Protein AF-A0A553NKF9-F1 (afdb_monomer_lite)

Foldseek 3Di:
DPDDDPPPWAKEWEAEWDADPNQIDGQLLRLLLQLLCQLLLQASHAYEYEDPDPPSCVSQVQQHFPSYHYYYDYLVRDDPLVNLADDRKIGTPPDSFMFHARLRSSLVSLVSSCVVCVPQVLSVCQCPDVNPVLLDDLVVDVLVVLLRPVLSVLLVVCVSPVQPPVSLCRPSLVVLLVLQADFADDPCQLVLLLVVVVVVVVPDPVVVPDPDCVSLQVVQVLVSPPDNDPDPPDPRDPVSVPDDSVRGDTAGALESNGSYNHSSRSSCQSSVLSSCVSCCVNPVVSVLVRLSVVNNNVSCCVDPSSVSSCSSSNNDGDDDDRDPPDPDDPPPPPPDPPPPPPDDPPDDPDDDFPVVVCVVCVVVVHHDDDDQDPDVVDDDPLVPDPLLLRPPSPPPPPPPPPPSPPRVVVVVVVVVVVVVVVPDDPVVVVVVVVVVVPPSDVVNPRNSD

Secondary structure (DSSP, 8-state):
-PPPPP----EEEEEE-EEETTEEE--HHHHHHHHHHHHHT-TTEEEEEE-SSTTHHHHTGGGS-TTS-EEEE-TTTS-HHHHTSPSSEEE-TTSS-EEESHHHHHHHHHHHHHHH-TT-HHHHHTT-GGG-TT-S-TTT-HHHHIIIIIHHHHHHHHHHSTT-GGGSS-HHHHHHHHHHTSPP--TTHHHHHHHHHHHHTTS-GGGTT---THHHHHHHHHHHSTT----------HHHHTS-GGGSPPPPPSBTTBSS--HHHHHHHHHHHHHHHHHHHH-GGGGGG-HHHHHHHHHHHT-HHHHHHHHHTT---------------------------------------HHHHHHHHHHTT-----PPPSSTT----TTSS-GGG-SS-----S-TTSTTSTHHHHHHHHHHHHHHHTTS-HHHHHHHHHHHHSS-STTSSS---

Radius of gyration: 25.42 Å; chains: 1; bounding box: 68×71×68 Å

Sequence (449 aa):
MKPAEPQANKESLYLEVSSVNGAVSLPLHSSIVLFLLSYTDCSSFQVWLVSDQSGVLACLADLMPVSFSVSEVKTDEMPDLVRQCRLPAALEPDSCFCRAGLAVILRHVIQRACQLMPGHREVASLLGFKNTCLKACAEVSQWTRLCELDIPSAVEKHLQNPHDETLWLPPAILNLEKRLGEPVKVHNDDKIRRQKLQQQKKSDPESQDLVHPEVELSAALERLSAHALPSPSTRESCDIRRVKTTDLPPLEHVFAEGLYFTLTDVVLLPCIHQYLISLQKFAPSTLSHLPLLLRWYQRVQELPTVLRAAKDTGMSFLNICTVEPSTAQPEDQRSRREEHQVPNPKSEPFIGGPRPTLTKLQENSIDAVYSTHPFPSWTIDWENLPAAVNPTEGNLGGLALKCTFHSHRHSSIIISFLLLVSMFSESHLKLFVSLISSSQFFKCCVALQ

InterPro domains:
  IPR010987 Glutathione S-transferase, C-terminal-like [PS50405] (133-329)
  IPR036282 Glutathione S-transferase, C-terminal domain superfamily [SSF47616] (247-310)

pLDDT: mean 71.11, std 25.17, range [24.84, 98.56]

Organism: NCBI:txid2873325

Structure (mmCIF, N/CA/C/O backbone):
data_AF-A0A553NKF9-F1
#
_entry.id   AF-A0A553NKF9-F1
#
loop_
_atom_site.group_PDB
_atom_site.id
_atom_site.type_symbol
_atom_site.label_atom_id
_atom_site.label_alt_id
_atom_site.label_comp_id
_atom_site.label_asym_id
_atom_site.label_entity_id
_atom_site.label_seq_id
_atom_site.pdbx_PDB_ins_code
_atom_site.Cartn_x
_atom_site.Cartn_y
_atom_site.Cartn_z
_atom_site.occupancy
_atom_site.B_iso_or_equiv
_atom_site.auth_seq_id
_atom_site.auth_comp_id
_atom_site.auth_asym_id
_atom_site.auth_atom_id
_atom_site.pdbx_PDB_model_num
ATOM 1 N N . MET A 1 1 ? -32.789 28.723 10.453 1.00 33.44 1 MET A N 1
ATOM 2 C CA . MET A 1 1 ? -32.410 27.300 10.565 1.00 33.44 1 MET A CA 1
ATOM 3 C C . MET A 1 1 ? -32.361 26.737 9.158 1.00 33.44 1 MET A C 1
ATOM 5 O O . MET A 1 1 ? -33.399 26.685 8.514 1.00 33.44 1 MET A O 1
ATOM 9 N N . LYS A 1 2 ? -31.165 26.451 8.630 1.00 26.41 2 LYS A N 1
ATOM 10 C CA . LYS A 1 2 ? -31.044 25.689 7.378 1.00 26.41 2 LYS A CA 1
ATOM 11 C C . LYS A 1 2 ? -31.440 24.235 7.680 1.00 26.41 2 LYS A C 1
ATOM 13 O O . LYS A 1 2 ? -31.079 23.768 8.762 1.00 26.41 2 LYS A O 1
ATOM 18 N N . PRO A 1 3 ? -32.187 23.548 6.803 1.00 32.25 3 PRO A N 1
ATOM 19 C CA . PRO A 1 3 ? -32.497 22.143 7.013 1.00 32.25 3 PRO A CA 1
ATOM 20 C C . PRO A 1 3 ? -31.199 21.337 6.933 1.00 32.25 3 PRO A C 1
ATOM 22 O O . PRO A 1 3 ? -30.370 21.594 6.061 1.00 32.25 3 PRO A O 1
ATOM 25 N N . ALA A 1 4 ? -31.024 20.399 7.863 1.00 35.62 4 ALA A N 1
ATOM 26 C CA . ALA A 1 4 ? -29.980 19.392 7.784 1.00 35.62 4 ALA A CA 1
ATOM 27 C C . ALA A 1 4 ? -30.185 18.577 6.499 1.00 35.62 4 ALA A C 1
ATOM 29 O O . ALA A 1 4 ? -31.277 18.056 6.265 1.00 35.62 4 ALA A O 1
ATOM 30 N N . GLU A 1 5 ? -29.155 18.507 5.659 1.00 32.41 5 GLU A N 1
ATOM 31 C CA . GLU A 1 5 ? -29.120 17.548 4.559 1.00 32.41 5 GLU A CA 1
ATOM 32 C C . GLU A 1 5 ? -29.236 16.131 5.145 1.00 32.41 5 GLU A C 1
ATOM 34 O O . GLU A 1 5 ? -28.615 15.841 6.173 1.00 32.41 5 GLU A O 1
ATOM 39 N N . PRO A 1 6 ? -30.053 15.248 4.549 1.00 37.41 6 PRO A N 1
ATOM 40 C CA . PRO A 1 6 ? -30.211 13.891 5.045 1.00 37.41 6 PRO A CA 1
ATOM 41 C C . PRO A 1 6 ? -28.856 13.176 4.993 1.00 37.41 6 PRO A C 1
ATOM 43 O O . PRO A 1 6 ? -28.204 13.142 3.951 1.00 37.41 6 PRO A O 1
ATOM 46 N N . GLN A 1 7 ? -28.441 12.609 6.127 1.00 45.50 7 GLN A N 1
ATOM 47 C CA . GLN A 1 7 ? -27.257 11.763 6.292 1.00 45.50 7 GLN A CA 1
ATOM 48 C C . GLN A 1 7 ? -27.445 10.479 5.456 1.00 45.50 7 GLN A C 1
ATOM 50 O O . GLN A 1 7 ? -27.860 9.437 5.949 1.00 45.50 7 GLN A O 1
ATOM 55 N N . ALA A 1 8 ? -27.253 10.574 4.143 1.00 49.06 8 ALA A N 1
ATOM 56 C CA . ALA A 1 8 ? -27.507 9.485 3.215 1.00 49.06 8 ALA A CA 1
ATOM 57 C C . ALA A 1 8 ? -26.391 8.425 3.314 1.00 49.06 8 ALA A C 1
ATOM 59 O O . ALA A 1 8 ? -25.255 8.690 2.932 1.00 49.06 8 ALA A O 1
ATOM 60 N N . ASN A 1 9 ? -26.732 7.238 3.829 1.00 68.38 9 ASN A N 1
ATOM 61 C CA . ASN A 1 9 ? -26.066 5.940 3.624 1.00 68.38 9 ASN A CA 1
ATOM 62 C C . ASN A 1 9 ? -24.519 5.936 3.602 1.00 68.38 9 ASN A C 1
ATOM 64 O O . ASN A 1 9 ? -23.901 5.475 2.638 1.00 68.38 9 ASN A O 1
ATOM 68 N N . LYS A 1 10 ? -23.873 6.433 4.666 1.00 86.12 10 LYS A N 1
ATOM 69 C CA . LYS A 1 10 ? -22.426 6.236 4.847 1.00 86.12 10 LYS A CA 1
ATOM 70 C C . LYS A 1 10 ? -22.142 4.842 5.389 1.00 86.12 10 LYS A C 1
ATOM 72 O O . LYS A 1 10 ? -22.723 4.454 6.396 1.00 86.12 10 LYS A O 1
ATOM 77 N N . GLU A 1 11 ? -21.219 4.124 4.761 1.00 91.44 11 GLU A N 1
ATOM 78 C CA . GLU A 1 11 ? -20.738 2.840 5.278 1.00 91.44 11 GLU A CA 1
ATOM 79 C C . GLU A 1 11 ? -19.800 3.056 6.471 1.00 91.44 11 GLU A C 1
ATOM 81 O O . GLU A 1 11 ? -19.008 4.000 6.480 1.00 91.44 11 GLU A O 1
ATOM 86 N N . SER A 1 12 ? -19.866 2.179 7.473 1.00 94.50 12 SER A N 1
ATOM 87 C CA . SER A 1 12 ? -18.994 2.251 8.649 1.00 94.50 12 SER A CA 1
ATOM 88 C C . SER A 1 12 ? -17.702 1.490 8.382 1.00 94.50 12 SER A C 1
ATOM 90 O O . SER A 1 12 ? -17.724 0.273 8.226 1.00 94.50 12 SER A O 1
ATOM 92 N N . LEU A 1 13 ? -16.577 2.197 8.339 1.00 96.38 13 LEU A N 1
ATOM 93 C CA . LEU A 1 13 ? -15.248 1.646 8.101 1.00 96.38 13 LEU A CA 1
ATOM 94 C C . LEU A 1 13 ? -14.450 1.612 9.405 1.00 96.38 13 LEU A C 1
ATOM 96 O O . LEU A 1 13 ? -14.146 2.653 9.975 1.00 96.38 13 LEU A O 1
ATOM 100 N N . TYR A 1 14 ? -14.087 0.418 9.847 1.00 96.50 14 TYR A N 1
ATOM 101 C CA . TYR A 1 14 ? -13.388 0.156 11.097 1.00 96.50 14 TYR A CA 1
ATOM 102 C C . TYR A 1 14 ? -11.903 -0.070 10.830 1.00 96.50 14 TYR A C 1
ATOM 104 O O . TYR A 1 14 ? -11.530 -0.928 10.021 1.00 96.50 14 TYR A O 1
ATOM 112 N N . LEU A 1 15 ? -11.065 0.698 11.520 1.00 96.56 15 LEU A N 1
ATOM 113 C CA . LEU A 1 15 ? -9.611 0.665 11.424 1.00 96.56 15 LEU A CA 1
ATOM 114 C C . LEU A 1 15 ? -9.013 0.373 12.797 1.00 96.56 15 LEU A C 1
ATOM 116 O O . LEU A 1 15 ? -9.473 0.896 13.808 1.00 96.56 15 LEU A O 1
ATOM 120 N N . GLU A 1 16 ? -7.977 -0.456 12.826 1.00 94.94 16 GLU A N 1
ATOM 121 C CA . GLU A 1 16 ? -7.278 -0.797 14.062 1.00 94.94 16 GLU A CA 1
ATOM 122 C C . GLU A 1 16 ? -6.399 0.366 14.527 1.00 94.94 16 GLU A C 1
ATOM 124 O O . GLU A 1 16 ? -5.781 1.054 13.706 1.00 94.94 16 GLU A O 1
ATOM 129 N N . VAL A 1 17 ? -6.301 0.546 15.843 1.00 93.44 17 VAL A N 1
ATOM 130 C CA . VAL A 1 17 ? -5.273 1.367 16.476 1.00 93.44 17 VAL A CA 1
ATOM 131 C C . VAL A 1 17 ? -4.462 0.502 17.429 1.00 93.44 17 VAL A C 1
ATOM 133 O O . VAL A 1 17 ? -4.994 -0.331 18.155 1.00 93.44 17 VAL A O 1
ATOM 136 N N . SER A 1 18 ? -3.152 0.717 17.427 1.00 87.94 18 SER A N 1
ATOM 137 C CA . SER A 1 18 ? -2.207 0.013 18.288 1.00 87.94 18 SER A CA 1
ATOM 138 C C . SER A 1 18 ? -1.666 0.941 19.372 1.00 87.94 18 SER A C 1
ATOM 140 O O . SER A 1 18 ? -1.699 2.164 19.245 1.00 87.94 18 SER A O 1
ATOM 142 N N . SER A 1 19 ? -1.137 0.356 20.442 1.00 82.38 19 SER A N 1
ATOM 143 C CA . SER A 1 19 ? -0.397 1.079 21.473 1.00 82.38 19 SER A CA 1
ATOM 144 C C . SER A 1 19 ? 0.955 0.406 21.658 1.00 82.38 19 SER A C 1
ATOM 146 O O . SER A 1 19 ? 1.032 -0.697 22.201 1.00 82.38 19 SER A O 1
ATOM 148 N N . VAL A 1 20 ? 2.026 1.072 21.233 1.00 72.81 20 VAL A N 1
ATOM 149 C CA . VAL A 1 20 ? 3.402 0.590 21.380 1.00 72.81 20 VAL A CA 1
ATOM 150 C C . VAL A 1 20 ? 4.068 1.380 22.502 1.00 72.81 20 VAL A C 1
ATOM 152 O O . VAL A 1 20 ? 4.176 2.600 22.438 1.00 72.81 20 VAL A O 1
ATOM 155 N N . ASN A 1 21 ? 4.505 0.692 23.562 1.00 71.75 21 ASN A N 1
ATOM 156 C CA . ASN A 1 21 ? 5.137 1.308 24.740 1.00 71.75 21 ASN A CA 1
ATOM 157 C C . ASN A 1 21 ? 4.298 2.425 25.401 1.00 71.75 21 ASN A C 1
ATOM 159 O O . ASN A 1 21 ? 4.845 3.381 25.945 1.00 71.75 21 ASN A O 1
ATOM 163 N N . GLY A 1 22 ? 2.966 2.311 25.345 1.00 73.81 22 GLY A N 1
ATOM 164 C CA . GLY A 1 22 ? 2.030 3.304 25.885 1.00 73.81 22 GLY A CA 1
ATOM 165 C C . GLY A 1 22 ? 1.791 4.520 24.983 1.00 73.81 22 GLY A C 1
ATOM 166 O O . GLY A 1 22 ? 0.973 5.367 25.331 1.00 73.81 22 GLY A O 1
ATOM 167 N N . ALA A 1 23 ? 2.463 4.604 23.831 1.00 81.75 23 ALA A N 1
ATOM 168 C CA . ALA A 1 23 ? 2.168 5.582 22.794 1.00 81.75 23 ALA A CA 1
ATOM 169 C C . ALA A 1 23 ? 1.193 4.987 21.772 1.00 81.75 23 ALA A C 1
ATOM 171 O O . ALA A 1 23 ? 1.395 3.882 21.265 1.00 81.75 23 ALA A O 1
ATOM 172 N N . VAL A 1 24 ? 0.142 5.739 21.465 1.00 87.94 24 VAL A N 1
ATOM 173 C CA . VAL A 1 24 ? -0.852 5.384 20.450 1.00 87.94 24 VAL A CA 1
ATOM 174 C C . VAL A 1 24 ? -0.219 5.487 19.060 1.00 87.94 24 VAL A C 1
ATOM 176 O O . VAL A 1 24 ? 0.388 6.503 18.726 1.00 87.94 24 VAL A O 1
ATOM 179 N N . SER A 1 25 ? -0.375 4.452 18.238 1.00 88.88 25 SER A N 1
ATOM 180 C CA . SER A 1 25 ? 0.141 4.399 16.868 1.00 88.88 25 SER A CA 1
ATOM 181 C C . SER A 1 25 ? -0.850 3.749 15.909 1.00 88.88 25 SER A C 1
ATOM 183 O O . SER A 1 25 ? -1.571 2.814 16.261 1.00 88.88 25 SER A O 1
ATOM 185 N N . LEU A 1 26 ? -0.855 4.206 14.659 1.00 90.50 26 LEU A N 1
ATOM 186 C CA . LEU A 1 26 ? -1.631 3.579 13.591 1.00 90.50 26 LEU A CA 1
ATOM 187 C C . LEU A 1 26 ? -0.834 2.422 12.972 1.00 90.50 26 LEU A C 1
ATOM 189 O O . LEU A 1 26 ? 0.254 2.674 12.448 1.00 90.50 26 LEU A O 1
ATOM 193 N N . PRO A 1 27 ? -1.364 1.184 12.982 1.00 93.94 27 PRO A N 1
ATOM 194 C CA . PRO A 1 27 ? -0.827 0.091 12.178 1.00 93.94 27 PRO A CA 1
ATOM 195 C C . PRO A 1 27 ? -0.765 0.461 10.695 1.00 93.94 27 PRO A C 1
ATOM 197 O O . PRO A 1 27 ? -1.541 1.300 10.212 1.00 93.94 27 PRO A O 1
ATOM 200 N N . LEU A 1 28 ? 0.120 -0.198 9.945 1.00 96.06 28 LEU A N 1
ATOM 201 C CA . LEU A 1 28 ? 0.343 0.148 8.541 1.00 96.06 28 LEU A CA 1
ATOM 202 C C . LEU A 1 28 ? -0.928 -0.030 7.710 1.00 96.06 28 LEU A C 1
ATOM 204 O O . LEU A 1 28 ? -1.265 0.866 6.937 1.00 96.06 28 LEU A O 1
ATOM 208 N N . HIS A 1 29 ? -1.692 -1.105 7.923 1.00 96.88 29 HIS A N 1
ATOM 209 C CA . HIS A 1 29 ? -2.968 -1.329 7.233 1.00 96.88 29 HIS A CA 1
ATOM 210 C C . HIS A 1 29 ? -3.955 -0.170 7.426 1.00 96.88 29 HIS A C 1
ATOM 212 O O . HIS A 1 29 ? -4.546 0.286 6.447 1.00 96.88 29 HIS A O 1
ATOM 218 N N . SER A 1 30 ? -4.088 0.361 8.645 1.00 95.94 30 SER A N 1
ATOM 219 C CA . SER A 1 30 ? -4.944 1.523 8.932 1.00 95.94 30 SER A CA 1
ATOM 220 C C . SER A 1 30 ? -4.423 2.792 8.254 1.00 95.94 30 SER A C 1
ATOM 222 O O . SER A 1 30 ? -5.198 3.530 7.645 1.00 95.94 30 SER A O 1
ATOM 224 N N . SER A 1 31 ? -3.105 3.023 8.294 1.00 95.62 31 SER A N 1
ATOM 225 C CA . SER A 1 31 ? -2.482 4.190 7.651 1.00 95.62 31 SER A CA 1
ATOM 226 C C . SER A 1 31 ? -2.669 4.196 6.128 1.00 95.62 31 SER A C 1
ATOM 228 O O . SER A 1 31 ? -2.951 5.242 5.549 1.00 95.62 31 SER A O 1
ATOM 230 N N . ILE A 1 32 ? -2.604 3.026 5.480 1.00 97.69 32 ILE A N 1
ATOM 231 C CA . ILE A 1 32 ? -2.820 2.873 4.035 1.00 97.69 32 ILE A CA 1
ATOM 232 C C . ILE A 1 32 ? -4.256 3.234 3.659 1.00 97.69 32 ILE A C 1
ATOM 234 O O . ILE A 1 32 ? -4.482 3.928 2.667 1.00 97.69 32 ILE A O 1
ATOM 238 N N . VAL A 1 33 ? -5.234 2.785 4.449 1.00 97.38 33 VAL A N 1
ATOM 239 C CA . VAL A 1 33 ? -6.644 3.091 4.188 1.00 97.38 33 VAL A CA 1
ATOM 240 C C . VAL A 1 33 ? -6.919 4.584 4.347 1.00 97.38 33 VAL A C 1
ATOM 242 O O . VAL A 1 33 ? -7.542 5.174 3.465 1.00 97.38 33 VAL A O 1
ATOM 245 N N . LEU A 1 34 ? -6.411 5.215 5.410 1.00 95.44 34 LEU A N 1
ATOM 246 C CA . LEU A 1 34 ? -6.533 6.665 5.612 1.00 95.44 34 LEU A CA 1
ATOM 247 C C . LEU A 1 34 ? -5.867 7.456 4.484 1.00 95.44 34 LEU A C 1
ATOM 249 O O . LEU A 1 34 ? -6.448 8.413 3.970 1.00 95.44 34 LEU A O 1
ATOM 253 N N . PHE A 1 35 ? -4.684 7.019 4.051 1.00 96.06 35 PHE A N 1
ATOM 254 C CA . PHE A 1 35 ? -3.981 7.629 2.933 1.00 96.06 35 PHE A CA 1
ATOM 255 C C . PHE A 1 35 ? -4.793 7.538 1.633 1.00 96.06 35 PHE A C 1
ATOM 257 O O . PHE A 1 35 ? -4.934 8.538 0.933 1.00 96.06 35 PHE A O 1
ATOM 264 N N . LEU A 1 36 ? -5.392 6.382 1.316 1.00 96.44 36 LEU A N 1
ATOM 265 C CA . LEU A 1 36 ? -6.233 6.242 0.122 1.00 96.44 36 LEU A CA 1
ATOM 266 C C . LEU A 1 36 ? -7.533 7.054 0.219 1.00 96.44 36 LEU A C 1
ATOM 268 O O . LEU A 1 36 ? -7.961 7.635 -0.782 1.00 96.44 36 LEU A O 1
ATOM 272 N N . LEU A 1 37 ? -8.174 7.105 1.390 1.00 94.81 37 LEU A N 1
ATOM 273 C CA . LEU A 1 37 ? -9.351 7.954 1.597 1.00 94.81 37 LEU A CA 1
ATOM 274 C C . LEU A 1 37 ? -9.005 9.408 1.276 1.00 94.81 37 LEU A C 1
ATOM 276 O O . LEU A 1 37 ? -9.682 10.020 0.454 1.00 94.81 37 LEU A O 1
ATOM 280 N N . SER A 1 38 ? -7.892 9.906 1.818 1.00 93.44 38 SER A N 1
ATOM 281 C CA . SER A 1 38 ? -7.367 11.242 1.528 1.00 93.44 38 SER A CA 1
ATOM 282 C C . SER A 1 38 ? -7.031 11.439 0.041 1.00 93.44 38 SER A C 1
ATOM 284 O O . SER A 1 38 ? -7.480 12.395 -0.596 1.00 93.44 38 SER A O 1
ATOM 286 N N . TYR A 1 39 ? -6.338 10.473 -0.570 1.00 93.62 39 TYR A N 1
ATOM 287 C CA . TYR A 1 39 ? -6.007 10.486 -1.997 1.00 93.62 39 TYR A CA 1
ATOM 288 C C . TYR A 1 39 ? -7.252 10.620 -2.881 1.00 93.62 39 TYR A C 1
ATOM 290 O O . TYR A 1 39 ? -7.267 11.404 -3.833 1.00 93.62 39 TYR A O 1
ATOM 298 N N . THR A 1 40 ? -8.303 9.866 -2.564 1.00 92.38 40 THR A N 1
ATOM 299 C CA . THR A 1 40 ? -9.539 9.808 -3.355 1.00 92.38 40 THR A CA 1
ATOM 300 C C . THR A 1 40 ? -10.562 10.878 -2.994 1.00 92.38 40 THR A C 1
ATOM 302 O O . THR A 1 40 ? -11.507 11.045 -3.757 1.00 92.38 40 THR A O 1
ATOM 305 N N . ASP A 1 41 ? -10.386 11.585 -1.874 1.00 89.06 41 ASP A N 1
ATOM 306 C CA . ASP A 1 41 ? -11.376 12.496 -1.282 1.00 89.06 41 ASP A CA 1
ATOM 307 C C . ASP A 1 41 ? -12.759 11.832 -1.080 1.00 89.06 41 ASP A C 1
ATOM 309 O O . ASP A 1 41 ? -13.824 12.408 -1.311 1.00 89.06 41 ASP A O 1
ATOM 313 N N . CYS A 1 42 ? -12.762 10.544 -0.712 1.00 88.44 42 CYS A N 1
ATOM 314 C CA . CYS A 1 42 ? -13.984 9.741 -0.653 1.00 88.44 42 CYS A CA 1
ATOM 315 C C . CYS A 1 42 ? -14.736 9.909 0.676 1.00 88.44 42 CYS A C 1
ATOM 317 O O . CYS A 1 42 ? -14.444 9.239 1.664 1.00 88.44 42 CYS A O 1
ATOM 319 N N . SER A 1 43 ? -15.780 10.739 0.692 1.00 86.75 43 SER A N 1
ATOM 320 C CA . SER A 1 43 ? -16.598 11.013 1.888 1.00 86.75 43 SER A CA 1
ATOM 321 C C . SER A 1 43 ? -17.728 9.999 2.162 1.00 86.75 43 SER A C 1
ATOM 323 O O . SER A 1 43 ? -18.556 10.220 3.052 1.00 86.75 43 SER A O 1
ATOM 325 N N . SER A 1 44 ? -17.754 8.870 1.432 1.00 89.50 44 SER A N 1
ATOM 326 C CA . SER A 1 44 ? -18.756 7.787 1.564 1.00 89.50 44 SER A CA 1
ATOM 327 C C . SER A 1 44 ? -18.689 7.007 2.876 1.00 89.50 44 SER A C 1
ATOM 329 O O . SER A 1 44 ? -19.608 6.243 3.166 1.00 89.50 44 SER A O 1
ATOM 331 N N . PHE A 1 45 ? -17.604 7.146 3.632 1.00 92.56 45 PHE A N 1
ATOM 332 C CA . PHE A 1 45 ? -17.338 6.318 4.801 1.00 92.56 45 PHE A CA 1
ATOM 333 C C . PHE A 1 45 ? -17.407 7.143 6.086 1.00 92.56 45 PHE A C 1
ATOM 335 O O . PHE A 1 45 ? -16.935 8.280 6.139 1.00 92.56 45 PHE A O 1
ATOM 342 N N . GLN A 1 46 ? -17.995 6.555 7.124 1.00 94.00 46 GLN A N 1
ATOM 343 C CA . GLN A 1 46 ? -17.794 6.955 8.511 1.00 94.00 46 GLN A CA 1
ATOM 344 C C . GLN A 1 46 ? -16.636 6.127 9.064 1.00 94.00 46 GLN A C 1
ATOM 346 O O . GLN A 1 46 ? -16.733 4.901 9.102 1.00 94.00 46 GLN A O 1
ATOM 351 N N . VAL A 1 47 ? -15.548 6.774 9.481 1.00 95.12 47 VAL A N 1
ATOM 352 C CA . VAL A 1 47 ? -14.350 6.065 9.946 1.00 95.12 47 VAL A CA 1
ATOM 353 C C . VAL A 1 47 ? -14.405 5.883 11.460 1.00 95.12 47 VAL A C 1
ATOM 355 O O . VAL A 1 47 ? -14.573 6.848 12.205 1.00 95.12 47 VAL A O 1
ATOM 358 N N . TRP A 1 48 ? -14.228 4.648 11.910 1.00 95.06 48 TRP A N 1
ATOM 359 C CA . TRP A 1 48 ? -14.171 4.259 13.312 1.00 95.06 48 TRP A CA 1
ATOM 360 C C . TRP A 1 48 ? -12.778 3.733 13.649 1.00 95.06 48 TRP A C 1
ATOM 362 O O . TRP A 1 48 ? -12.330 2.736 13.083 1.00 95.06 48 TRP A O 1
ATOM 372 N N . LEU A 1 49 ? -12.097 4.402 14.574 1.00 95.06 49 LEU A N 1
ATOM 373 C CA . LEU A 1 49 ? -10.848 3.937 15.160 1.00 95.06 49 LEU A CA 1
ATOM 374 C C . LEU A 1 49 ? -11.171 3.005 16.323 1.00 95.06 49 LEU A C 1
ATOM 376 O O . LEU A 1 49 ? -11.793 3.419 17.302 1.00 95.06 49 LEU A O 1
ATOM 380 N N . VAL A 1 50 ? -10.757 1.750 16.192 1.00 94.62 50 VAL A N 1
ATOM 381 C CA . VAL A 1 50 ? -11.000 0.704 17.180 1.00 94.62 50 VAL A CA 1
ATOM 382 C C . VAL A 1 50 ? -9.872 0.711 18.202 1.00 94.62 50 VAL A C 1
ATOM 384 O O . VAL A 1 50 ? -8.722 0.434 17.856 1.00 94.62 50 VAL A O 1
ATOM 387 N N . SER A 1 51 ? -10.203 1.030 19.452 1.00 91.00 51 SER A N 1
ATOM 388 C CA . SER A 1 51 ? -9.274 0.970 20.581 1.00 91.00 51 SER A CA 1
ATOM 389 C C . SER A 1 51 ? -10.019 0.858 21.905 1.00 91.00 51 SER A C 1
ATOM 391 O O . SER A 1 51 ? -11.045 1.502 22.109 1.00 91.00 51 SER A O 1
ATOM 393 N N . ASP A 1 52 ? -9.453 0.109 22.847 1.00 86.69 52 ASP A N 1
ATOM 394 C CA . ASP A 1 52 ? -9.949 0.068 24.228 1.00 86.69 52 ASP A CA 1
ATOM 395 C C . ASP A 1 52 ? -9.404 1.234 25.079 1.00 86.69 52 ASP A C 1
ATOM 397 O O . ASP A 1 52 ? -9.825 1.435 26.220 1.00 86.69 52 ASP A O 1
ATOM 401 N N . GLN A 1 53 ? -8.463 2.015 24.535 1.00 83.75 53 GLN A N 1
ATOM 402 C CA . GLN A 1 53 ? -7.928 3.222 25.164 1.00 83.75 53 GLN A CA 1
ATOM 403 C C . GLN A 1 53 ? -8.760 4.447 24.776 1.00 83.75 53 GLN A C 1
ATOM 405 O O . GLN A 1 53 ? -9.050 4.660 23.602 1.00 83.75 53 GLN A O 1
ATOM 410 N N . SER A 1 54 ? -9.084 5.292 25.754 1.00 80.62 54 SER A N 1
ATOM 411 C CA . SER A 1 54 ? -9.793 6.554 25.516 1.00 80.62 54 SER A CA 1
ATOM 412 C C . SER A 1 54 ? -8.850 7.663 25.041 1.00 80.62 54 SER A C 1
ATOM 414 O O . SER A 1 54 ? -7.745 7.796 25.568 1.00 80.62 54 SER A O 1
ATOM 416 N N . GLY A 1 55 ? -9.314 8.527 24.132 1.00 81.19 55 GLY A N 1
ATOM 417 C CA . GLY A 1 55 ? -8.582 9.738 23.725 1.00 81.19 55 GLY A CA 1
ATOM 418 C C . GLY A 1 55 ? -7.526 9.501 22.643 1.00 81.19 55 GLY A C 1
ATOM 419 O O . GLY A 1 55 ? -6.661 10.345 22.412 1.00 81.19 55 GLY A O 1
ATOM 420 N N . VAL A 1 56 ? -7.614 8.361 21.963 1.00 84.31 56 VAL A N 1
ATOM 421 C CA . VAL A 1 56 ? -6.762 7.959 20.839 1.00 84.31 56 VAL A CA 1
ATOM 422 C C . VAL A 1 56 ? -6.795 8.971 19.693 1.00 84.31 56 VAL A C 1
ATOM 424 O O . VAL A 1 56 ? -5.758 9.297 19.118 1.00 84.31 56 VAL A O 1
ATOM 427 N N . LEU A 1 57 ? -7.971 9.507 19.382 1.00 84.50 57 LEU A N 1
ATOM 428 C CA . LEU A 1 57 ? -8.189 10.483 18.323 1.00 84.50 57 LEU A CA 1
ATOM 429 C C . LEU A 1 57 ? -7.459 11.793 18.615 1.00 84.50 57 LEU A C 1
ATOM 431 O O . LEU A 1 57 ? -6.918 12.403 17.699 1.00 84.50 57 LEU A O 1
ATOM 435 N N . ALA A 1 58 ? -7.392 12.203 19.886 1.00 85.50 58 ALA A N 1
ATOM 436 C CA . ALA A 1 58 ? -6.625 13.380 20.283 1.00 85.50 58 ALA A CA 1
ATOM 437 C C . ALA A 1 58 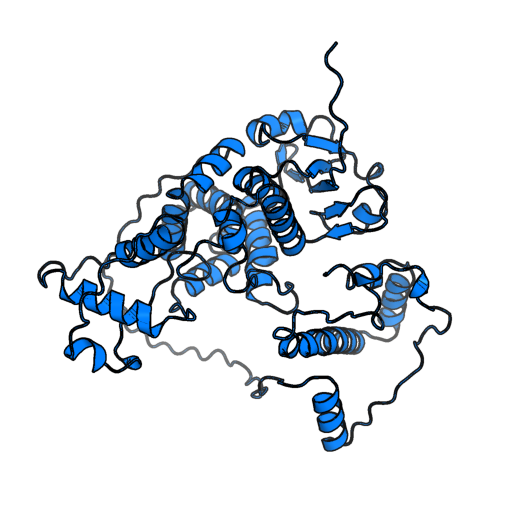? -5.116 13.160 20.081 1.00 85.50 58 ALA A C 1
ATOM 439 O O . ALA A 1 58 ? -4.426 14.068 19.625 1.00 85.50 58 ALA A O 1
ATOM 440 N N . CYS A 1 59 ? -4.608 11.955 20.362 1.00 85.25 59 CYS A N 1
ATOM 441 C CA . CYS A 1 59 ? -3.205 11.602 20.123 1.00 85.25 59 CYS A CA 1
ATOM 442 C C . CYS A 1 59 ? -2.846 11.521 18.632 1.00 85.25 59 CYS A C 1
ATOM 444 O O . CYS A 1 59 ? -1.698 11.763 18.271 1.00 85.25 59 CYS A O 1
ATOM 446 N N . LEU A 1 60 ? -3.808 11.169 17.777 1.00 85.50 60 LEU A N 1
ATOM 447 C CA . LEU A 1 60 ? -3.604 10.977 16.339 1.00 85.50 60 LEU A CA 1
ATOM 448 C C . LEU A 1 60 ? -4.113 12.150 15.490 1.00 85.50 60 LEU A C 1
ATOM 450 O O . LEU A 1 60 ? -4.180 12.016 14.270 1.00 85.50 60 LEU A O 1
ATOM 454 N N . ALA A 1 61 ? -4.472 13.284 16.102 1.00 84.12 61 ALA A N 1
ATOM 455 C CA . ALA A 1 61 ? -5.136 14.399 15.424 1.00 84.12 61 ALA A CA 1
ATOM 456 C C . ALA A 1 61 ? -4.372 14.894 14.181 1.00 84.12 61 ALA A C 1
ATOM 458 O O . ALA A 1 61 ? -4.989 15.143 13.149 1.00 84.12 61 ALA A O 1
ATOM 459 N N . ASP A 1 62 ? -3.039 14.942 14.249 1.00 81.38 62 ASP A N 1
ATOM 460 C CA . ASP A 1 62 ? -2.174 15.385 13.144 1.00 81.38 62 ASP A CA 1
ATOM 461 C C . ASP A 1 62 ? -2.110 14.393 11.966 1.00 81.38 62 ASP A C 1
ATOM 463 O O . ASP A 1 62 ? -1.654 14.743 10.879 1.00 81.38 62 ASP A O 1
ATOM 467 N N . LEU A 1 63 ? -2.553 13.149 12.170 1.00 81.06 63 LEU A N 1
ATOM 468 C CA . LEU A 1 63 ? -2.582 12.092 11.153 1.00 81.06 63 LEU A CA 1
ATOM 469 C C . LEU A 1 63 ? -3.974 11.918 10.530 1.00 81.06 63 LEU A C 1
ATOM 471 O O . LEU A 1 63 ? -4.131 11.134 9.590 1.00 81.06 63 LEU A O 1
ATOM 475 N N . MET A 1 64 ? -4.993 12.595 11.069 1.00 84.50 64 MET A N 1
ATOM 476 C CA . MET A 1 64 ? -6.374 12.465 10.615 1.00 84.50 64 MET A CA 1
ATOM 477 C C . MET A 1 64 ? -6.680 13.473 9.505 1.00 84.50 64 MET A C 1
ATOM 479 O O . MET A 1 64 ? -6.576 14.681 9.733 1.00 84.50 64 MET A O 1
ATOM 483 N N . PRO A 1 65 ? -7.144 13.019 8.327 1.00 77.38 65 PRO A N 1
ATOM 484 C CA . PRO A 1 65 ? -7.575 13.939 7.290 1.00 77.38 65 PRO A CA 1
ATOM 485 C C . PRO A 1 65 ? -8.792 14.739 7.760 1.00 77.38 65 PRO A C 1
ATOM 487 O O . PRO A 1 65 ? -9.789 14.177 8.214 1.00 77.38 65 PRO A O 1
ATOM 490 N N . VAL A 1 66 ? -8.742 16.059 7.579 1.00 71.06 66 VAL A N 1
ATOM 491 C CA . VAL A 1 66 ? -9.820 16.988 7.972 1.00 71.06 66 VAL A CA 1
ATOM 492 C C . VAL A 1 66 ? -11.126 16.721 7.203 1.00 71.06 66 VAL A C 1
ATOM 494 O O . VAL A 1 66 ? -12.208 17.103 7.645 1.00 71.06 66 VAL A O 1
ATOM 497 N N . SER A 1 67 ? -11.040 16.059 6.048 1.00 71.94 67 SER A N 1
ATOM 498 C CA . SER A 1 67 ? -12.159 15.794 5.141 1.00 71.94 67 SER A CA 1
ATOM 499 C C . SER A 1 67 ? -13.098 14.665 5.586 1.00 71.94 67 SER A C 1
ATOM 501 O O . SER A 1 67 ? -14.197 14.555 5.033 1.00 71.94 67 SER A O 1
ATOM 503 N N . PHE A 1 68 ? -12.733 13.849 6.585 1.00 75.12 68 PHE A N 1
ATOM 504 C CA . PHE A 1 68 ? -13.549 12.705 7.014 1.00 75.12 68 PHE A CA 1
ATOM 505 C C . PHE A 1 68 ? -14.001 12.804 8.468 1.00 75.12 68 PHE A C 1
ATOM 507 O O . PHE A 1 68 ? -13.285 13.269 9.351 1.00 75.12 68 PHE A O 1
ATOM 514 N N . SER A 1 69 ? -15.212 12.311 8.724 1.00 80.75 69 SER A N 1
ATOM 515 C CA . SER A 1 69 ? -15.726 12.136 10.076 1.00 80.75 69 SER A CA 1
ATOM 516 C C . SER A 1 69 ? -15.113 10.877 10.687 1.00 80.75 69 SER A C 1
ATOM 518 O O . SER A 1 69 ? -15.472 9.755 10.322 1.00 80.75 69 SER A O 1
ATOM 520 N N . VAL A 1 70 ? -14.167 11.086 11.603 1.00 90.00 70 VAL A N 1
ATOM 521 C CA . VAL A 1 70 ? -13.495 10.032 12.368 1.00 90.00 70 VAL A CA 1
ATOM 522 C C . VAL A 1 70 ? -14.065 9.994 13.785 1.00 90.00 70 VAL A C 1
ATOM 524 O O . VAL A 1 70 ? -14.344 11.031 14.388 1.00 90.00 70 VAL A O 1
ATOM 527 N N . SER A 1 71 ? -14.287 8.801 14.321 1.00 91.88 71 SER A N 1
ATOM 528 C CA . SER A 1 71 ? -14.791 8.592 15.680 1.00 91.88 71 SER A CA 1
ATOM 529 C C . SER A 1 71 ? -14.095 7.404 16.337 1.00 91.88 71 SER A C 1
ATOM 531 O O . SER A 1 71 ? -13.551 6.547 15.648 1.00 91.88 71 SER A O 1
ATOM 533 N N . GLU A 1 72 ? -14.091 7.359 17.665 1.00 92.50 72 GLU A N 1
ATOM 534 C CA . GLU A 1 72 ? -13.554 6.232 18.435 1.00 92.50 72 GLU A CA 1
ATOM 535 C C . GLU A 1 72 ? -14.664 5.219 18.724 1.00 92.50 72 GLU A C 1
ATOM 537 O O . GLU A 1 72 ? -15.813 5.600 18.954 1.00 92.50 72 GLU A O 1
ATOM 542 N N . VAL A 1 73 ? -14.319 3.934 18.724 1.00 94.19 73 VAL A N 1
ATOM 543 C CA . VAL A 1 73 ? -15.191 2.855 19.196 1.00 94.19 73 VAL A CA 1
ATOM 544 C C . VAL A 1 73 ? -14.357 1.830 19.951 1.00 94.19 73 VAL A C 1
ATOM 546 O O . VAL A 1 73 ? -13.234 1.516 19.551 1.00 94.19 73 VAL A O 1
ATOM 549 N N . LYS A 1 74 ? -14.904 1.295 21.041 1.00 92.75 74 LYS A N 1
ATOM 550 C CA . LYS A 1 74 ? -14.250 0.206 21.767 1.00 92.75 74 LYS A CA 1
ATOM 551 C C . LYS A 1 74 ? -14.473 -1.132 21.085 1.00 92.75 74 LYS A C 1
ATOM 553 O O . LYS A 1 74 ? -15.454 -1.325 20.365 1.00 92.75 74 LYS A O 1
ATOM 558 N N . THR A 1 75 ? -13.592 -2.087 21.356 1.00 90.88 75 THR A N 1
ATOM 559 C CA . THR A 1 75 ? -13.662 -3.417 20.741 1.00 90.88 75 THR A CA 1
ATOM 560 C C . THR A 1 75 ? -14.954 -4.159 21.101 1.00 90.88 75 THR A C 1
ATOM 562 O O . THR A 1 75 ? -15.488 -4.914 20.290 1.00 90.88 75 THR A O 1
ATOM 565 N N . ASP A 1 76 ? -15.493 -3.954 22.304 1.00 91.25 76 ASP A N 1
ATOM 566 C CA . ASP A 1 76 ? -16.738 -4.568 22.778 1.00 91.25 76 ASP A CA 1
ATOM 567 C C . ASP A 1 76 ? -18.006 -3.919 22.202 1.00 91.25 76 ASP A C 1
ATOM 569 O O . ASP A 1 76 ? -19.029 -4.594 22.083 1.00 91.25 76 ASP A O 1
ATOM 573 N N . GLU A 1 77 ? -17.913 -2.656 21.790 1.00 92.50 77 GLU A N 1
ATOM 574 C CA . GLU A 1 77 ? -18.995 -1.868 21.186 1.00 92.50 77 GLU A CA 1
ATOM 575 C C . GLU A 1 77 ? -19.093 -2.053 19.658 1.00 92.50 77 GLU A C 1
ATOM 577 O O . GLU A 1 77 ? -20.061 -1.620 19.028 1.00 92.50 77 GLU A O 1
ATOM 582 N N . MET A 1 78 ? -18.111 -2.715 19.040 1.00 92.00 78 MET A N 1
ATOM 583 C CA . MET A 1 78 ? -18.138 -3.019 17.611 1.00 92.00 78 MET A CA 1
ATOM 584 C C . MET A 1 78 ? -19.245 -4.022 17.246 1.00 92.00 78 MET A C 1
ATOM 586 O O . MET A 1 78 ? -19.459 -5.002 17.966 1.00 92.00 78 MET A O 1
ATOM 590 N N . PRO A 1 79 ? -19.870 -3.883 16.059 1.00 91.44 79 PRO A N 1
ATOM 591 C CA . PRO A 1 79 ? -20.819 -4.872 15.563 1.00 91.44 79 PRO A CA 1
ATOM 592 C C . PRO A 1 79 ? -20.205 -6.275 15.471 1.00 91.44 79 PRO A C 1
ATOM 594 O O . PRO A 1 79 ? -19.092 -6.443 14.969 1.00 91.44 79 PRO A O 1
ATOM 597 N N . ASP A 1 80 ? -20.965 -7.296 15.879 1.00 88.56 80 ASP A N 1
ATOM 598 C CA . ASP A 1 80 ? -20.526 -8.701 15.927 1.00 88.56 80 ASP A CA 1
ATOM 599 C C . ASP A 1 80 ? -19.877 -9.188 14.639 1.00 88.56 80 ASP A C 1
ATOM 601 O O . ASP A 1 80 ? -18.887 -9.912 14.683 1.00 88.56 80 ASP A O 1
ATOM 605 N N . LEU A 1 81 ? -20.432 -8.796 13.493 1.00 88.94 81 LEU A N 1
ATOM 606 C CA . LEU A 1 81 ? -19.920 -9.204 12.192 1.00 88.94 81 LEU A CA 1
ATOM 607 C C . LEU A 1 81 ? -18.512 -8.652 11.932 1.00 88.94 81 LEU A C 1
ATOM 609 O O . LEU A 1 81 ? -17.681 -9.350 11.365 1.00 88.94 81 LEU A O 1
ATOM 613 N N . VAL A 1 82 ? -18.232 -7.428 12.381 1.00 91.44 82 VAL A N 1
ATOM 614 C CA . VAL A 1 82 ? -16.924 -6.781 12.219 1.00 91.44 82 VAL A CA 1
ATOM 615 C C . VAL A 1 82 ? -15.909 -7.373 13.197 1.00 91.44 82 VAL A C 1
ATOM 617 O O . VAL A 1 82 ? -14.770 -7.609 12.809 1.00 91.44 82 VAL A O 1
ATOM 620 N N . ARG A 1 83 ? -16.323 -7.705 14.431 1.00 90.50 83 ARG A N 1
ATOM 621 C CA . ARG A 1 83 ? -15.460 -8.356 15.443 1.00 90.50 83 ARG A CA 1
ATOM 622 C C . ARG A 1 83 ? -14.927 -9.726 15.010 1.00 90.50 83 ARG A C 1
ATOM 624 O O . ARG A 1 83 ? -13.935 -10.201 15.550 1.00 90.50 83 ARG A O 1
ATOM 631 N N . GLN A 1 84 ? -15.588 -10.365 14.048 1.00 88.38 84 GLN A N 1
ATOM 632 C CA . GLN A 1 84 ? -15.186 -11.656 13.475 1.00 88.38 84 GLN A CA 1
ATOM 633 C C . GLN A 1 84 ? -14.195 -11.509 12.315 1.00 88.38 84 GLN A C 1
ATOM 635 O O . GLN A 1 84 ? -13.645 -12.500 11.833 1.00 88.38 84 GLN A O 1
ATOM 640 N N . CYS A 1 85 ? -13.975 -10.283 11.848 1.00 89.31 85 CYS A N 1
ATOM 641 C CA . CYS A 1 85 ? -13.065 -9.970 10.764 1.00 89.31 85 CYS A CA 1
ATOM 642 C C . CYS A 1 85 ? -11.735 -9.445 11.307 1.00 89.31 85 CYS A C 1
ATOM 644 O O . CYS A 1 85 ? -11.661 -8.847 12.378 1.00 89.31 85 CYS A O 1
ATOM 646 N N . ARG A 1 86 ? -10.672 -9.607 10.515 1.00 90.69 86 ARG A N 1
ATOM 647 C CA . ARG A 1 86 ? -9.469 -8.788 10.693 1.00 90.69 86 ARG A CA 1
ATOM 648 C C . ARG A 1 86 ? -9.723 -7.409 10.098 1.00 90.69 86 ARG A C 1
ATOM 650 O O . ARG A 1 86 ? -10.288 -7.315 9.007 1.00 90.69 86 ARG A O 1
ATOM 657 N N . LEU A 1 87 ? -9.297 -6.367 10.804 1.00 94.44 87 LEU A N 1
ATOM 658 C CA . LEU A 1 87 ? -9.359 -4.998 10.305 1.00 94.44 87 LEU A CA 1
ATOM 659 C C . LEU A 1 87 ? -8.277 -4.782 9.224 1.00 94.44 87 LEU A C 1
ATOM 661 O O . LEU A 1 87 ? -7.238 -5.445 9.265 1.00 94.44 87 LEU A O 1
ATOM 665 N N . PRO A 1 88 ? -8.506 -3.905 8.229 1.00 97.06 88 PRO A N 1
ATOM 666 C CA . PRO A 1 88 ? -9.663 -3.025 8.069 1.00 97.06 88 PRO A CA 1
ATOM 667 C C . PRO A 1 88 ? -10.922 -3.767 7.601 1.00 97.06 88 PRO A C 1
ATOM 669 O O . PRO A 1 88 ? -10.846 -4.741 6.845 1.00 97.06 88 PRO A O 1
ATOM 672 N N . ALA A 1 89 ? -12.084 -3.270 8.024 1.00 95.94 89 ALA A N 1
ATOM 673 C CA . ALA A 1 89 ? -13.377 -3.833 7.650 1.00 95.94 89 ALA A CA 1
ATOM 674 C C . ALA A 1 89 ?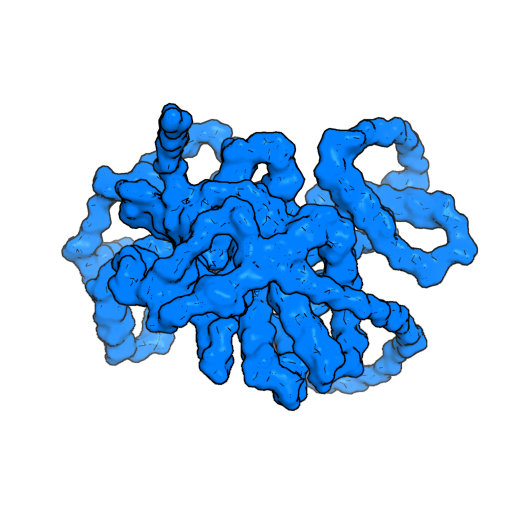 -14.448 -2.747 7.480 1.00 95.94 89 ALA A C 1
ATOM 676 O O . ALA A 1 89 ? -14.495 -1.801 8.258 1.00 95.94 89 ALA A O 1
ATOM 677 N N . ALA A 1 90 ? -15.313 -2.880 6.477 1.00 94.62 90 ALA A N 1
ATOM 678 C CA . ALA A 1 90 ? -16.411 -1.964 6.190 1.00 94.62 90 ALA A CA 1
ATOM 679 C C . ALA A 1 90 ? -17.751 -2.691 6.304 1.00 94.62 90 ALA A C 1
ATOM 681 O O . ALA A 1 90 ? -17.959 -3.723 5.664 1.00 94.62 90 ALA A O 1
ATOM 682 N N . LEU A 1 91 ? -18.652 -2.129 7.103 1.00 92.56 91 LEU A N 1
ATOM 683 C CA . LEU A 1 91 ? -20.014 -2.600 7.299 1.00 92.56 91 LEU A CA 1
ATOM 684 C C . LEU A 1 91 ? -20.982 -1.686 6.549 1.00 92.56 91 LEU A C 1
ATOM 686 O O . LEU A 1 91 ? -21.003 -0.469 6.759 1.00 92.56 91 LEU A O 1
ATOM 690 N N . GLU A 1 92 ? -21.795 -2.286 5.689 1.00 88.06 92 GLU A N 1
ATOM 691 C CA . GLU A 1 92 ? -22.798 -1.567 4.914 1.00 88.06 92 GLU A CA 1
ATOM 692 C C . GLU A 1 92 ? -24.071 -1.331 5.758 1.00 88.06 92 GLU A C 1
ATOM 694 O O . GLU A 1 92 ? -24.505 -2.259 6.453 1.00 88.06 92 GLU A O 1
ATOM 699 N N . PRO A 1 93 ? -24.667 -0.117 5.742 1.00 84.50 93 PRO A N 1
ATOM 700 C CA . PRO A 1 93 ? -25.807 0.228 6.592 1.00 84.50 93 PRO A CA 1
ATOM 701 C C . PRO A 1 93 ? -26.987 -0.717 6.394 1.00 84.50 93 PRO A C 1
ATOM 703 O O . PRO A 1 93 ? -27.272 -1.126 5.270 1.00 84.50 93 PRO A O 1
ATOM 706 N N . ASP A 1 94 ? -27.667 -1.051 7.492 1.00 77.44 94 ASP A N 1
ATOM 707 C CA . ASP A 1 94 ? -28.884 -1.875 7.507 1.00 77.44 94 ASP A CA 1
ATOM 708 C C . ASP A 1 94 ? -28.750 -3.238 6.797 1.00 77.44 94 ASP A C 1
ATOM 710 O O . ASP A 1 94 ? -29.740 -3.883 6.449 1.00 77.44 94 ASP A O 1
ATOM 714 N N . SER A 1 95 ? -27.515 -3.709 6.611 1.00 71.81 95 SER A N 1
ATOM 715 C CA . SER A 1 95 ? -27.193 -4.975 5.967 1.00 71.81 95 SER A CA 1
ATOM 716 C C . SER A 1 95 ? -26.375 -5.864 6.905 1.00 71.81 95 SER A C 1
ATOM 718 O O . SER A 1 95 ? -25.600 -5.395 7.738 1.00 71.81 95 SER A O 1
ATOM 720 N N . CYS A 1 96 ? -26.483 -7.183 6.743 1.00 78.81 96 CYS A N 1
ATOM 721 C CA . CYS A 1 96 ? -25.550 -8.130 7.360 1.00 78.81 96 CYS A CA 1
ATOM 722 C C . CYS A 1 96 ? -24.312 -8.360 6.475 1.00 78.81 96 CYS A C 1
ATOM 724 O O . CYS A 1 96 ? -23.787 -9.474 6.432 1.00 78.81 96 CYS A O 1
ATOM 726 N N . PHE A 1 97 ? -23.877 -7.339 5.730 1.00 85.12 97 PHE A N 1
ATOM 727 C CA . PHE A 1 97 ? -22.795 -7.449 4.763 1.00 85.12 97 PHE A CA 1
ATOM 728 C C . PHE A 1 97 ? -21.558 -6.670 5.222 1.00 85.12 97 PHE A C 1
ATOM 730 O O . PHE A 1 97 ? -21.588 -5.452 5.394 1.00 85.12 97 PHE A O 1
ATOM 737 N N . CYS A 1 98 ? -20.452 -7.392 5.403 1.00 90.31 98 CYS A N 1
ATOM 738 C CA . CYS A 1 98 ? -19.167 -6.844 5.819 1.00 90.31 98 CYS A CA 1
ATOM 739 C C . CYS A 1 98 ? -18.101 -7.187 4.779 1.00 90.31 98 CYS A C 1
ATOM 741 O O . CYS A 1 98 ? -17.953 -8.344 4.377 1.00 90.31 98 CYS A O 1
ATOM 743 N N . ARG A 1 99 ? -17.348 -6.173 4.358 1.00 92.25 99 ARG A N 1
ATOM 744 C CA . ARG A 1 99 ? -16.136 -6.310 3.544 1.00 92.25 99 ARG A CA 1
ATOM 745 C C . ARG A 1 99 ? -14.949 -6.266 4.492 1.00 92.25 99 ARG A C 1
ATOM 747 O O . ARG A 1 99 ? -14.916 -5.405 5.360 1.00 92.25 99 ARG A O 1
ATOM 754 N N . ALA A 1 100 ? -13.973 -7.149 4.330 1.00 92.31 100 ALA A N 1
ATOM 755 C CA . ALA A 1 100 ? -12.784 -7.168 5.178 1.00 92.31 100 ALA A CA 1
ATOM 756 C C . ALA A 1 100 ? -11.535 -7.543 4.382 1.00 92.31 100 ALA A C 1
ATOM 758 O O . ALA A 1 100 ? -11.619 -8.219 3.354 1.00 92.31 100 ALA A O 1
ATOM 759 N N . GLY A 1 101 ? -10.381 -7.106 4.883 1.00 90.56 101 GLY A N 1
ATOM 760 C CA . GLY A 1 101 ? -9.091 -7.255 4.214 1.00 90.56 101 GLY A CA 1
ATOM 761 C C . GLY A 1 101 ? -8.706 -5.998 3.441 1.00 90.56 101 GLY A C 1
ATOM 762 O O . GLY A 1 101 ? -9.540 -5.329 2.830 1.00 90.56 101 GLY A O 1
ATOM 763 N N . LEU A 1 102 ? -7.421 -5.664 3.464 1.00 95.38 102 LEU A N 1
ATOM 764 C CA . LEU A 1 102 ? -6.915 -4.394 2.960 1.00 95.38 102 LEU A CA 1
ATOM 765 C C . LEU A 1 102 ? -7.170 -4.248 1.462 1.00 95.38 102 LEU A C 1
ATOM 767 O O . LEU A 1 102 ? -7.787 -3.271 1.049 1.00 95.38 102 LEU A O 1
ATOM 771 N N . ALA A 1 103 ? -6.779 -5.223 0.638 1.00 94.25 103 ALA A N 1
ATOM 772 C CA . ALA A 1 103 ? -6.967 -5.117 -0.811 1.00 94.25 103 ALA A CA 1
ATOM 773 C C . ALA A 1 103 ? -8.454 -4.990 -1.198 1.00 94.25 103 ALA A C 1
ATOM 775 O O . ALA A 1 103 ? -8.800 -4.254 -2.125 1.00 94.25 103 ALA A O 1
ATOM 776 N N . VAL A 1 104 ? -9.341 -5.671 -0.466 1.00 94.19 104 VAL A N 1
ATOM 777 C CA . VAL A 1 104 ? -10.796 -5.599 -0.665 1.00 94.19 104 VAL A CA 1
ATOM 778 C C . VAL A 1 104 ? -11.314 -4.204 -0.322 1.00 94.19 104 VAL A C 1
ATOM 780 O O . VAL A 1 104 ? -11.978 -3.582 -1.153 1.00 94.19 104 VAL A O 1
ATOM 783 N N . ILE A 1 105 ? -10.966 -3.689 0.859 1.00 96.75 105 ILE A N 1
ATOM 784 C CA . ILE A 1 105 ? -11.387 -2.367 1.331 1.00 96.75 105 ILE A CA 1
ATOM 785 C C . ILE A 1 105 ? -10.879 -1.257 0.417 1.00 96.75 105 ILE A C 1
ATOM 787 O O . ILE A 1 105 ? -11.659 -0.408 -0.003 1.00 96.75 105 ILE A O 1
ATOM 791 N N . LEU A 1 106 ? -9.602 -1.275 0.041 1.00 97.75 106 LEU A N 1
ATOM 792 C CA . LEU A 1 106 ? -9.025 -0.233 -0.806 1.00 97.75 106 LEU A CA 1
ATOM 793 C C . LEU A 1 106 ? -9.684 -0.190 -2.191 1.00 97.75 106 LEU A C 1
ATOM 795 O O . LEU A 1 106 ? -10.004 0.879 -2.714 1.00 97.75 106 LEU A O 1
ATOM 799 N N . ARG A 1 107 ? -9.948 -1.358 -2.785 1.00 96.62 107 ARG A N 1
ATOM 800 C CA . ARG A 1 107 ? -10.673 -1.439 -4.060 1.00 96.62 107 ARG A CA 1
ATOM 801 C C . ARG A 1 107 ? -12.111 -0.944 -3.924 1.00 96.62 107 ARG A C 1
ATOM 803 O O . ARG A 1 107 ? -12.585 -0.269 -4.837 1.00 96.62 107 ARG A O 1
ATOM 810 N N . HIS A 1 108 ? -12.778 -1.245 -2.810 1.00 95.25 108 HIS A N 1
ATOM 811 C CA . HIS A 1 108 ? -14.124 -0.750 -2.516 1.00 95.25 108 HIS A CA 1
ATOM 812 C C . HIS A 1 108 ? -14.151 0.776 -2.378 1.00 95.25 108 HIS A C 1
ATOM 814 O O . HIS A 1 108 ? -14.969 1.431 -3.020 1.00 95.25 108 HIS A O 1
ATOM 820 N N . VAL A 1 109 ? -13.192 1.366 -1.655 1.00 95.56 109 VAL A N 1
ATOM 821 C CA . VAL A 1 109 ? -13.027 2.828 -1.552 1.00 95.56 109 VAL A CA 1
ATOM 822 C C . VAL A 1 109 ? -12.886 3.464 -2.937 1.00 95.56 109 VAL A C 1
ATOM 824 O O . VAL A 1 109 ? -13.609 4.407 -3.253 1.00 95.56 109 VAL A O 1
ATOM 827 N N . ILE A 1 110 ? -12.030 2.911 -3.805 1.00 95.31 110 ILE A N 1
ATOM 828 C CA . ILE A 1 110 ? -11.869 3.397 -5.186 1.00 95.31 110 ILE A CA 1
ATOM 829 C C . ILE A 1 110 ? -13.184 3.303 -5.967 1.00 95.31 110 ILE A C 1
ATOM 831 O O . ILE A 1 110 ? -13.573 4.250 -6.648 1.00 95.31 110 ILE A O 1
ATOM 835 N N . GLN A 1 111 ? -13.894 2.177 -5.872 1.00 93.19 111 GLN A N 1
ATOM 836 C CA . GLN A 1 111 ? -15.166 1.982 -6.569 1.00 93.19 111 GLN A CA 1
ATOM 837 C C . GLN A 1 111 ? -16.230 2.982 -6.106 1.00 93.19 111 GLN A C 1
ATOM 839 O O . GLN A 1 111 ? -16.902 3.578 -6.950 1.00 93.19 111 GLN A O 1
ATOM 844 N N . ARG A 1 112 ? -16.351 3.212 -4.794 1.00 92.31 112 ARG A N 1
ATOM 845 C CA . ARG A 1 112 ? -17.263 4.209 -4.217 1.00 92.31 112 ARG A CA 1
ATOM 846 C C . ARG A 1 112 ? -16.890 5.626 -4.640 1.00 92.31 112 ARG A C 1
ATOM 848 O O . ARG A 1 112 ? -17.761 6.374 -5.079 1.00 92.31 112 ARG A O 1
ATOM 855 N N . ALA A 1 113 ? -15.604 5.972 -4.610 1.00 92.12 113 ALA A N 1
ATOM 856 C CA . ALA A 1 113 ? -15.118 7.260 -5.094 1.00 92.12 113 ALA A CA 1
ATOM 857 C C . ALA A 1 113 ? -15.475 7.486 -6.574 1.00 92.12 113 ALA A C 1
ATOM 859 O O . ALA A 1 113 ? -16.011 8.534 -6.922 1.00 92.12 113 ALA A O 1
ATOM 860 N N . CYS A 1 114 ? -15.273 6.489 -7.442 1.00 90.69 114 CYS A N 1
ATOM 861 C CA . CYS A 1 114 ? -15.642 6.584 -8.857 1.00 90.69 114 CYS A CA 1
ATOM 862 C C . CYS A 1 114 ? -17.156 6.708 -9.090 1.00 90.69 114 CYS A C 1
ATOM 864 O O . CYS A 1 114 ? -17.568 7.364 -10.046 1.00 90.69 114 CYS A O 1
ATOM 866 N N . GLN A 1 115 ? -17.985 6.076 -8.252 1.00 89.81 115 GLN A N 1
ATOM 867 C CA . GLN A 1 115 ? -19.446 6.195 -8.330 1.00 89.81 115 GLN A CA 1
ATOM 868 C C . GLN A 1 115 ? -19.919 7.604 -7.957 1.00 89.81 115 GLN A C 1
ATOM 870 O O . GLN A 1 115 ? -20.781 8.155 -8.638 1.00 89.81 115 GLN A O 1
ATOM 875 N N . LEU A 1 116 ? -19.347 8.189 -6.901 1.00 87.31 116 LEU A N 1
ATOM 876 C CA . LEU A 1 116 ? -19.697 9.536 -6.448 1.00 87.31 116 LEU A CA 1
ATOM 877 C C . LEU A 1 116 ? -19.104 10.641 -7.324 1.00 87.31 116 LEU A C 1
ATOM 879 O O . LEU A 1 116 ? -19.706 11.703 -7.463 1.00 87.31 116 LEU A O 1
ATOM 883 N N . MET A 1 117 ? -17.935 10.400 -7.918 1.00 82.94 117 MET A N 1
ATOM 884 C CA . MET A 1 117 ? -17.195 11.384 -8.704 1.00 82.94 117 MET A CA 1
ATOM 885 C C . MET A 1 117 ? -16.811 10.824 -10.085 1.00 82.94 117 MET A C 1
ATOM 887 O O . MET A 1 117 ? -15.637 10.540 -10.341 1.00 82.94 117 MET A O 1
ATOM 891 N N . PRO A 1 118 ? -17.767 10.712 -11.032 1.00 73.94 118 PRO A N 1
ATOM 892 C CA . PRO A 1 118 ? -17.531 10.102 -12.348 1.00 73.94 118 PRO A CA 1
ATOM 893 C C . PRO A 1 118 ? -16.468 10.810 -13.208 1.00 73.94 118 PRO A C 1
ATOM 895 O O . PRO A 1 118 ? -15.964 10.237 -14.175 1.00 73.94 118 PRO A O 1
ATOM 898 N N . GLY A 1 119 ? -16.122 12.060 -12.876 1.00 70.94 119 GLY A N 1
ATOM 899 C CA . GLY A 1 119 ? -15.073 12.838 -13.543 1.00 70.94 119 GLY A CA 1
ATOM 900 C C . GLY A 1 119 ? -13.639 12.456 -13.148 1.00 70.94 119 GLY A C 1
ATOM 901 O O . GLY A 1 119 ? -12.711 12.763 -13.893 1.00 70.94 119 GLY A O 1
ATOM 902 N N . HIS A 1 120 ? -13.437 11.747 -12.030 1.00 74.12 120 HIS A N 1
ATOM 903 C CA . HIS A 1 120 ? -12.112 11.428 -11.483 1.00 74.12 120 HIS A CA 1
ATOM 904 C C . HIS A 1 120 ? -11.519 10.158 -12.113 1.00 74.12 120 HIS A C 1
ATOM 906 O O . HIS A 1 120 ? -11.380 9.111 -11.478 1.00 74.12 120 HIS A O 1
ATOM 912 N N . ARG A 1 121 ? -11.150 10.244 -13.398 1.00 75.25 121 ARG A N 1
ATOM 913 C CA . ARG A 1 121 ? -10.568 9.114 -14.153 1.00 75.25 121 ARG A CA 1
ATOM 914 C C . ARG A 1 121 ? -9.247 8.600 -13.568 1.00 75.25 121 ARG A C 1
ATOM 916 O O . ARG A 1 121 ? -8.959 7.414 -13.701 1.00 75.25 121 ARG A O 1
ATOM 923 N N . GLU A 1 122 ? -8.491 9.466 -12.899 1.00 81.62 122 GLU A N 1
ATOM 924 C CA . GLU A 1 122 ? -7.241 9.126 -12.205 1.00 81.62 122 GLU A CA 1
ATOM 925 C C . GLU A 1 122 ? -7.462 8.162 -11.028 1.00 81.62 122 GLU A C 1
ATOM 927 O O . GLU A 1 122 ? -6.627 7.312 -10.749 1.00 81.62 122 GLU A O 1
ATOM 932 N N . VAL A 1 123 ? -8.617 8.223 -10.360 1.00 89.44 123 VAL A N 1
ATOM 933 C CA . VAL A 1 123 ? -8.936 7.289 -9.268 1.00 89.44 123 VAL A CA 1
ATOM 934 C C . VAL A 1 123 ? -9.255 5.902 -9.829 1.00 89.44 123 VAL A C 1
ATOM 936 O O . VAL A 1 123 ? -8.816 4.887 -9.290 1.00 89.44 123 VAL A O 1
ATOM 939 N N . ALA A 1 124 ? -9.951 5.838 -10.968 1.00 88.88 124 ALA A N 1
ATOM 940 C CA . ALA A 1 124 ? -10.250 4.573 -11.636 1.00 88.88 124 ALA A CA 1
ATOM 941 C C . ALA A 1 124 ? -8.986 3.873 -12.170 1.00 88.88 124 ALA A C 1
ATOM 943 O O . ALA A 1 124 ? -8.934 2.639 -12.185 1.00 88.88 124 ALA A O 1
ATOM 944 N N . SER A 1 125 ? -7.966 4.632 -12.596 1.00 89.62 125 SER A N 1
ATOM 945 C CA . SER A 1 125 ? -6.715 4.061 -13.113 1.00 89.62 125 SER A CA 1
ATOM 946 C C . SER A 1 125 ? -5.900 3.333 -12.041 1.00 89.62 125 SER A C 1
ATOM 948 O O . SER A 1 125 ? -5.156 2.416 -12.394 1.00 89.62 125 SER A O 1
ATOM 950 N N . LEU A 1 126 ? -6.116 3.626 -10.749 1.00 94.44 126 LEU A N 1
ATOM 951 C CA . LEU A 1 126 ? -5.497 2.893 -9.638 1.00 94.44 126 LEU A CA 1
ATOM 952 C C . LEU A 1 126 ? -5.804 1.392 -9.675 1.00 94.44 126 LEU A C 1
ATOM 954 O O . LEU A 1 126 ? -4.973 0.577 -9.286 1.00 94.44 126 LEU A O 1
ATOM 958 N N . LEU A 1 127 ? -6.968 0.986 -10.193 1.00 93.19 127 LEU A N 1
ATOM 959 C CA . LEU A 1 127 ? -7.305 -0.436 -10.322 1.00 93.19 127 LEU A CA 1
ATOM 960 C C . LEU A 1 127 ? -6.469 -1.151 -11.399 1.00 93.19 127 LEU A C 1
ATOM 962 O O . LEU A 1 127 ? -6.591 -2.371 -11.560 1.00 93.19 127 LEU A O 1
ATOM 966 N N . GLY A 1 128 ? -5.621 -0.423 -12.124 1.00 89.19 128 GLY A N 1
ATOM 967 C CA . GLY A 1 128 ? -4.729 -0.943 -13.144 1.00 89.19 128 GLY A CA 1
ATOM 968 C C . GLY A 1 128 ? -5.467 -1.440 -14.386 1.00 89.19 128 GLY A C 1
ATOM 969 O O . GLY A 1 128 ? -6.680 -1.285 -14.563 1.00 89.19 128 GLY A O 1
ATOM 970 N N . PHE A 1 129 ? -4.720 -2.078 -15.286 1.00 83.44 129 PHE A N 1
ATOM 971 C CA . PHE A 1 129 ? -5.272 -2.594 -16.536 1.00 83.44 129 PHE A CA 1
ATOM 972 C C . PHE A 1 129 ? -6.437 -3.563 -16.277 1.00 83.44 129 PHE A C 1
ATOM 974 O O . PHE A 1 129 ? -6.317 -4.508 -15.504 1.00 83.44 129 PHE A O 1
ATOM 981 N N . LYS A 1 130 ? -7.588 -3.340 -16.927 1.00 85.50 130 LYS A N 1
ATOM 982 C CA . LYS A 1 130 ? -8.816 -4.149 -16.751 1.00 85.50 130 LYS A CA 1
ATOM 983 C C . LYS A 1 130 ? -9.302 -4.270 -15.291 1.00 85.50 130 LYS A C 1
ATOM 985 O O . LYS A 1 130 ? -10.087 -5.179 -14.991 1.00 85.50 130 LYS A O 1
ATOM 990 N N . ASN A 1 131 ? -8.900 -3.352 -14.414 1.00 89.38 131 ASN A N 1
ATOM 991 C CA . ASN A 1 131 ? -9.229 -3.315 -12.990 1.00 89.38 131 ASN A CA 1
ATOM 992 C C . ASN A 1 131 ? -8.700 -4.527 -12.190 1.00 89.38 131 ASN A C 1
ATOM 994 O O . ASN A 1 131 ? -9.383 -5.006 -11.273 1.00 89.38 131 ASN A O 1
ATOM 998 N N . THR A 1 132 ? -7.533 -5.073 -12.561 1.00 89.50 132 THR A N 1
ATOM 999 C CA . THR A 1 132 ? -6.962 -6.296 -11.963 1.00 89.50 132 THR A CA 1
ATOM 1000 C C . THR A 1 132 ? -5.938 -6.078 -10.849 1.00 89.50 132 THR A C 1
ATOM 1002 O O . THR A 1 132 ? -5.623 -7.054 -10.170 1.00 89.50 132 THR A O 1
ATOM 1005 N N . CYS A 1 133 ? -5.446 -4.855 -10.632 1.00 93.81 133 CYS A N 1
ATOM 1006 C CA . CYS A 1 133 ? -4.472 -4.545 -9.578 1.00 93.81 133 CYS A CA 1
ATOM 1007 C C . CYS A 1 133 ? -5.010 -4.979 -8.204 1.00 93.81 133 CYS A C 1
ATOM 1009 O O . CYS A 1 133 ? -6.129 -4.614 -7.834 1.00 93.81 133 CYS A O 1
ATOM 1011 N N . LEU A 1 134 ? -4.265 -5.837 -7.498 1.00 93.31 134 LEU A N 1
ATOM 1012 C CA . LEU A 1 134 ? -4.645 -6.434 -6.206 1.00 93.31 134 LEU A CA 1
ATOM 1013 C C . LEU A 1 134 ? -6.053 -7.072 -6.169 1.00 93.31 134 LEU A C 1
ATOM 1015 O O . LEU A 1 134 ? -6.711 -7.123 -5.136 1.00 93.31 134 LEU A O 1
ATOM 1019 N N . LYS A 1 135 ? -6.563 -7.567 -7.308 1.00 91.62 135 LYS A N 1
ATOM 1020 C CA . LYS A 1 135 ? -7.878 -8.239 -7.374 1.00 91.62 135 LYS A CA 1
ATOM 1021 C C . LYS A 1 135 ? -7.842 -9.674 -6.831 1.00 91.62 135 LYS A C 1
ATOM 1023 O O . LYS A 1 135 ? -8.856 -10.204 -6.371 1.00 91.62 135 LYS A O 1
ATOM 1028 N N . ALA A 1 136 ? -6.710 -10.347 -7.001 1.00 87.06 136 ALA A N 1
ATOM 1029 C CA . ALA A 1 136 ? -6.491 -11.695 -6.496 1.00 87.06 136 ALA A CA 1
ATOM 1030 C C . ALA A 1 136 ? -6.145 -11.627 -5.006 1.00 87.06 136 ALA A C 1
ATOM 1032 O O . ALA A 1 136 ? -5.426 -10.717 -4.613 1.00 87.06 136 ALA A O 1
ATOM 1033 N N . CYS A 1 137 ? -6.640 -12.569 -4.203 1.00 84.69 137 CYS A N 1
ATOM 1034 C CA . CYS A 1 137 ? -6.354 -12.615 -2.770 1.00 84.69 137 CYS A CA 1
ATOM 1035 C C . CYS A 1 137 ? -4.918 -13.096 -2.497 1.00 84.69 137 CYS A C 1
ATOM 1037 O O . CYS A 1 137 ? -4.273 -13.696 -3.367 1.00 84.69 137 CYS A O 1
ATOM 1039 N N . ALA A 1 138 ? -4.415 -12.822 -1.295 1.00 87.31 138 ALA A N 1
ATOM 1040 C CA . ALA A 1 138 ? -3.046 -13.130 -0.884 1.00 87.31 138 ALA A CA 1
ATOM 1041 C C . ALA A 1 138 ? -2.713 -14.637 -0.893 1.00 87.31 138 ALA A C 1
ATOM 1043 O O . ALA A 1 138 ? -1.551 -15.022 -0.998 1.00 87.31 138 ALA A O 1
ATOM 1044 N N . GLU A 1 139 ? -3.711 -15.516 -0.824 1.00 86.50 139 GLU A N 1
ATOM 1045 C CA . GLU A 1 139 ? -3.530 -16.971 -0.864 1.00 86.50 139 GLU A CA 1
ATOM 1046 C C . GLU A 1 139 ? -3.192 -17.486 -2.268 1.00 86.50 139 GLU A C 1
ATOM 1048 O O . GLU A 1 139 ? -2.584 -18.545 -2.405 1.00 86.50 139 GLU A O 1
ATOM 1053 N N . VAL A 1 140 ? -3.589 -16.754 -3.316 1.00 87.75 140 VAL A N 1
ATOM 1054 C CA . VAL A 1 140 ? -3.432 -17.185 -4.720 1.00 87.75 140 VAL A CA 1
ATOM 1055 C C . VAL A 1 140 ? -2.497 -16.286 -5.527 1.00 87.75 140 VAL A C 1
ATOM 1057 O O . VAL A 1 140 ? -2.099 -16.643 -6.634 1.00 87.75 140 VAL A O 1
ATOM 1060 N N . SER A 1 141 ? -2.148 -15.114 -4.998 1.00 90.94 141 SER A N 1
ATOM 1061 C CA . SER A 1 141 ? -1.283 -14.135 -5.648 1.00 90.94 141 SER A CA 1
ATOM 1062 C C . SER A 1 141 ? -0.114 -13.800 -4.738 1.00 90.94 141 SER A C 1
ATOM 1064 O O . SER A 1 141 ? -0.282 -13.125 -3.725 1.00 90.94 141 SER A O 1
ATOM 1066 N N . GLN A 1 142 ? 1.087 -14.224 -5.140 1.00 94.44 142 GLN A N 1
ATOM 1067 C CA . GLN A 1 142 ? 2.327 -13.863 -4.445 1.00 94.44 142 GLN A CA 1
ATOM 1068 C C . GLN A 1 142 ? 2.533 -12.346 -4.403 1.00 94.44 142 GLN A C 1
ATOM 1070 O O . GLN A 1 142 ? 3.033 -11.828 -3.414 1.00 94.44 142 GLN A O 1
ATOM 1075 N N . TRP A 1 143 ? 2.109 -11.629 -5.449 1.00 94.81 143 TRP A N 1
ATOM 1076 C CA . TRP A 1 143 ? 2.196 -10.171 -5.484 1.00 94.81 143 TRP A CA 1
ATOM 1077 C C . TRP A 1 143 ? 1.257 -9.521 -4.470 1.00 94.81 143 TRP A C 1
ATOM 1079 O O . TRP A 1 143 ? 1.684 -8.670 -3.699 1.00 94.81 143 TRP A O 1
ATOM 1089 N N . THR A 1 144 ? 0.001 -9.978 -4.404 1.00 94.56 144 THR A N 1
ATOM 1090 C CA . THR A 1 144 ? -0.946 -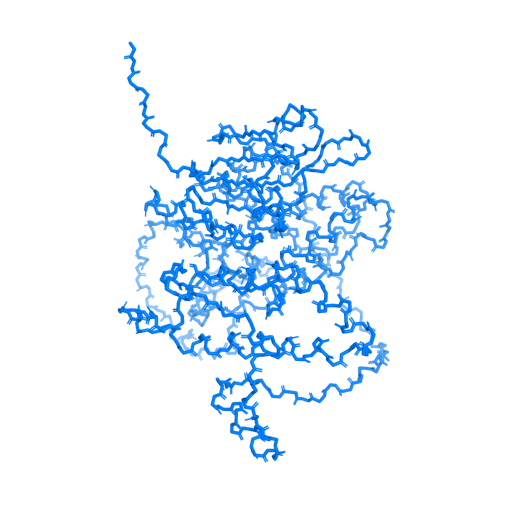9.462 -3.407 1.00 94.56 144 THR A CA 1
ATOM 1091 C C . THR A 1 144 ? -0.446 -9.773 -2.004 1.00 94.56 144 THR A C 1
ATOM 1093 O O . THR A 1 144 ? -0.448 -8.892 -1.157 1.00 94.56 144 THR A O 1
ATOM 1096 N N . ARG A 1 145 ? 0.047 -10.996 -1.766 1.00 96.31 145 ARG A N 1
ATOM 1097 C CA . ARG A 1 145 ? 0.620 -11.392 -0.476 1.00 96.31 145 ARG A CA 1
ATOM 1098 C C . ARG A 1 145 ? 1.782 -10.495 -0.056 1.00 96.31 145 ARG A C 1
ATOM 1100 O O . ARG A 1 145 ? 1.815 -10.050 1.087 1.00 96.31 145 ARG A O 1
ATOM 1107 N N . LEU A 1 146 ? 2.689 -10.210 -0.989 1.00 98.00 146 LEU A N 1
ATOM 1108 C CA . LEU A 1 146 ? 3.839 -9.353 -0.743 1.00 98.00 146 LEU A CA 1
ATOM 1109 C C . LEU A 1 146 ? 3.398 -7.948 -0.308 1.00 98.00 146 LEU A C 1
ATOM 1111 O O . LEU A 1 146 ? 3.880 -7.447 0.704 1.00 98.00 146 LEU A O 1
ATOM 1115 N N . CYS A 1 147 ? 2.467 -7.335 -1.044 1.00 97.62 147 CYS A N 1
ATOM 1116 C CA . CYS A 1 147 ? 2.004 -5.970 -0.787 1.00 97.62 147 CYS A CA 1
ATOM 1117 C C . CYS A 1 147 ? 1.103 -5.854 0.451 1.00 97.62 147 CYS A C 1
ATOM 1119 O O . CYS A 1 147 ? 1.232 -4.904 1.213 1.00 97.62 147 CYS A O 1
ATOM 1121 N N . GLU A 1 148 ? 0.174 -6.792 0.641 1.00 94.62 148 GLU A N 1
ATOM 1122 C CA . GLU A 1 148 ? -0.861 -6.720 1.678 1.00 94.62 148 GLU A CA 1
ATOM 1123 C C . GLU A 1 148 ? -0.412 -7.298 3.024 1.00 94.62 148 GLU A C 1
ATOM 1125 O O . GLU A 1 148 ? -0.931 -6.884 4.057 1.00 94.62 148 GLU A O 1
ATOM 1130 N N . LEU A 1 149 ? 0.522 -8.254 3.038 1.00 95.50 149 LEU A N 1
ATOM 1131 C CA . LEU A 1 149 ? 0.913 -8.969 4.255 1.00 95.50 149 LEU A CA 1
ATOM 1132 C C . LEU A 1 149 ? 2.414 -8.863 4.524 1.00 95.50 149 LEU A C 1
ATOM 1134 O O . LEU A 1 149 ? 2.813 -8.318 5.551 1.00 95.50 149 LEU A O 1
ATOM 1138 N N . ASP A 1 150 ? 3.251 -9.365 3.613 1.00 98.19 150 ASP A N 1
ATOM 1139 C CA . ASP A 1 150 ? 4.659 -9.615 3.935 1.00 98.19 150 ASP A CA 1
ATOM 1140 C C . ASP A 1 150 ? 5.449 -8.309 4.151 1.00 98.19 150 ASP A C 1
ATOM 1142 O O . ASP A 1 150 ? 6.233 -8.224 5.096 1.00 98.19 150 ASP A O 1
ATOM 1146 N N . ILE A 1 151 ? 5.237 -7.281 3.317 1.00 98.56 151 ILE A N 1
ATOM 1147 C CA . ILE A 1 151 ? 5.892 -5.972 3.476 1.00 98.56 151 ILE A CA 1
ATOM 1148 C C . ILE A 1 151 ? 5.404 -5.249 4.738 1.00 98.56 151 ILE A C 1
ATOM 1150 O O . ILE A 1 151 ? 6.263 -4.919 5.558 1.00 98.56 151 ILE A O 1
ATOM 1154 N N . PRO A 1 152 ? 4.089 -5.028 4.960 1.00 97.50 152 PRO A N 1
ATOM 1155 C CA . PRO A 1 152 ? 3.615 -4.389 6.185 1.00 97.50 152 PRO A CA 1
ATOM 1156 C C . PRO A 1 152 ? 4.143 -5.069 7.454 1.00 97.50 152 PRO A C 1
ATOM 1158 O O . PRO A 1 152 ? 4.741 -4.410 8.302 1.00 97.50 152 PRO A O 1
ATOM 1161 N N . SER A 1 153 ? 4.037 -6.399 7.550 1.00 96.94 153 SER A N 1
ATOM 1162 C CA . SER A 1 153 ? 4.518 -7.137 8.723 1.00 96.94 153 SER A CA 1
ATOM 1163 C C . SER A 1 153 ? 6.036 -7.050 8.905 1.00 96.94 153 SER A C 1
ATOM 1165 O O . SER A 1 153 ? 6.517 -6.928 10.032 1.00 96.94 153 SER A O 1
ATOM 1167 N N . ALA A 1 154 ? 6.813 -7.103 7.819 1.00 98.00 154 ALA A N 1
ATOM 1168 C CA . ALA A 1 154 ? 8.264 -6.952 7.890 1.00 98.00 154 ALA A CA 1
ATOM 1169 C C . ALA A 1 154 ? 8.677 -5.552 8.369 1.00 98.00 154 ALA A C 1
ATOM 1171 O O . ALA A 1 154 ? 9.591 -5.428 9.186 1.00 98.00 154 ALA A O 1
ATOM 1172 N N . VAL A 1 155 ? 7.989 -4.514 7.887 1.00 97.81 155 VAL A N 1
ATOM 1173 C CA . VAL A 1 155 ? 8.241 -3.129 8.293 1.00 97.81 155 VAL A CA 1
ATOM 1174 C C . VAL A 1 155 ? 7.849 -2.917 9.751 1.00 97.81 155 VAL A C 1
ATOM 1176 O O . VAL A 1 155 ? 8.660 -2.398 10.507 1.00 97.81 155 VAL A O 1
ATOM 1179 N N . GLU A 1 156 ? 6.674 -3.363 10.194 1.00 95.69 156 GLU A N 1
ATOM 1180 C CA . GLU A 1 156 ? 6.263 -3.238 11.601 1.00 95.69 156 GLU A CA 1
ATOM 1181 C C . GLU A 1 156 ? 7.241 -3.940 12.547 1.00 95.69 156 GLU A C 1
ATOM 1183 O O . GLU A 1 156 ? 7.628 -3.375 13.571 1.00 95.69 156 GLU A O 1
ATOM 1188 N N . LYS A 1 157 ? 7.728 -5.130 12.171 1.00 95.69 157 LYS A N 1
ATOM 1189 C CA . LYS A 1 157 ? 8.752 -5.842 12.943 1.00 95.69 157 LYS A CA 1
ATOM 1190 C C . LYS A 1 157 ? 10.053 -5.037 13.052 1.00 95.69 157 LYS A C 1
ATOM 1192 O O . LYS A 1 157 ? 10.636 -4.978 14.135 1.00 95.69 157 LYS A O 1
ATOM 1197 N N . HIS A 1 158 ? 10.491 -4.415 11.953 1.00 95.62 158 HIS A N 1
ATOM 1198 C CA . HIS A 1 158 ? 11.648 -3.517 11.943 1.00 95.62 158 HIS A CA 1
ATOM 1199 C C . HIS A 1 158 ? 11.413 -2.282 12.826 1.00 95.62 158 HIS A C 1
ATOM 1201 O O . HIS A 1 158 ? 12.264 -1.952 13.643 1.00 95.62 158 HIS A O 1
ATOM 1207 N N . LEU A 1 159 ? 10.251 -1.630 12.723 1.00 93.56 159 LEU A N 1
ATOM 1208 C CA . LEU A 1 159 ? 9.918 -0.434 13.507 1.00 93.56 159 LEU A CA 1
ATOM 1209 C C . LEU A 1 159 ? 9.867 -0.711 15.015 1.00 93.56 159 LEU A C 1
ATOM 1211 O O . LEU A 1 159 ? 10.223 0.156 15.809 1.00 93.56 159 LEU A O 1
ATOM 1215 N N . GLN A 1 160 ? 9.461 -1.917 15.417 1.00 92.69 160 GLN A N 1
ATOM 1216 C CA . GLN A 1 160 ? 9.491 -2.343 16.818 1.00 92.69 160 GLN A CA 1
ATOM 1217 C C . GLN A 1 160 ? 10.917 -2.586 17.336 1.00 92.69 160 GLN A C 1
ATOM 1219 O O . GLN A 1 160 ? 11.168 -2.404 18.524 1.00 92.69 160 GLN A O 1
ATOM 1224 N N . ASN A 1 161 ? 11.849 -2.988 16.465 1.00 93.12 161 ASN A N 1
ATOM 1225 C CA . ASN A 1 161 ? 13.224 -3.345 16.829 1.00 93.12 161 ASN A CA 1
ATOM 1226 C C . ASN A 1 161 ? 14.237 -2.714 15.851 1.00 93.12 161 ASN A C 1
ATOM 1228 O O . ASN A 1 161 ? 14.958 -3.430 15.156 1.00 93.12 161 ASN A O 1
ATOM 1232 N N . PRO A 1 162 ? 14.330 -1.374 15.783 1.00 92.94 162 PRO A N 1
ATOM 1233 C CA . PRO A 1 162 ? 15.076 -0.698 14.719 1.00 92.94 162 PRO A CA 1
ATOM 1234 C C . PRO A 1 162 ? 16.600 -0.877 14.818 1.00 92.94 162 PRO A C 1
ATOM 1236 O O . PRO A 1 162 ? 17.322 -0.692 13.839 1.00 92.94 162 PRO A O 1
ATOM 1239 N N . HIS A 1 163 ? 17.097 -1.252 15.999 1.00 93.38 163 HIS A N 1
ATOM 1240 C CA . HIS A 1 163 ? 18.511 -1.538 16.250 1.00 93.38 163 HIS A CA 1
ATOM 1241 C C . HIS A 1 163 ? 18.931 -2.961 15.853 1.00 93.38 163 HIS A C 1
ATOM 1243 O O . HIS A 1 163 ? 20.121 -3.258 15.872 1.00 93.38 163 HIS A O 1
ATOM 1249 N N . ASP A 1 164 ? 17.983 -3.844 15.526 1.00 94.31 164 ASP A N 1
ATOM 1250 C CA . ASP A 1 164 ? 18.286 -5.215 15.120 1.00 94.31 164 ASP A CA 1
ATOM 1251 C C . ASP A 1 164 ? 18.757 -5.243 13.660 1.00 94.31 164 ASP A C 1
ATOM 1253 O O . ASP A 1 164 ? 17.967 -5.079 12.725 1.00 94.31 164 ASP A O 1
ATOM 1257 N N . GLU A 1 165 ? 20.056 -5.483 13.469 1.00 92.38 165 GLU A N 1
ATOM 1258 C CA . GLU A 1 165 ? 20.697 -5.515 12.151 1.00 92.38 165 GLU A CA 1
ATOM 1259 C C . GLU A 1 165 ? 20.080 -6.564 11.216 1.00 92.38 165 GLU A C 1
ATOM 1261 O O . GLU A 1 165 ? 20.035 -6.373 9.999 1.00 92.38 165 GLU A O 1
ATOM 1266 N N . THR A 1 166 ? 19.526 -7.652 11.768 1.00 92.44 166 THR A N 1
ATOM 1267 C CA . THR A 1 166 ? 18.877 -8.708 10.975 1.00 92.44 166 THR A CA 1
ATOM 1268 C C . THR A 1 166 ? 17.572 -8.241 10.327 1.00 92.44 166 THR A C 1
ATOM 1270 O O . THR A 1 166 ? 17.093 -8.852 9.369 1.00 92.44 166 THR A O 1
ATOM 1273 N N . LEU A 1 167 ? 17.004 -7.137 10.821 1.00 93.19 167 LEU A N 1
ATOM 1274 C CA . LEU A 1 167 ? 15.768 -6.534 10.336 1.00 93.19 167 LEU A CA 1
ATOM 1275 C C . LEU A 1 167 ? 16.011 -5.300 9.465 1.00 93.19 167 LEU A C 1
ATOM 1277 O O . LEU A 1 167 ? 15.045 -4.687 9.016 1.00 93.19 167 LEU A O 1
ATOM 1281 N N . TRP A 1 168 ? 17.262 -4.904 9.212 1.00 94.69 168 TRP A N 1
ATOM 1282 C CA . TRP A 1 168 ? 17.558 -3.744 8.366 1.00 94.69 168 TRP A CA 1
ATOM 1283 C C . TRP A 1 168 ? 17.261 -3.991 6.892 1.00 94.69 168 TRP A C 1
ATOM 1285 O O . TRP A 1 168 ? 16.828 -3.063 6.222 1.00 94.69 168 TRP A O 1
ATOM 1295 N N . LEU A 1 169 ? 17.421 -5.221 6.392 1.00 96.25 169 LEU A N 1
ATOM 1296 C CA . LEU A 1 169 ? 17.064 -5.617 5.021 1.00 96.25 169 LEU A CA 1
ATOM 1297 C C . LEU A 1 169 ? 16.108 -6.817 5.028 1.00 96.25 169 LEU A C 1
ATOM 1299 O O . LEU A 1 169 ? 16.514 -7.940 4.713 1.00 96.25 169 LEU A O 1
ATOM 1303 N N . PRO A 1 170 ? 14.827 -6.621 5.389 1.00 97.06 170 PRO A N 1
ATOM 1304 C CA . PRO A 1 170 ? 13.880 -7.722 5.419 1.00 97.06 170 PRO A CA 1
ATOM 1305 C C . PRO A 1 170 ? 13.718 -8.361 4.029 1.00 97.06 170 PRO A C 1
ATOM 1307 O O . PRO A 1 170 ? 13.646 -7.636 3.030 1.00 97.06 170 PRO A O 1
ATOM 1310 N N . PRO A 1 171 ? 13.553 -9.695 3.932 1.00 97.62 171 PRO A N 1
ATOM 1311 C CA . PRO A 1 171 ? 13.391 -10.378 2.647 1.00 97.62 171 PRO A CA 1
ATOM 1312 C C . PRO A 1 171 ? 12.249 -9.829 1.783 1.00 97.62 171 PRO A C 1
ATOM 1314 O O . PRO A 1 171 ? 12.357 -9.815 0.561 1.00 97.62 171 PRO A O 1
ATOM 1317 N N . ALA A 1 172 ? 11.167 -9.344 2.400 1.00 98.06 172 ALA A N 1
ATOM 1318 C CA . ALA A 1 172 ? 10.044 -8.735 1.689 1.00 98.06 172 ALA A CA 1
ATOM 1319 C C . ALA A 1 172 ? 10.440 -7.432 0.965 1.00 98.06 172 ALA A C 1
ATOM 1321 O O . ALA A 1 172 ? 10.039 -7.218 -0.178 1.00 98.06 172 ALA A O 1
ATOM 1322 N N . ILE A 1 173 ? 11.281 -6.600 1.590 1.00 98.44 173 ILE A N 1
ATOM 1323 C CA . ILE A 1 173 ? 11.803 -5.363 0.991 1.00 98.44 173 ILE A CA 1
ATOM 1324 C C . ILE A 1 173 ? 12.797 -5.685 -0.127 1.00 98.44 173 ILE A C 1
ATOM 1326 O O . ILE A 1 173 ? 12.709 -5.113 -1.209 1.00 98.44 173 ILE A O 1
ATOM 1330 N N . LEU A 1 174 ? 13.688 -6.657 0.092 1.00 98.06 174 LEU A N 1
ATOM 1331 C CA . LEU A 1 174 ? 14.617 -7.119 -0.945 1.00 98.06 174 LEU A CA 1
ATOM 1332 C C . LEU A 1 174 ? 13.885 -7.734 -2.146 1.00 98.06 174 LEU A C 1
ATOM 1334 O O . LEU A 1 174 ? 14.317 -7.579 -3.287 1.00 98.06 174 LEU A O 1
ATOM 1338 N N . ASN A 1 175 ? 12.762 -8.416 -1.910 1.00 98.06 175 ASN A N 1
ATOM 1339 C CA . ASN A 1 175 ? 11.912 -8.912 -2.985 1.00 98.06 175 ASN A CA 1
ATOM 1340 C C . ASN A 1 175 ? 11.311 -7.745 -3.782 1.00 98.06 175 ASN A C 1
ATOM 1342 O O . ASN A 1 175 ? 11.371 -7.766 -5.006 1.00 98.06 175 ASN A O 1
ATOM 1346 N N . LEU A 1 176 ? 10.811 -6.697 -3.119 1.00 98.12 176 LEU A N 1
ATOM 1347 C CA . LEU A 1 176 ? 10.331 -5.498 -3.811 1.00 98.12 176 LEU A CA 1
ATOM 1348 C C . LEU A 1 176 ? 11.437 -4.828 -4.645 1.00 98.12 176 LEU A C 1
ATOM 1350 O O . LEU A 1 176 ? 11.212 -4.562 -5.822 1.00 98.12 176 LEU A O 1
ATOM 1354 N N . GLU A 1 177 ? 12.630 -4.628 -4.078 1.00 97.94 177 GLU A N 1
ATOM 1355 C CA . GLU A 1 177 ? 13.800 -4.084 -4.792 1.00 97.94 177 GLU A CA 1
ATOM 1356 C C . GLU A 1 177 ? 14.113 -4.905 -6.051 1.00 97.94 177 GLU A C 1
ATOM 1358 O O . GLU A 1 177 ? 14.210 -4.370 -7.154 1.00 97.94 177 GLU A O 1
ATOM 1363 N N . LYS A 1 178 ? 14.182 -6.235 -5.911 1.00 96.81 178 LYS A N 1
ATOM 1364 C CA . LYS A 1 178 ? 14.403 -7.147 -7.036 1.00 96.81 178 LYS A CA 1
ATOM 1365 C C . LYS A 1 178 ? 13.321 -7.005 -8.108 1.00 96.81 178 LYS A C 1
ATOM 1367 O O . LYS A 1 178 ? 13.645 -6.997 -9.292 1.00 96.81 178 LYS A O 1
ATOM 1372 N N . ARG A 1 179 ? 12.050 -6.902 -7.708 1.00 94.88 179 ARG A N 1
ATOM 1373 C CA . ARG A 1 179 ? 10.903 -6.775 -8.623 1.00 94.88 179 ARG A CA 1
ATOM 1374 C C . ARG A 1 179 ? 10.940 -5.463 -9.401 1.00 94.88 179 ARG A C 1
ATOM 1376 O O . ARG A 1 179 ? 10.651 -5.485 -10.590 1.00 94.88 179 ARG A O 1
ATOM 1383 N N . LEU A 1 180 ? 11.358 -4.361 -8.777 1.00 95.44 180 LEU A N 1
ATOM 1384 C CA . LEU A 1 180 ? 11.556 -3.075 -9.459 1.00 95.44 180 LEU A CA 1
ATOM 1385 C C . LEU A 1 180 ? 12.654 -3.138 -10.538 1.00 95.44 180 LEU A C 1
ATOM 1387 O O . LEU A 1 180 ? 12.638 -2.337 -11.470 1.00 95.44 180 LEU A O 1
ATOM 1391 N N . GLY A 1 181 ? 13.588 -4.089 -10.436 1.00 92.44 181 GLY A N 1
ATOM 1392 C CA . GLY A 1 181 ? 14.637 -4.329 -11.433 1.00 92.44 181 GLY A CA 1
ATOM 1393 C C . GLY A 1 181 ? 14.240 -5.273 -12.571 1.00 92.44 181 GLY A C 1
ATOM 1394 O O . GLY A 1 181 ? 15.014 -5.460 -13.510 1.00 92.44 181 GLY A O 1
ATOM 1395 N N . GLU A 1 182 ? 13.062 -5.899 -12.511 1.00 90.56 182 GLU A N 1
ATOM 1396 C CA . GLU A 1 182 ? 12.589 -6.788 -13.573 1.00 90.56 182 GLU A CA 1
ATOM 1397 C C . GLU A 1 182 ? 12.061 -5.989 -14.781 1.00 90.56 182 GLU A C 1
ATOM 1399 O O . GLU A 1 182 ? 11.524 -4.895 -14.631 1.00 90.56 182 GLU A O 1
ATOM 1404 N N . PRO A 1 183 ? 12.171 -6.510 -16.016 1.00 86.25 183 PRO A N 1
ATOM 1405 C CA . PRO A 1 183 ? 11.655 -5.811 -17.187 1.00 86.25 183 PRO A CA 1
ATOM 1406 C C . PRO A 1 183 ? 10.123 -5.759 -17.185 1.00 86.25 183 PRO A C 1
ATOM 1408 O O . PRO A 1 183 ? 9.443 -6.783 -17.043 1.00 86.25 183 PRO A O 1
ATOM 1411 N N . VAL A 1 184 ? 9.574 -4.576 -17.461 1.00 86.56 184 VAL A N 1
ATOM 1412 C CA . VAL A 1 184 ? 8.128 -4.351 -17.496 1.00 86.56 184 VAL A CA 1
ATOM 1413 C C . VAL A 1 184 ? 7.499 -4.991 -18.733 1.00 86.56 184 VAL A C 1
ATOM 1415 O O . VAL A 1 184 ? 8.030 -4.935 -19.846 1.00 86.56 184 VAL A O 1
ATOM 1418 N N . LYS A 1 185 ? 6.311 -5.577 -18.544 1.00 81.62 185 LYS A N 1
ATOM 1419 C CA . LYS A 1 185 ? 5.465 -6.112 -19.618 1.00 81.62 185 LYS A CA 1
ATOM 1420 C C . LYS A 1 185 ? 4.109 -5.422 -19.602 1.00 81.62 185 LYS A C 1
ATOM 1422 O O . LYS A 1 185 ? 3.338 -5.569 -18.659 1.00 81.62 185 LYS A O 1
ATOM 1427 N N . VAL A 1 186 ? 3.786 -4.711 -20.679 1.00 81.56 186 VAL A N 1
ATOM 1428 C CA . VAL A 1 186 ? 2.491 -4.033 -20.859 1.00 81.56 186 VAL A CA 1
ATOM 1429 C C . VAL A 1 186 ? 1.792 -4.501 -22.132 1.00 81.56 186 VAL A C 1
ATOM 1431 O O . VAL A 1 186 ? 2.409 -5.011 -23.058 1.00 81.56 186 VAL A O 1
ATOM 1434 N N . HIS A 1 187 ? 0.474 -4.320 -22.220 1.00 74.81 187 HIS A N 1
ATOM 1435 C CA . HIS A 1 187 ? -0.301 -4.783 -23.382 1.00 74.81 187 HIS A CA 1
ATOM 1436 C C . HIS A 1 187 ? 0.135 -4.158 -24.725 1.00 74.81 187 HIS A C 1
ATOM 1438 O O . HIS A 1 187 ? -0.078 -4.760 -25.770 1.00 74.81 187 HIS A O 1
ATOM 1444 N N . ASN A 1 188 ? 0.762 -2.976 -24.692 1.00 75.88 188 ASN A N 1
ATOM 1445 C CA . ASN A 1 188 ? 1.309 -2.273 -25.858 1.00 75.88 188 ASN A CA 1
ATOM 1446 C C . ASN A 1 188 ? 2.849 -2.229 -25.838 1.00 75.88 188 ASN A C 1
ATOM 1448 O O . ASN A 1 188 ? 3.438 -1.260 -26.312 1.00 75.88 188 ASN A O 1
ATOM 1452 N N . ASP A 1 189 ? 3.489 -3.237 -25.245 1.00 79.19 189 ASP A N 1
ATOM 1453 C CA . ASP A 1 189 ? 4.932 -3.283 -24.978 1.00 79.19 189 ASP A CA 1
ATOM 1454 C C . ASP A 1 189 ? 5.781 -2.962 -26.219 1.00 79.19 189 ASP A C 1
ATOM 1456 O O . ASP A 1 189 ? 6.535 -1.994 -26.202 1.00 79.19 189 ASP A O 1
ATOM 1460 N N . ASP A 1 190 ? 5.564 -3.661 -27.336 1.00 81.12 190 ASP A N 1
ATOM 1461 C CA . ASP A 1 190 ? 6.311 -3.439 -28.585 1.00 81.12 190 ASP A CA 1
ATOM 1462 C C . ASP A 1 190 ? 6.162 -1.994 -29.109 1.00 81.12 190 ASP A C 1
ATOM 1464 O O . ASP A 1 190 ? 7.148 -1.361 -29.489 1.00 81.12 190 ASP A O 1
ATOM 1468 N N . LYS A 1 191 ? 4.954 -1.415 -29.027 1.00 80.62 191 LYS A N 1
ATOM 1469 C CA . LYS A 1 191 ? 4.700 -0.021 -29.429 1.00 80.62 191 LYS A CA 1
ATOM 1470 C C . LYS A 1 191 ? 5.503 0.962 -28.576 1.00 80.62 191 LYS A C 1
ATOM 1472 O O . LYS A 1 191 ? 6.124 1.873 -29.118 1.00 80.62 191 LYS A O 1
ATOM 1477 N N . ILE A 1 192 ? 5.486 0.790 -27.256 1.00 78.12 192 ILE A N 1
ATOM 1478 C CA . ILE A 1 192 ? 6.157 1.706 -26.324 1.00 78.12 192 ILE A CA 1
ATOM 1479 C C . ILE A 1 192 ? 7.677 1.558 -26.444 1.00 78.12 192 ILE A C 1
ATOM 1481 O O . ILE A 1 192 ? 8.386 2.558 -26.509 1.00 78.12 192 ILE A O 1
ATOM 1485 N N . ARG A 1 193 ? 8.191 0.332 -26.592 1.00 82.75 193 ARG A N 1
ATOM 1486 C CA . ARG A 1 193 ? 9.627 0.101 -26.804 1.00 82.75 193 ARG A CA 1
ATOM 1487 C C . ARG A 1 193 ? 10.138 0.698 -28.115 1.00 82.75 193 ARG A C 1
ATOM 1489 O O . ARG A 1 193 ? 11.241 1.238 -28.158 1.00 82.75 193 ARG A O 1
ATOM 1496 N N . ARG A 1 194 ? 9.334 0.671 -29.184 1.00 81.62 194 ARG A N 1
ATOM 1497 C CA . ARG A 1 194 ? 9.672 1.353 -30.447 1.00 81.62 194 ARG A CA 1
ATOM 1498 C C . ARG A 1 194 ? 9.662 2.873 -30.313 1.00 81.62 194 ARG A C 1
ATOM 1500 O O . ARG A 1 194 ? 10.509 3.524 -30.919 1.00 81.62 194 ARG A O 1
ATOM 1507 N N . GLN A 1 195 ? 8.756 3.438 -29.513 1.00 79.62 195 GLN A N 1
ATOM 1508 C CA . GLN A 1 195 ? 8.775 4.867 -29.178 1.00 79.62 195 GLN A CA 1
ATOM 1509 C C . GLN A 1 195 ? 10.025 5.237 -28.365 1.00 79.62 195 GLN A C 1
ATOM 1511 O O . GLN A 1 195 ? 10.695 6.207 -28.712 1.00 79.62 195 GLN A O 1
ATOM 1516 N N . LYS A 1 196 ? 10.405 4.423 -27.369 1.00 81.19 196 LYS A N 1
ATOM 1517 C CA . LYS A 1 196 ? 11.658 4.583 -26.606 1.00 81.19 196 LYS A CA 1
ATOM 1518 C C . LYS A 1 196 ? 12.874 4.589 -27.540 1.00 81.19 196 LYS A C 1
ATOM 1520 O O . LYS A 1 196 ? 13.682 5.511 -27.492 1.00 81.19 196 LYS A O 1
ATOM 1525 N N . LEU A 1 197 ? 12.940 3.644 -28.481 1.00 82.69 197 LEU A N 1
ATOM 1526 C CA . LEU A 1 197 ? 14.011 3.587 -29.482 1.00 82.69 197 LEU A CA 1
ATOM 1527 C C . LEU A 1 197 ? 14.023 4.803 -30.431 1.00 82.69 197 LEU A C 1
ATOM 1529 O O . LEU A 1 197 ? 15.090 5.276 -30.814 1.00 82.69 197 LEU A O 1
ATOM 1533 N N . GLN A 1 198 ? 12.853 5.316 -30.829 1.00 80.81 198 GLN A N 1
ATOM 1534 C CA . GLN A 1 198 ? 12.749 6.538 -31.641 1.00 80.81 198 GLN A CA 1
ATOM 1535 C C . GLN A 1 198 ? 13.331 7.751 -30.928 1.00 80.81 198 GLN A C 1
ATOM 1537 O O . GLN A 1 198 ? 13.982 8.574 -31.566 1.00 80.81 198 GLN A O 1
ATOM 1542 N N . GLN A 1 199 ? 13.075 7.870 -29.629 1.00 75.62 199 GLN A N 1
ATOM 1543 C CA . GLN A 1 199 ? 13.535 8.998 -28.831 1.00 75.62 199 GLN A CA 1
ATOM 1544 C C . GLN A 1 199 ? 15.033 8.897 -28.538 1.00 75.62 199 GLN A C 1
ATOM 1546 O O . GLN A 1 199 ? 15.737 9.874 -28.764 1.00 75.62 199 GLN A O 1
ATOM 1551 N N . GLN A 1 200 ? 15.540 7.702 -28.211 1.00 78.75 200 GLN A N 1
ATOM 1552 C CA . GLN A 1 200 ? 16.980 7.450 -28.044 1.00 78.75 200 GLN A CA 1
ATOM 1553 C C . GLN A 1 200 ? 17.801 7.756 -29.307 1.00 78.75 200 GLN A C 1
ATOM 1555 O O . GLN A 1 200 ? 18.954 8.153 -29.212 1.00 78.75 200 GLN A O 1
ATOM 1560 N N . LYS A 1 201 ? 17.217 7.587 -30.502 1.00 76.12 201 LYS A N 1
ATOM 1561 C CA . LYS A 1 201 ? 17.862 7.949 -31.779 1.00 76.12 201 LYS A CA 1
ATOM 1562 C C . LYS A 1 201 ? 17.762 9.438 -32.133 1.00 76.12 201 LYS A C 1
ATOM 1564 O O . LYS A 1 201 ? 18.424 9.864 -33.073 1.00 76.12 201 LYS A O 1
ATOM 1569 N N . LYS A 1 202 ? 16.887 10.195 -31.463 1.00 70.12 202 LYS A N 1
ATOM 1570 C CA . LYS A 1 202 ? 16.704 11.642 -31.667 1.00 70.12 202 LYS A CA 1
ATOM 1571 C C . LYS A 1 202 ? 17.512 12.483 -30.676 1.00 70.12 202 LYS A C 1
ATOM 1573 O O . LYS A 1 202 ? 17.811 13.624 -31.001 1.00 70.12 202 LYS A O 1
ATOM 1578 N N . SER A 1 203 ? 17.835 11.946 -29.501 1.00 60.00 203 SER A N 1
ATOM 1579 C CA . SER A 1 203 ? 18.841 12.504 -28.591 1.00 60.00 203 SER A CA 1
ATOM 1580 C C . SER A 1 203 ? 20.243 12.247 -29.158 1.00 60.00 203 SER A C 1
ATOM 1582 O O . SER A 1 203 ? 20.553 11.104 -29.493 1.00 60.00 203 SER A O 1
ATOM 1584 N N . ASP A 1 204 ? 21.067 13.288 -29.302 1.00 47.31 204 ASP A N 1
ATOM 1585 C CA . ASP A 1 204 ? 22.417 13.185 -29.875 1.00 47.31 204 ASP A CA 1
ATOM 1586 C C . ASP A 1 204 ? 23.313 12.170 -29.127 1.00 47.31 204 ASP A C 1
ATOM 1588 O O . ASP A 1 204 ? 23.246 12.061 -27.897 1.00 47.31 204 ASP A O 1
ATOM 1592 N N . PRO A 1 205 ? 24.207 11.456 -29.840 1.00 45.69 205 PRO A N 1
ATOM 1593 C CA . PRO A 1 205 ? 25.042 10.390 -29.281 1.00 45.69 205 PRO A CA 1
ATOM 1594 C C . PRO A 1 205 ? 26.125 10.849 -28.284 1.00 45.69 205 PRO A C 1
ATOM 1596 O O . PRO A 1 205 ? 26.812 9.996 -27.735 1.00 45.69 205 PRO A O 1
ATOM 1599 N N . GLU A 1 206 ? 26.276 12.146 -27.999 1.00 41.38 206 GLU A N 1
ATOM 1600 C CA . GLU A 1 206 ? 27.237 12.662 -27.001 1.00 41.38 206 GLU A CA 1
ATOM 1601 C C . GLU A 1 206 ? 26.679 12.734 -25.565 1.00 41.38 206 GLU A C 1
ATOM 1603 O O . GLU A 1 206 ? 27.380 13.144 -24.646 1.00 41.38 206 GLU A O 1
ATOM 1608 N N . SER A 1 207 ? 25.440 12.288 -25.339 1.00 43.12 207 SER A N 1
ATOM 1609 C CA . SER A 1 207 ? 24.799 12.238 -24.009 1.00 43.12 207 SER A CA 1
ATOM 1610 C C . SER A 1 207 ? 24.552 10.801 -23.516 1.00 43.12 207 SER A C 1
ATOM 1612 O O . SER A 1 207 ? 23.577 10.515 -22.826 1.00 43.12 207 SER A O 1
ATOM 1614 N N . GLN A 1 208 ? 25.439 9.872 -23.893 1.00 36.69 208 GLN A N 1
ATOM 1615 C CA . GLN A 1 208 ? 25.263 8.422 -23.718 1.00 36.69 208 GLN A CA 1
ATOM 1616 C C . GLN A 1 208 ? 25.356 7.877 -22.280 1.00 36.69 208 GLN A C 1
ATOM 1618 O O . GLN A 1 208 ? 25.065 6.697 -22.101 1.00 36.69 208 GLN A O 1
ATOM 1623 N N . ASP A 1 209 ? 25.648 8.691 -21.262 1.00 34.88 209 ASP A N 1
ATOM 1624 C CA . ASP A 1 209 ? 25.807 8.199 -19.879 1.00 34.88 209 ASP A CA 1
ATOM 1625 C C . ASP A 1 209 ? 24.653 8.532 -18.918 1.00 34.88 209 ASP A C 1
ATOM 1627 O O . ASP A 1 209 ? 24.688 8.137 -17.756 1.00 34.88 209 ASP A O 1
ATOM 1631 N N . LEU A 1 210 ? 23.578 9.178 -19.380 1.00 38.09 210 LEU A N 1
ATOM 1632 C CA . LEU A 1 210 ? 22.404 9.433 -18.539 1.00 38.09 210 LEU A CA 1
ATOM 1633 C C . LEU A 1 210 ? 21.212 8.612 -19.035 1.00 38.09 210 LEU A C 1
ATOM 1635 O O . LEU A 1 210 ? 20.468 9.006 -19.934 1.00 38.09 210 LEU A O 1
ATOM 1639 N N . VAL A 1 211 ? 21.019 7.435 -18.437 1.00 40.72 211 VAL A N 1
ATOM 1640 C CA . VAL A 1 211 ? 19.809 6.615 -18.593 1.00 40.72 211 VAL A CA 1
ATOM 1641 C C . VAL A 1 211 ? 18.629 7.391 -17.995 1.00 40.72 211 VAL A C 1
ATOM 1643 O O . VAL A 1 211 ? 18.296 7.206 -16.830 1.00 40.72 211 VAL A O 1
ATOM 1646 N N . HIS A 1 212 ? 18.025 8.309 -18.758 1.00 46.78 212 HIS A N 1
ATOM 1647 C CA . HIS A 1 212 ? 16.901 9.130 -18.297 1.00 46.78 212 HIS A CA 1
ATOM 1648 C C . HIS A 1 212 ? 15.592 8.315 -18.289 1.00 46.78 212 HIS A C 1
ATOM 1650 O O . HIS A 1 212 ? 15.061 7.990 -19.356 1.00 46.78 212 HIS A O 1
ATOM 1656 N N . PRO A 1 213 ? 14.982 8.056 -17.113 1.00 50.56 213 PRO A N 1
ATOM 1657 C CA . PRO A 1 213 ? 13.634 7.486 -16.993 1.00 50.56 213 PRO A CA 1
ATOM 1658 C C . PRO A 1 213 ? 12.522 8.496 -17.339 1.00 50.56 213 PRO A C 1
ATOM 1660 O O . PRO A 1 213 ? 11.331 8.198 -17.249 1.00 50.56 213 PRO A O 1
ATOM 1663 N N . GLU A 1 214 ? 12.915 9.707 -17.728 1.00 55.03 214 GLU A N 1
ATOM 1664 C CA . GLU A 1 214 ? 12.076 10.867 -18.027 1.00 55.03 214 GLU A CA 1
ATOM 1665 C C . GLU A 1 214 ? 11.108 10.621 -19.192 1.00 55.03 214 GLU A C 1
ATOM 1667 O O . GLU A 1 214 ? 9.996 11.144 -19.209 1.00 55.03 214 GLU A O 1
ATOM 1672 N N . VAL A 1 215 ? 11.485 9.742 -20.124 1.00 53.41 215 VAL A N 1
ATOM 1673 C CA . VAL A 1 215 ? 10.645 9.301 -21.247 1.00 53.41 215 VAL A CA 1
ATOM 1674 C C . VAL A 1 215 ? 9.455 8.462 -20.779 1.00 53.41 215 VAL A C 1
ATOM 1676 O O . VAL A 1 215 ? 8.327 8.645 -21.239 1.00 53.41 215 VAL A O 1
ATOM 1679 N N . GLU A 1 216 ? 9.703 7.521 -19.871 1.00 59.91 216 GLU A N 1
ATOM 1680 C CA . GLU A 1 216 ? 8.684 6.601 -19.364 1.00 59.91 216 GLU A CA 1
ATOM 1681 C C . GLU A 1 216 ? 7.749 7.324 -18.394 1.00 59.91 216 GLU A C 1
ATOM 1683 O O . GLU A 1 216 ? 6.533 7.135 -18.459 1.00 59.91 216 GLU A O 1
ATOM 1688 N N . LEU A 1 217 ? 8.310 8.216 -17.572 1.00 55.50 217 LEU A N 1
ATOM 1689 C CA . LEU A 1 217 ? 7.570 9.111 -16.691 1.00 55.50 217 LEU A CA 1
ATOM 1690 C C . LEU A 1 217 ? 6.700 10.091 -17.493 1.00 55.50 217 LEU A C 1
ATOM 1692 O O . LEU A 1 217 ? 5.506 10.183 -17.226 1.00 55.50 217 LEU A O 1
ATOM 1696 N N . SER A 1 218 ? 7.231 10.737 -18.537 1.00 55.78 218 SER A N 1
ATOM 1697 C CA . SER A 1 218 ? 6.447 11.632 -19.406 1.00 55.78 218 SER A CA 1
ATOM 1698 C C . SER A 1 218 ? 5.319 10.888 -20.126 1.00 55.78 218 SER A C 1
ATOM 1700 O O . SER A 1 218 ? 4.180 11.344 -20.115 1.00 55.78 218 SER A O 1
ATOM 1702 N N . ALA A 1 219 ? 5.574 9.693 -20.669 1.00 53.97 219 ALA A N 1
ATOM 1703 C CA . ALA A 1 219 ? 4.540 8.879 -21.320 1.00 53.97 219 ALA A CA 1
ATOM 1704 C C . ALA A 1 219 ? 3.479 8.330 -20.341 1.00 53.97 219 ALA A C 1
ATOM 1706 O O . ALA A 1 219 ? 2.329 8.083 -20.730 1.00 53.97 219 ALA A O 1
ATOM 1707 N N . ALA A 1 220 ? 3.851 8.103 -19.077 1.00 55.44 220 ALA A N 1
ATOM 1708 C CA . ALA A 1 220 ? 2.932 7.724 -18.008 1.00 55.44 220 ALA A CA 1
ATOM 1709 C C . ALA A 1 220 ? 2.066 8.914 -17.560 1.00 55.44 220 ALA A C 1
ATOM 1711 O O . ALA A 1 220 ? 0.845 8.773 -17.458 1.00 55.44 220 ALA A O 1
ATOM 1712 N N . LEU A 1 221 ? 2.677 10.087 -17.373 1.00 55.31 221 LEU A N 1
ATOM 1713 C CA . LEU A 1 221 ? 2.015 11.340 -17.000 1.00 55.31 221 LEU A CA 1
ATOM 1714 C C . LEU A 1 221 ? 1.070 11.845 -18.101 1.00 55.31 221 LEU A C 1
ATOM 1716 O O . LEU A 1 221 ? -0.065 12.218 -17.809 1.00 55.31 221 LEU A O 1
ATOM 1720 N N . GLU A 1 222 ? 1.467 11.761 -19.375 1.00 56.16 222 GLU A N 1
ATOM 1721 C CA . GLU A 1 222 ? 0.616 12.108 -20.524 1.00 56.16 222 GLU A CA 1
ATOM 1722 C C . GLU A 1 222 ? -0.678 11.283 -20.561 1.00 56.16 222 GLU A C 1
ATOM 1724 O O . GLU A 1 222 ? -1.731 11.799 -20.933 1.00 56.16 222 GLU A O 1
ATOM 1729 N N . ARG A 1 223 ? -0.635 10.011 -20.139 1.00 55.81 223 ARG A N 1
ATOM 1730 C CA . ARG A 1 223 ? -1.828 9.154 -20.040 1.00 55.81 223 ARG A CA 1
ATOM 1731 C C . ARG A 1 223 ? -2.710 9.449 -18.831 1.00 55.81 223 ARG A C 1
ATOM 1733 O O . ARG A 1 223 ? -3.902 9.150 -18.895 1.00 55.81 223 ARG A O 1
ATOM 1740 N N . LEU A 1 224 ? -2.138 9.973 -17.749 1.00 50.38 224 LEU A N 1
ATOM 1741 C CA . LEU A 1 224 ? -2.891 10.404 -16.570 1.00 50.38 224 LEU A CA 1
ATOM 1742 C C . LEU A 1 224 ? -3.611 11.731 -16.843 1.00 50.38 224 LEU A C 1
ATOM 1744 O O . LEU A 1 224 ? -4.763 11.891 -16.450 1.00 50.38 224 LEU A O 1
ATOM 1748 N N . SER A 1 225 ? -2.996 12.635 -17.612 1.00 44.38 225 SER A N 1
ATOM 1749 C CA . SER A 1 225 ? -3.649 13.865 -18.053 1.00 44.38 225 SER A CA 1
ATOM 1750 C C . SER A 1 225 ? -4.732 13.564 -19.105 1.00 44.38 225 SER A C 1
ATOM 1752 O O . SER A 1 225 ? -4.450 13.131 -20.221 1.00 44.38 225 SER A O 1
ATOM 1754 N N . ALA A 1 226 ? -6.005 13.822 -18.797 1.00 41.31 226 ALA A N 1
ATOM 1755 C CA . ALA A 1 226 ? -7.132 13.619 -19.722 1.00 41.31 226 ALA A CA 1
ATOM 1756 C C . ALA A 1 226 ? -7.122 14.542 -20.973 1.00 41.31 226 ALA A C 1
ATOM 1758 O O . ALA A 1 226 ? -8.096 14.570 -21.726 1.00 41.31 226 ALA A O 1
ATOM 1759 N N . HIS A 1 227 ? -6.032 15.283 -21.208 1.00 37.25 227 HIS A N 1
ATOM 1760 C CA . HIS A 1 227 ? -5.876 16.306 -22.244 1.00 37.25 227 HIS A CA 1
ATOM 1761 C C . HIS A 1 227 ? -4.707 16.062 -23.210 1.00 37.25 227 HIS A C 1
ATOM 1763 O O . HIS A 1 227 ? -4.268 16.996 -23.880 1.00 37.25 227 HIS A O 1
ATOM 1769 N N . ALA A 1 228 ? -4.222 14.826 -23.351 1.00 33.28 228 ALA A N 1
ATOM 1770 C CA . ALA A 1 228 ? -3.275 14.518 -24.418 1.00 33.28 228 ALA A CA 1
ATOM 1771 C C . ALA A 1 228 ? -3.952 14.681 -25.796 1.00 33.28 228 ALA A C 1
ATOM 1773 O O . ALA A 1 228 ? -4.674 13.800 -26.272 1.00 33.28 228 ALA A O 1
ATOM 1774 N N . LEU A 1 229 ? -3.732 15.834 -26.439 1.00 32.09 229 LEU A N 1
ATOM 1775 C CA . LEU A 1 229 ? -3.982 16.013 -27.867 1.00 32.09 229 LEU A CA 1
ATOM 1776 C C . LEU A 1 229 ? -3.223 14.912 -28.622 1.00 32.09 229 LEU A C 1
ATOM 1778 O O . LEU A 1 229 ? -2.068 14.639 -28.284 1.00 32.09 229 LEU A O 1
ATOM 1782 N N . PRO A 1 230 ? -3.826 14.269 -29.637 1.00 31.12 230 PRO A N 1
ATOM 1783 C CA . PRO A 1 230 ? -3.101 13.311 -30.453 1.00 31.12 230 PRO A CA 1
ATOM 1784 C C . PRO A 1 230 ? -1.898 14.026 -31.066 1.00 31.12 230 PRO A C 1
ATOM 1786 O O . PRO A 1 230 ? -2.055 14.965 -31.849 1.00 31.12 230 PRO A O 1
ATOM 1789 N N . SER A 1 231 ? -0.693 13.597 -30.690 1.00 37.62 231 SER A N 1
ATOM 1790 C CA . SER A 1 231 ? 0.512 14.067 -31.355 1.00 37.62 231 SER A CA 1
ATOM 1791 C C . SER A 1 231 ? 0.386 13.753 -32.851 1.00 37.62 231 SER A C 1
ATOM 1793 O O . SER A 1 231 ? -0.114 12.680 -33.219 1.00 37.62 231 SER A O 1
ATOM 1795 N N . PRO A 1 232 ? 0.764 14.690 -33.740 1.00 31.75 232 PRO A N 1
ATOM 1796 C CA . PRO A 1 232 ? 0.675 14.469 -35.173 1.00 31.75 232 PRO A CA 1
ATOM 1797 C C . PRO A 1 232 ? 1.435 13.188 -35.510 1.00 31.75 232 PRO A C 1
ATOM 1799 O O . PRO A 1 232 ? 2.544 12.961 -35.020 1.00 31.75 232 PRO A O 1
ATOM 1802 N N . SER A 1 233 ? 0.817 12.329 -36.322 1.00 33.09 233 SER A N 1
ATOM 1803 C CA . SER A 1 233 ? 1.379 11.047 -36.735 1.00 33.09 233 SER A CA 1
ATOM 1804 C C . SER A 1 233 ? 2.644 11.281 -37.561 1.00 33.09 233 SER A C 1
ATOM 1806 O O . SER A 1 233 ? 2.611 11.317 -38.792 1.00 33.09 233 SER A O 1
ATOM 1808 N N . THR A 1 234 ? 3.772 11.475 -36.886 1.00 43.88 234 THR A N 1
ATOM 1809 C CA . THR A 1 234 ? 5.077 11.494 -37.534 1.00 43.88 234 THR A CA 1
ATOM 1810 C C . THR A 1 234 ? 5.267 10.100 -38.113 1.00 43.88 234 THR A C 1
ATOM 1812 O O . THR A 1 234 ? 5.273 9.121 -37.366 1.00 43.88 234 THR A O 1
ATOM 1815 N N . ARG A 1 235 ? 5.338 9.986 -39.446 1.00 43.62 235 ARG A N 1
ATOM 1816 C CA . ARG A 1 235 ? 5.633 8.719 -40.128 1.00 43.62 235 ARG A CA 1
ATOM 1817 C C . ARG A 1 235 ? 6.858 8.089 -39.464 1.00 43.62 235 ARG A C 1
ATOM 1819 O O . ARG A 1 235 ? 7.952 8.638 -39.550 1.00 43.62 235 ARG A O 1
ATOM 1826 N N . GLU A 1 236 ? 6.656 6.960 -38.792 1.00 52.53 236 GLU A N 1
ATOM 1827 C CA . GLU A 1 236 ? 7.745 6.179 -38.209 1.00 52.53 236 GLU A CA 1
ATOM 1828 C C . GLU A 1 236 ? 8.759 5.838 -39.307 1.00 52.53 236 GLU A C 1
ATOM 1830 O O . GLU A 1 236 ? 8.373 5.399 -40.397 1.00 52.53 236 GLU A O 1
ATOM 1835 N N . SER A 1 237 ? 10.049 6.039 -39.038 1.00 56.97 237 SER A N 1
ATOM 1836 C CA . SER A 1 237 ? 11.097 5.720 -40.006 1.00 56.97 237 SER A CA 1
ATOM 1837 C C . SER A 1 237 ? 11.138 4.211 -40.284 1.00 56.97 237 SER A C 1
ATOM 1839 O O . SER A 1 237 ? 10.952 3.381 -39.386 1.00 56.97 237 SER A O 1
ATOM 1841 N N . CYS A 1 238 ? 11.376 3.835 -41.548 1.00 54.47 238 CYS A N 1
ATOM 1842 C CA . CYS A 1 238 ? 11.394 2.430 -41.983 1.00 54.47 238 CYS A CA 1
ATOM 1843 C C . CYS A 1 238 ? 12.407 1.574 -41.205 1.00 54.47 238 CYS A C 1
ATOM 1845 O O . CYS A 1 238 ? 12.174 0.382 -41.004 1.00 54.47 238 CYS A O 1
ATOM 1847 N N . ASP A 1 239 ? 13.482 2.184 -40.705 1.00 60.97 239 ASP A N 1
ATOM 1848 C CA . ASP A 1 239 ? 14.544 1.495 -39.969 1.00 60.97 239 ASP A CA 1
ATOM 1849 C C . ASP A 1 239 ? 14.094 0.999 -38.593 1.00 60.97 239 ASP A C 1
ATOM 1851 O O . ASP A 1 239 ? 14.613 0.007 -38.097 1.00 60.97 239 ASP A O 1
ATOM 1855 N N . ILE A 1 240 ? 13.092 1.636 -37.982 1.00 65.12 240 ILE A N 1
ATOM 1856 C CA . ILE A 1 240 ? 12.590 1.272 -36.646 1.00 65.12 240 ILE A CA 1
ATOM 1857 C C . ILE A 1 240 ? 11.541 0.161 -36.729 1.00 65.12 240 ILE A C 1
ATOM 1859 O O . ILE A 1 240 ? 11.437 -0.676 -35.831 1.00 65.12 240 ILE A O 1
ATOM 1863 N N . ARG A 1 241 ? 10.809 0.086 -37.845 1.00 65.12 241 ARG A N 1
ATOM 1864 C CA . ARG A 1 241 ? 9.887 -1.023 -38.138 1.00 65.12 241 ARG A CA 1
ATOM 1865 C C . ARG A 1 241 ? 10.614 -2.341 -38.397 1.00 65.12 241 ARG A C 1
ATOM 1867 O O . ARG A 1 241 ? 10.042 -3.400 -38.174 1.00 65.12 241 ARG A O 1
ATOM 1874 N N . ARG A 1 242 ? 11.866 -2.274 -38.862 1.00 71.69 242 ARG A N 1
ATOM 1875 C CA . ARG A 1 242 ? 12.694 -3.444 -39.194 1.00 71.69 242 ARG A CA 1
ATOM 1876 C C . ARG A 1 242 ? 13.431 -4.054 -38.000 1.00 71.69 242 ARG A C 1
ATOM 1878 O O . ARG A 1 242 ? 13.934 -5.166 -38.127 1.00 71.69 242 ARG A O 1
ATOM 1885 N N . VAL A 1 243 ? 13.483 -3.365 -36.856 1.00 77.12 243 VAL A N 1
ATOM 1886 C CA . VAL A 1 243 ? 14.111 -3.889 -35.632 1.00 77.12 243 VAL A CA 1
ATOM 1887 C C . VAL A 1 243 ? 13.269 -5.033 -35.074 1.00 77.12 243 VAL A C 1
ATOM 1889 O O . VAL A 1 243 ? 12.051 -4.886 -34.897 1.00 77.12 243 VAL A O 1
ATOM 1892 N N . LYS A 1 244 ? 13.913 -6.174 -34.804 1.00 79.12 244 LYS A N 1
ATOM 1893 C CA . LYS A 1 244 ? 13.259 -7.325 -34.174 1.00 79.12 244 LYS A CA 1
ATOM 1894 C C . LYS A 1 244 ? 12.835 -6.950 -32.760 1.00 79.12 244 LYS A C 1
ATOM 1896 O O . LYS A 1 244 ? 13.546 -6.237 -32.065 1.00 79.12 244 LYS A O 1
ATOM 1901 N N . THR A 1 245 ? 11.701 -7.473 -32.305 1.00 76.19 245 THR A N 1
ATOM 1902 C CA . THR A 1 245 ? 11.178 -7.196 -30.957 1.00 76.19 245 THR A CA 1
ATOM 1903 C C . THR A 1 245 ? 12.161 -7.581 -29.841 1.00 76.19 245 THR A C 1
ATOM 1905 O O . THR A 1 245 ? 12.179 -6.930 -28.803 1.00 76.19 245 THR A O 1
ATOM 1908 N N . THR A 1 246 ? 13.014 -8.589 -30.062 1.00 76.62 246 THR A N 1
ATOM 1909 C CA . THR A 1 246 ? 14.090 -8.995 -29.134 1.00 76.62 246 THR A CA 1
ATOM 1910 C C . THR A 1 246 ? 15.183 -7.948 -28.962 1.00 76.62 246 THR A C 1
ATOM 1912 O O . THR A 1 246 ? 15.843 -7.936 -27.931 1.00 76.62 246 THR A O 1
ATOM 1915 N N . ASP A 1 247 ? 15.352 -7.080 -29.958 1.00 80.50 247 ASP A N 1
ATOM 1916 C CA . ASP A 1 247 ? 16.436 -6.100 -30.032 1.00 80.50 247 ASP A CA 1
ATOM 1917 C C . ASP A 1 247 ? 15.939 -4.703 -29.609 1.00 80.50 247 ASP A C 1
ATOM 1919 O O . ASP A 1 247 ? 16.673 -3.717 -29.681 1.00 80.50 247 ASP A O 1
ATOM 1923 N N . LEU A 1 248 ? 14.668 -4.598 -29.201 1.00 81.12 248 LEU A N 1
ATOM 1924 C CA . LEU A 1 248 ? 14.097 -3.370 -28.667 1.00 81.12 248 LEU A CA 1
ATOM 1925 C C . LEU A 1 248 ? 14.527 -3.166 -27.205 1.00 81.12 248 LEU A C 1
ATOM 1927 O O . LEU A 1 248 ? 14.548 -4.136 -26.442 1.00 81.12 248 LEU A O 1
ATOM 1931 N N . PRO A 1 249 ? 14.797 -1.916 -26.782 1.00 81.69 249 PRO A N 1
ATOM 1932 C CA . PRO A 1 249 ? 15.193 -1.632 -25.407 1.00 81.69 249 PRO A CA 1
ATOM 1933 C C . PRO A 1 249 ? 14.101 -2.088 -24.424 1.00 81.69 249 PRO A C 1
ATOM 1935 O O . PRO A 1 249 ? 12.913 -1.877 -24.704 1.00 81.69 249 PRO A O 1
ATOM 1938 N N . PRO A 1 250 ? 14.460 -2.707 -23.282 1.00 82.62 250 PRO A N 1
ATOM 1939 C CA . PRO A 1 250 ? 13.483 -3.098 -22.276 1.00 82.62 250 PRO A CA 1
ATOM 1940 C C . PRO A 1 250 ? 12.821 -1.863 -21.652 1.00 82.62 250 PRO A C 1
ATOM 1942 O O . PRO A 1 250 ? 13.389 -0.767 -21.626 1.00 82.62 250 PRO A O 1
ATOM 1945 N N . LEU A 1 251 ? 11.598 -2.053 -21.162 1.00 82.81 251 LEU A N 1
ATOM 1946 C CA . LEU A 1 251 ? 10.889 -1.058 -20.360 1.00 82.81 251 LEU A CA 1
ATOM 1947 C C . LEU A 1 251 ? 11.258 -1.255 -18.893 1.00 82.81 251 LEU A C 1
ATOM 1949 O O . LEU A 1 251 ? 11.275 -2.393 -18.417 1.00 82.81 251 LEU A O 1
ATOM 1953 N N . GLU A 1 252 ? 11.533 -0.157 -18.201 1.00 84.69 252 GLU A N 1
ATOM 1954 C CA . GLU A 1 252 ? 11.862 -0.165 -16.779 1.00 84.69 252 GLU A CA 1
ATOM 1955 C C . GLU A 1 252 ? 10.633 0.181 -15.937 1.00 84.69 252 GLU A C 1
ATOM 1957 O O . GLU A 1 252 ? 9.638 0.728 -16.422 1.00 84.69 252 GLU A O 1
ATOM 1962 N N . HIS A 1 253 ? 10.674 -0.185 -14.657 1.00 87.56 253 HIS A N 1
ATOM 1963 C CA . HIS A 1 253 ? 9.646 0.236 -13.719 1.00 87.56 253 HIS A CA 1
ATOM 1964 C C . HIS A 1 253 ? 9.758 1.742 -13.472 1.00 87.56 253 HIS A C 1
ATOM 1966 O O . HIS A 1 253 ? 10.787 2.246 -13.010 1.00 87.56 253 HIS A O 1
ATOM 1972 N N . VAL A 1 254 ? 8.658 2.452 -13.720 1.00 88.31 254 VAL A N 1
ATOM 1973 C CA . VAL A 1 254 ? 8.441 3.808 -13.197 1.00 88.31 254 VAL A CA 1
ATOM 1974 C C . VAL A 1 254 ? 7.833 3.707 -11.796 1.00 88.31 254 VAL A C 1
ATOM 1976 O O . VAL A 1 254 ? 8.300 4.368 -10.871 1.00 88.31 254 VAL A O 1
ATOM 1979 N N . PHE A 1 255 ? 6.861 2.803 -11.659 1.00 94.12 255 PHE A N 1
ATOM 1980 C CA . PHE A 1 255 ? 6.036 2.500 -10.493 1.00 94.12 255 PHE A CA 1
ATOM 1981 C C . PHE A 1 255 ? 6.059 0.991 -10.187 1.00 94.12 255 PHE A C 1
ATOM 1983 O O . PHE A 1 255 ? 6.595 0.197 -10.961 1.00 94.12 255 PHE A O 1
ATOM 1990 N N . ALA A 1 256 ? 5.467 0.560 -9.076 1.00 94.25 256 ALA A N 1
ATOM 1991 C CA . ALA A 1 256 ? 5.638 -0.784 -8.525 1.00 94.25 256 ALA A CA 1
ATOM 1992 C C . ALA A 1 256 ? 5.191 -1.918 -9.468 1.00 94.25 256 ALA A C 1
ATOM 1994 O O . ALA A 1 256 ? 5.864 -2.940 -9.561 1.00 94.25 256 ALA A O 1
ATOM 1995 N N . GLU A 1 257 ? 4.091 -1.744 -10.211 1.00 89.69 257 GLU A N 1
ATOM 1996 C CA . GLU A 1 257 ? 3.615 -2.742 -11.190 1.00 89.69 257 GLU A CA 1
ATOM 1997 C C . GLU A 1 257 ? 4.136 -2.521 -12.618 1.00 89.69 257 GLU A C 1
ATOM 1999 O O . GLU A 1 257 ? 3.976 -3.392 -13.475 1.00 89.69 257 GLU A O 1
ATOM 2004 N N . GLY A 1 258 ? 4.755 -1.372 -12.901 1.00 88.94 258 GLY A N 1
ATOM 2005 C CA . GLY A 1 258 ? 5.341 -1.088 -14.206 1.00 88.94 258 GLY A CA 1
ATOM 2006 C C . GLY A 1 258 ? 5.384 0.398 -14.527 1.00 88.94 258 GLY A C 1
ATOM 2007 O O . GLY A 1 258 ? 5.953 1.191 -13.789 1.00 88.94 258 GLY A O 1
ATOM 2008 N N . LEU A 1 259 ? 4.795 0.791 -15.656 1.00 85.69 259 LEU A N 1
ATOM 2009 C CA . LEU A 1 259 ? 4.832 2.183 -16.122 1.00 85.69 259 LEU A CA 1
ATOM 2010 C C . LEU A 1 259 ? 3.782 3.089 -15.474 1.00 85.69 259 LEU A C 1
ATOM 2012 O O . LEU A 1 259 ? 3.893 4.304 -15.566 1.00 85.69 259 LEU A O 1
ATOM 2016 N N . TYR A 1 260 ? 2.731 2.521 -14.886 1.00 87.38 260 TYR A N 1
ATOM 2017 C CA . TYR A 1 260 ? 1.570 3.280 -14.424 1.00 87.38 260 TYR A CA 1
ATOM 2018 C C . TYR A 1 260 ? 1.470 3.246 -12.908 1.00 87.38 260 TYR A C 1
ATOM 2020 O O . TYR A 1 260 ? 1.697 2.197 -12.310 1.00 87.38 260 TYR A O 1
ATOM 2028 N N . PHE A 1 261 ? 1.082 4.377 -12.323 1.00 92.06 261 PHE A N 1
ATOM 2029 C CA . PHE A 1 261 ? 0.747 4.463 -10.909 1.00 92.06 261 PHE A CA 1
ATOM 2030 C C . PHE A 1 261 ? -0.546 3.686 -10.648 1.00 92.06 261 PHE A C 1
ATOM 2032 O O . PHE A 1 261 ? -1.550 3.878 -11.342 1.00 92.06 261 PHE A O 1
ATOM 2039 N N . THR A 1 262 ? -0.512 2.782 -9.676 1.00 95.31 262 THR A N 1
ATOM 2040 C CA . THR A 1 262 ? -1.608 1.860 -9.361 1.00 95.31 262 THR A CA 1
ATOM 2041 C C . THR A 1 262 ? -1.891 1.819 -7.864 1.00 95.31 262 THR A C 1
ATOM 2043 O O . THR A 1 262 ? -1.179 2.406 -7.053 1.00 95.31 262 THR A O 1
ATOM 2046 N N . LEU A 1 263 ? -2.930 1.081 -7.473 1.00 97.31 263 LEU A N 1
ATOM 2047 C CA . LEU A 1 263 ? -3.260 0.837 -6.074 1.00 97.31 263 LEU A CA 1
ATOM 2048 C C . LEU A 1 263 ? -2.096 0.191 -5.311 1.00 97.31 263 LEU A C 1
ATOM 2050 O O . LEU A 1 263 ? -1.945 0.447 -4.121 1.00 97.31 263 LEU A O 1
ATOM 2054 N N . THR A 1 264 ? -1.246 -0.589 -5.979 1.00 97.81 264 THR A N 1
ATOM 2055 C CA . THR A 1 264 ? -0.049 -1.150 -5.348 1.00 97.81 264 THR A CA 1
ATOM 2056 C C . THR A 1 264 ? 0.902 -0.063 -4.854 1.00 97.81 264 THR A C 1
ATOM 2058 O O . THR A 1 264 ? 1.417 -0.170 -3.746 1.00 97.81 264 THR A O 1
ATOM 2061 N N . ASP A 1 265 ? 1.085 1.021 -5.606 1.00 98.12 265 ASP A N 1
ATOM 2062 C CA . ASP A 1 265 ? 1.927 2.136 -5.169 1.00 98.12 265 ASP A CA 1
ATOM 2063 C C . ASP A 1 265 ? 1.343 2.834 -3.933 1.00 98.12 265 ASP A C 1
ATOM 2065 O O . ASP A 1 265 ? 2.072 3.159 -2.998 1.00 98.12 265 ASP A O 1
ATOM 2069 N N . VAL A 1 266 ? 0.015 2.984 -3.894 1.00 97.56 266 VAL A N 1
ATOM 2070 C CA . VAL A 1 266 ? -0.717 3.532 -2.740 1.00 97.56 266 VAL A CA 1
ATOM 2071 C C . VAL A 1 266 ? -0.560 2.646 -1.500 1.00 97.56 266 VAL A C 1
ATOM 2073 O O . VAL A 1 266 ? -0.389 3.163 -0.400 1.00 97.56 266 VAL A O 1
ATOM 2076 N N . VAL A 1 267 ? -0.592 1.321 -1.670 1.00 98.06 267 VAL A N 1
ATOM 2077 C CA . VAL A 1 267 ? -0.379 0.350 -0.582 1.00 98.06 267 VAL A CA 1
ATOM 2078 C C . VAL A 1 267 ? 1.047 0.411 -0.049 1.00 98.06 267 VAL A C 1
ATOM 2080 O O . VAL A 1 267 ? 1.255 0.418 1.160 1.00 98.06 267 VAL A O 1
ATOM 2083 N N . LEU A 1 268 ? 2.036 0.451 -0.941 1.00 98.50 268 LEU A N 1
ATOM 2084 C CA . LEU A 1 268 ? 3.440 0.383 -0.551 1.00 98.50 268 LEU A CA 1
ATOM 2085 C C . LEU A 1 268 ? 3.938 1.686 0.080 1.00 98.50 268 LEU A C 1
ATOM 2087 O O . LEU A 1 268 ? 4.783 1.634 0.971 1.00 98.50 268 LEU A O 1
ATOM 2091 N N . LEU A 1 269 ? 3.439 2.847 -0.355 1.00 98.06 269 LEU A N 1
ATOM 2092 C CA . LEU A 1 269 ? 4.000 4.143 0.029 1.00 98.06 269 LEU A CA 1
ATOM 2093 C C . LEU A 1 269 ? 4.068 4.366 1.551 1.00 98.06 269 LEU A C 1
ATOM 2095 O O . LEU A 1 269 ? 5.168 4.656 2.022 1.00 98.06 269 LEU A O 1
ATOM 2099 N N . PRO A 1 270 ? 2.994 4.192 2.350 1.00 97.00 270 PRO A N 1
ATOM 2100 C CA . PRO A 1 270 ? 3.079 4.373 3.801 1.00 97.00 270 PRO A CA 1
ATOM 2101 C C . PRO A 1 270 ? 4.059 3.405 4.472 1.00 97.00 270 PRO A C 1
ATOM 2103 O O . PRO A 1 270 ? 4.812 3.811 5.358 1.00 97.00 270 PRO A O 1
ATOM 2106 N N . CYS A 1 271 ? 4.108 2.146 4.019 1.00 98.12 271 CYS A N 1
ATOM 2107 C CA . CYS A 1 271 ? 5.039 1.146 4.544 1.00 98.12 271 CYS A CA 1
ATOM 2108 C C . CYS A 1 271 ? 6.491 1.539 4.273 1.00 98.12 271 CYS A C 1
ATOM 2110 O O . CYS A 1 271 ? 7.312 1.587 5.189 1.00 98.12 271 CYS A O 1
ATOM 2112 N N . ILE A 1 272 ? 6.809 1.837 3.012 1.00 98.06 272 ILE A N 1
ATOM 2113 C CA . ILE A 1 272 ? 8.171 2.176 2.604 1.00 98.06 272 ILE A CA 1
ATOM 2114 C C . ILE A 1 272 ? 8.597 3.510 3.212 1.00 98.06 272 ILE A C 1
ATOM 2116 O O . ILE A 1 272 ? 9.734 3.635 3.648 1.00 98.06 272 ILE A O 1
ATOM 2120 N N . HIS A 1 273 ? 7.690 4.479 3.328 1.00 97.19 273 HIS A N 1
ATOM 2121 C CA . HIS A 1 273 ? 7.964 5.750 3.987 1.00 97.19 273 HIS A CA 1
ATOM 2122 C C . HIS A 1 273 ? 8.462 5.563 5.429 1.00 97.19 273 HIS A C 1
ATOM 2124 O O . HIS A 1 273 ? 9.547 6.035 5.772 1.00 97.19 273 HIS A O 1
ATOM 2130 N N . GLN A 1 274 ? 7.707 4.831 6.256 1.00 95.38 274 GLN A N 1
ATOM 2131 C CA . GLN A 1 274 ? 8.082 4.574 7.652 1.00 95.38 274 GLN A CA 1
ATOM 2132 C C . GLN A 1 274 ? 9.378 3.764 7.755 1.00 95.38 274 GLN A C 1
ATOM 2134 O O . GLN A 1 274 ? 10.256 4.073 8.564 1.00 95.38 274 GLN A O 1
ATOM 2139 N N . TYR A 1 275 ? 9.529 2.759 6.892 1.00 97.44 275 TYR A N 1
ATOM 2140 C CA . TYR A 1 275 ? 10.746 1.963 6.810 1.00 97.44 275 TYR A CA 1
ATOM 2141 C C . TYR A 1 275 ? 11.975 2.817 6.477 1.00 97.44 275 TYR A C 1
ATOM 2143 O O . TYR A 1 275 ? 12.981 2.718 7.173 1.00 97.44 275 TYR A O 1
ATOM 2151 N N . LEU A 1 276 ? 11.895 3.698 5.475 1.00 96.81 276 LEU A N 1
ATOM 2152 C CA . LEU A 1 276 ? 13.006 4.565 5.081 1.00 96.81 276 LEU A CA 1
ATOM 2153 C C . LEU A 1 276 ? 13.350 5.597 6.162 1.00 96.81 276 LEU A C 1
ATOM 2155 O O . LEU A 1 276 ? 14.534 5.849 6.370 1.00 96.81 276 LEU A O 1
ATOM 2159 N N . ILE A 1 277 ? 12.363 6.150 6.884 1.00 94.81 277 ILE A N 1
ATOM 2160 C CA . ILE A 1 277 ? 12.620 7.049 8.030 1.00 94.81 277 ILE A CA 1
ATOM 2161 C C . ILE A 1 277 ? 13.452 6.325 9.084 1.00 94.81 277 ILE A C 1
ATOM 2163 O O . ILE A 1 277 ? 14.476 6.838 9.543 1.00 94.81 277 ILE A O 1
ATOM 2167 N N . SER A 1 278 ? 13.014 5.125 9.464 1.00 95.25 278 SER A N 1
ATOM 2168 C CA . SER A 1 278 ? 13.715 4.318 10.456 1.00 95.25 278 SER A CA 1
ATOM 2169 C C . SER A 1 278 ? 15.111 3.938 9.960 1.00 95.25 278 SER A C 1
ATOM 2171 O O . SER A 1 278 ? 16.109 4.197 10.632 1.00 95.25 278 SER A O 1
ATOM 2173 N N . LEU A 1 279 ? 15.215 3.419 8.738 1.00 95.00 279 LEU A N 1
ATOM 2174 C CA . LEU A 1 279 ? 16.481 2.967 8.176 1.00 95.00 279 LEU A CA 1
ATOM 2175 C C . LEU A 1 279 ? 17.487 4.115 8.023 1.00 95.00 279 LEU A C 1
ATOM 2177 O O . LEU A 1 279 ? 18.650 3.949 8.376 1.00 95.00 279 LEU A O 1
ATOM 2181 N N . GLN A 1 280 ? 17.056 5.303 7.591 1.00 94.12 280 GLN A N 1
ATOM 2182 C CA . GLN A 1 280 ? 17.922 6.482 7.514 1.00 94.12 280 GLN A CA 1
ATOM 2183 C C . GLN A 1 280 ? 18.462 6.893 8.891 1.00 94.12 280 GLN A C 1
ATOM 2185 O O . GLN A 1 280 ? 19.605 7.336 8.998 1.00 94.12 280 GLN A O 1
ATOM 2190 N N . LYS A 1 281 ? 17.655 6.739 9.946 1.00 94.25 281 LYS A N 1
ATOM 2191 C CA . LYS A 1 281 ? 18.040 7.084 11.317 1.00 94.25 281 LYS A CA 1
ATOM 2192 C C . LYS A 1 281 ? 19.010 6.074 11.933 1.00 94.25 281 LYS A C 1
ATOM 2194 O O . LYS A 1 281 ? 19.918 6.486 12.651 1.00 94.25 281 LYS A O 1
ATOM 2199 N N . PHE A 1 282 ? 18.806 4.779 11.695 1.00 93.94 282 PHE A N 1
ATOM 2200 C CA . PHE A 1 282 ? 19.516 3.717 12.419 1.00 93.94 282 PHE A CA 1
ATOM 2201 C C . PHE A 1 282 ? 20.589 2.995 11.593 1.00 93.94 282 PHE A C 1
ATOM 2203 O O . PHE A 1 282 ? 21.570 2.535 12.169 1.00 93.94 282 PHE A O 1
ATOM 2210 N N . ALA A 1 283 ? 20.448 2.929 10.267 1.00 93.06 283 ALA A N 1
ATOM 2211 C CA . ALA A 1 283 ? 21.387 2.256 9.366 1.00 93.06 283 ALA A CA 1
ATOM 2212 C C . ALA A 1 283 ? 21.459 2.939 7.980 1.00 93.06 283 ALA A C 1
ATOM 2214 O O . ALA A 1 283 ? 21.118 2.336 6.959 1.00 93.06 283 ALA A O 1
ATOM 2215 N N . PRO A 1 284 ? 21.919 4.203 7.901 1.00 91.94 284 PRO A N 1
ATOM 2216 C CA . PRO A 1 284 ? 21.911 4.973 6.655 1.00 91.94 284 PRO A CA 1
ATOM 2217 C C . PRO A 1 284 ? 22.768 4.353 5.543 1.00 91.94 284 PRO A C 1
ATOM 2219 O O . PRO A 1 284 ? 22.436 4.493 4.369 1.00 91.94 284 PRO A O 1
ATOM 2222 N N . SER A 1 285 ? 23.845 3.633 5.880 1.00 91.69 285 SER A N 1
ATOM 2223 C CA . SER A 1 285 ? 24.682 2.925 4.899 1.00 91.69 285 SER A CA 1
ATOM 2224 C C . SER A 1 285 ? 23.911 1.838 4.146 1.00 91.69 285 SER A C 1
ATOM 2226 O O . SER A 1 285 ? 24.189 1.585 2.972 1.00 91.69 285 SER A O 1
ATOM 2228 N N . THR A 1 286 ? 22.901 1.237 4.778 1.00 93.38 286 THR A N 1
ATOM 2229 C CA . THR A 1 286 ? 22.078 0.177 4.192 1.00 93.38 286 THR A CA 1
ATOM 2230 C C . THR A 1 286 ? 21.227 0.676 3.023 1.00 93.38 286 THR A C 1
ATOM 2232 O O . THR A 1 286 ? 20.959 -0.100 2.109 1.00 93.38 286 THR A O 1
ATOM 2235 N N . LEU A 1 287 ? 20.895 1.972 2.967 1.00 93.31 287 LEU A N 1
ATOM 2236 C CA . LEU A 1 287 ? 20.136 2.580 1.863 1.00 93.31 287 LEU A CA 1
ATOM 2237 C C . LEU A 1 287 ? 20.796 2.370 0.489 1.00 93.31 287 LEU A C 1
ATOM 2239 O O . LEU A 1 287 ? 20.095 2.264 -0.513 1.00 93.31 287 LEU A O 1
ATOM 2243 N N . SER A 1 288 ? 22.127 2.239 0.442 1.00 93.31 288 SER A N 1
ATOM 2244 C CA . SER A 1 288 ? 22.870 1.945 -0.795 1.00 93.31 288 SER A CA 1
ATOM 2245 C C . SER A 1 288 ? 22.494 0.606 -1.452 1.00 93.31 288 SER A C 1
ATOM 2247 O O . SER A 1 288 ? 22.729 0.430 -2.644 1.00 93.31 288 SER A O 1
ATOM 2249 N N . HIS A 1 289 ? 21.866 -0.312 -0.710 1.00 95.38 289 HIS A N 1
ATOM 2250 C CA . HIS A 1 289 ? 21.401 -1.610 -1.211 1.00 95.38 289 HIS A CA 1
ATOM 2251 C C . HIS A 1 289 ? 19.995 -1.559 -1.825 1.00 95.38 289 HIS A C 1
ATOM 2253 O O . HIS A 1 289 ? 19.526 -2.574 -2.334 1.00 95.38 289 HIS A O 1
ATOM 2259 N N . LEU A 1 290 ? 19.314 -0.409 -1.755 1.00 96.69 290 LEU A N 1
ATOM 2260 C CA . LEU A 1 290 ? 17.929 -0.229 -2.203 1.00 96.69 290 LEU A CA 1
ATOM 2261 C C . LEU A 1 290 ? 17.780 0.886 -3.265 1.00 96.69 290 LEU A C 1
ATOM 2263 O O . LEU A 1 290 ? 16.886 1.730 -3.146 1.00 96.69 290 LEU A O 1
ATOM 2267 N N . PRO A 1 291 ? 18.660 0.971 -4.283 1.00 95.75 291 PRO A N 1
ATOM 2268 C CA . PRO A 1 291 ? 18.663 2.092 -5.222 1.00 95.75 291 PRO A CA 1
ATOM 2269 C C . PRO A 1 291 ? 17.362 2.219 -6.028 1.00 95.75 291 PRO A C 1
ATOM 2271 O O . PRO A 1 291 ? 16.929 3.339 -6.312 1.00 95.75 291 PRO A O 1
ATOM 2274 N N . LEU A 1 292 ? 16.718 1.107 -6.398 1.00 96.12 292 LEU A N 1
ATOM 2275 C CA . LEU A 1 292 ? 15.490 1.133 -7.192 1.00 96.12 292 LEU A CA 1
ATOM 2276 C C . LEU A 1 292 ? 14.286 1.528 -6.341 1.00 96.12 292 LEU A C 1
ATOM 2278 O O . LEU A 1 292 ? 13.453 2.309 -6.798 1.00 96.12 292 LEU A O 1
ATOM 2282 N N . LEU A 1 293 ? 14.217 1.054 -5.098 1.00 97.06 293 LEU A N 1
ATOM 2283 C CA . LEU A 1 293 ? 13.199 1.450 -4.132 1.00 97.06 293 LEU A CA 1
ATOM 2284 C C . LEU A 1 293 ? 13.290 2.941 -3.805 1.00 97.06 293 LEU A C 1
ATOM 2286 O O . LEU A 1 293 ? 12.264 3.617 -3.765 1.00 97.06 293 LEU A O 1
ATOM 2290 N N . LEU A 1 294 ? 14.503 3.471 -3.617 1.00 95.88 294 LEU A N 1
ATOM 2291 C CA . LEU A 1 294 ? 14.718 4.904 -3.400 1.00 95.88 294 LEU A CA 1
ATOM 2292 C C . LEU A 1 294 ? 14.249 5.730 -4.598 1.00 95.88 294 LEU A C 1
ATOM 2294 O O . LEU A 1 294 ? 13.537 6.718 -4.423 1.00 95.88 294 LEU A O 1
ATOM 2298 N N . ARG A 1 295 ? 14.583 5.291 -5.816 1.00 94.25 295 ARG A N 1
ATOM 2299 C CA . ARG A 1 295 ? 14.135 5.941 -7.053 1.00 94.25 295 ARG A CA 1
ATOM 2300 C C . ARG A 1 295 ? 12.614 5.881 -7.217 1.00 94.25 295 ARG A C 1
ATOM 2302 O O . ARG A 1 295 ? 11.999 6.865 -7.616 1.00 94.25 295 ARG A O 1
ATOM 2309 N N . TRP A 1 296 ? 11.998 4.739 -6.914 1.00 95.81 296 TRP A N 1
ATOM 2310 C CA . TRP A 1 296 ? 10.542 4.592 -6.905 1.00 95.81 296 TRP A CA 1
ATOM 2311 C C . TRP A 1 296 ? 9.901 5.565 -5.910 1.00 95.81 296 TRP A C 1
ATOM 2313 O O . TRP A 1 296 ? 8.980 6.295 -6.270 1.00 95.81 296 TRP A O 1
ATOM 2323 N N . TYR A 1 297 ? 10.433 5.630 -4.691 1.00 96.31 297 TYR A N 1
ATOM 2324 C CA . TYR A 1 297 ? 9.920 6.492 -3.635 1.00 96.31 297 TYR A CA 1
ATOM 2325 C C . TYR A 1 297 ? 10.004 7.978 -4.017 1.00 96.31 297 TYR A C 1
ATOM 2327 O O . TYR A 1 297 ? 9.008 8.681 -3.883 1.00 96.31 297 TYR A O 1
ATOM 2335 N N . GLN A 1 298 ? 11.124 8.430 -4.596 1.00 92.19 298 GLN A N 1
ATOM 2336 C CA . GLN A 1 298 ? 11.271 9.793 -5.135 1.00 92.19 298 GLN A CA 1
ATOM 2337 C C . GLN A 1 298 ? 10.204 10.116 -6.193 1.00 92.19 298 GLN A C 1
ATOM 2339 O O . GLN A 1 298 ? 9.516 11.125 -6.091 1.00 92.19 298 GLN A O 1
ATOM 2344 N N . ARG A 1 299 ? 9.993 9.234 -7.178 1.00 91.38 299 ARG A N 1
ATOM 2345 C CA . ARG A 1 299 ? 8.991 9.459 -8.237 1.00 91.38 299 ARG A CA 1
ATOM 2346 C C . ARG A 1 299 ? 7.567 9.523 -7.699 1.00 91.38 299 ARG A C 1
ATOM 2348 O O . ARG A 1 299 ? 6.762 10.324 -8.163 1.00 91.38 299 ARG A O 1
ATOM 2355 N N . VAL A 1 300 ? 7.230 8.672 -6.731 1.00 93.00 300 VAL A N 1
ATOM 2356 C CA . VAL A 1 300 ? 5.896 8.679 -6.117 1.00 93.00 300 VAL A CA 1
ATOM 2357 C C . VAL A 1 300 ? 5.629 10.012 -5.408 1.00 93.00 300 VAL A C 1
ATOM 2359 O O . VAL A 1 300 ? 4.506 10.512 -5.471 1.00 93.00 300 VAL A O 1
ATOM 2362 N N . GLN A 1 301 ? 6.653 10.630 -4.813 1.00 90.81 301 GLN A N 1
ATOM 2363 C CA . GLN A 1 301 ? 6.553 11.948 -4.174 1.00 90.81 301 GLN A CA 1
ATOM 2364 C C . GLN A 1 301 ? 6.313 13.098 -5.161 1.00 90.81 301 GLN A C 1
ATOM 2366 O O . GLN A 1 301 ? 5.837 14.148 -4.746 1.00 90.81 301 GLN A O 1
ATOM 2371 N N . GLU A 1 302 ? 6.610 12.940 -6.451 1.00 87.25 302 GLU A N 1
ATOM 2372 C CA . GLU A 1 302 ? 6.398 13.995 -7.455 1.00 87.25 302 GLU A CA 1
ATOM 2373 C C . GLU A 1 302 ? 4.923 14.132 -7.866 1.00 87.25 302 GLU A C 1
ATOM 2375 O O . GLU A 1 302 ? 4.525 15.134 -8.464 1.00 87.25 302 GLU A O 1
ATOM 2380 N N . LEU A 1 303 ? 4.085 13.141 -7.544 1.00 88.69 303 LEU A N 1
ATOM 2381 C CA . LEU A 1 303 ? 2.682 13.135 -7.943 1.00 88.69 303 LEU A CA 1
ATOM 2382 C C . LEU A 1 303 ? 1.864 14.137 -7.100 1.00 88.69 303 LEU A C 1
ATOM 2384 O O . LEU A 1 303 ? 1.768 13.978 -5.879 1.00 88.69 303 LEU A O 1
ATOM 2388 N N . PRO A 1 304 ? 1.177 15.125 -7.716 1.00 88.81 304 PRO A N 1
ATOM 2389 C CA . PRO A 1 304 ? 0.445 16.159 -6.974 1.00 88.81 304 PRO A CA 1
ATOM 2390 C C . PRO A 1 304 ? -0.632 15.606 -6.034 1.00 88.81 304 PRO A C 1
ATOM 2392 O O . PRO A 1 304 ? -0.831 16.108 -4.926 1.00 88.81 304 PRO A O 1
ATOM 2395 N N . THR A 1 305 ? -1.328 14.549 -6.459 1.00 89.69 305 THR A N 1
ATOM 2396 C CA . THR A 1 305 ? -2.357 13.883 -5.653 1.00 89.69 305 THR A CA 1
ATOM 2397 C C . THR A 1 305 ? -1.769 13.143 -4.456 1.00 89.69 305 THR A C 1
ATOM 2399 O O . THR A 1 305 ? -2.386 13.161 -3.393 1.00 89.69 305 THR A O 1
ATOM 2402 N N . VAL A 1 306 ? -0.572 12.565 -4.598 1.00 93.69 306 VAL A N 1
ATOM 2403 C CA . VAL A 1 306 ? 0.176 11.932 -3.501 1.00 93.69 306 VAL A CA 1
ATOM 2404 C C . VAL A 1 306 ? 0.648 12.979 -2.498 1.00 93.69 306 VAL A C 1
ATOM 2406 O O . VAL A 1 306 ? 0.442 12.793 -1.305 1.00 93.69 306 VAL A O 1
ATOM 2409 N N . LEU A 1 307 ? 1.215 14.097 -2.962 1.00 92.38 307 LEU A N 1
ATOM 2410 C CA . LEU A 1 307 ? 1.666 15.194 -2.098 1.00 92.38 307 LEU A CA 1
ATOM 2411 C C . LEU A 1 307 ? 0.536 15.768 -1.245 1.00 92.38 307 LEU A C 1
ATOM 2413 O O . LEU A 1 307 ? 0.705 15.969 -0.043 1.00 92.38 307 LEU A O 1
ATOM 2417 N N . ARG A 1 308 ? -0.625 16.009 -1.864 1.00 92.00 308 ARG A N 1
ATOM 2418 C CA . ARG A 1 308 ? -1.831 16.442 -1.152 1.00 92.00 308 ARG A CA 1
ATOM 2419 C C . ARG A 1 308 ? -2.230 15.418 -0.090 1.00 92.00 308 ARG A C 1
ATOM 2421 O O . ARG A 1 308 ? -2.334 15.778 1.076 1.00 92.00 308 ARG A O 1
ATOM 2428 N N . ALA A 1 309 ? -2.382 14.152 -0.483 1.00 93.31 309 ALA A N 1
ATOM 2429 C CA . ALA A 1 309 ? -2.820 13.101 0.431 1.00 93.31 309 ALA A CA 1
ATOM 2430 C C . ALA A 1 309 ? -1.862 12.921 1.616 1.00 93.31 309 ALA A C 1
ATOM 2432 O O . ALA A 1 309 ? -2.307 12.809 2.753 1.00 93.31 309 ALA A O 1
ATOM 2433 N N . ALA A 1 310 ? -0.554 12.955 1.346 1.00 93.50 310 ALA A N 1
ATOM 2434 C CA . ALA A 1 310 ? 0.497 12.853 2.348 1.00 93.50 310 ALA A CA 1
ATOM 2435 C C . ALA A 1 310 ? 0.419 13.988 3.370 1.00 93.50 310 ALA A C 1
ATOM 2437 O O . ALA A 1 310 ? 0.459 13.734 4.572 1.00 93.50 310 ALA A O 1
ATOM 2438 N N . LYS A 1 311 ? 0.245 15.230 2.906 1.00 91.62 311 LYS A N 1
ATOM 2439 C CA . LYS A 1 311 ? 0.071 16.388 3.788 1.00 91.62 311 LYS A CA 1
ATOM 2440 C C . LYS A 1 311 ? -1.156 16.228 4.687 1.00 91.62 311 LYS A C 1
ATOM 2442 O O . LYS A 1 311 ? -1.066 16.489 5.883 1.00 91.62 311 LYS A O 1
ATOM 2447 N N . ASP A 1 312 ? -2.268 15.779 4.117 1.00 90.25 312 ASP A N 1
ATOM 2448 C CA . ASP A 1 312 ? -3.533 15.597 4.833 1.00 90.25 312 ASP A CA 1
ATOM 2449 C C . ASP A 1 312 ? -3.474 14.447 5.855 1.00 90.25 312 ASP A C 1
ATOM 2451 O O . ASP A 1 312 ? -4.268 14.421 6.789 1.00 90.25 312 ASP A O 1
ATOM 2455 N N . THR A 1 313 ? -2.534 13.507 5.706 1.00 90.25 313 THR A N 1
ATOM 2456 C CA . THR A 1 313 ? -2.312 12.393 6.645 1.00 90.25 313 THR A CA 1
ATOM 2457 C C . THR A 1 313 ? -1.060 12.578 7.514 1.00 90.25 313 THR A C 1
ATOM 2459 O O . THR A 1 313 ? -0.540 11.599 8.048 1.00 90.25 313 THR A O 1
ATOM 2462 N N . GLY A 1 314 ? -0.503 13.792 7.594 1.00 89.25 314 GLY A N 1
ATOM 2463 C CA . GLY A 1 314 ? 0.685 14.099 8.405 1.00 89.25 314 GLY A CA 1
ATOM 2464 C C . GLY A 1 314 ? 1.993 13.430 7.945 1.00 89.25 314 GLY A C 1
ATOM 2465 O O . GLY A 1 314 ? 2.971 13.379 8.690 1.00 89.25 314 GLY A O 1
ATOM 2466 N N . MET A 1 315 ? 2.045 12.913 6.716 1.00 91.69 315 MET A N 1
ATOM 2467 C CA . MET A 1 315 ? 3.214 12.244 6.146 1.00 91.69 315 MET A CA 1
ATOM 2468 C C . MET A 1 315 ? 4.217 13.273 5.605 1.00 91.69 315 MET A C 1
ATOM 2470 O O . MET A 1 315 ? 3.976 13.936 4.596 1.00 91.69 315 MET A O 1
ATOM 2474 N N . SER A 1 316 ? 5.371 13.388 6.268 1.00 91.25 316 SER A N 1
ATOM 2475 C CA . SER A 1 316 ? 6.445 14.316 5.888 1.00 91.25 316 SER A CA 1
ATOM 2476 C C . SER A 1 316 ? 7.533 13.605 5.098 1.00 91.25 316 SER A C 1
ATOM 2478 O O . SER A 1 316 ? 8.375 12.913 5.663 1.00 91.25 316 SER A O 1
ATOM 2480 N N . PHE A 1 317 ? 7.522 13.779 3.780 1.00 91.69 317 PHE A N 1
ATOM 2481 C CA . PHE A 1 317 ? 8.437 13.095 2.876 1.00 91.69 317 PHE A CA 1
ATOM 2482 C C . PHE A 1 317 ? 9.921 13.381 3.141 1.00 91.69 317 PHE A C 1
ATOM 2484 O O . PHE A 1 317 ? 10.340 14.512 3.382 1.00 91.69 317 PHE A O 1
ATOM 2491 N N . LEU A 1 318 ? 10.722 12.318 3.048 1.00 87.06 318 LEU A N 1
ATOM 2492 C CA . LEU A 1 318 ? 12.178 12.387 3.130 1.00 87.06 318 LEU A CA 1
ATOM 2493 C C . LEU A 1 318 ? 12.762 12.919 1.825 1.00 87.06 318 LEU A C 1
ATOM 2495 O O . LEU A 1 318 ? 12.405 12.430 0.754 1.00 87.06 318 LEU A O 1
ATOM 2499 N N . ASN A 1 319 ? 13.723 13.833 1.941 1.00 81.12 319 ASN A N 1
ATOM 2500 C CA . ASN A 1 319 ? 14.601 14.208 0.842 1.00 81.12 319 ASN A CA 1
ATOM 2501 C C . ASN A 1 319 ? 15.861 13.333 0.899 1.00 81.12 319 ASN A C 1
ATOM 2503 O O . ASN A 1 319 ? 16.762 13.573 1.705 1.00 81.12 319 ASN A O 1
ATOM 2507 N N . ILE A 1 320 ? 15.879 12.269 0.098 1.00 70.62 320 ILE A N 1
ATOM 2508 C CA . ILE A 1 320 ? 17.006 11.339 0.017 1.00 70.62 320 ILE A CA 1
ATOM 2509 C C . ILE A 1 320 ? 17.750 11.637 -1.284 1.00 70.62 320 ILE A C 1
ATOM 2511 O O . ILE A 1 320 ? 17.220 11.378 -2.364 1.00 70.62 320 ILE A O 1
ATOM 2515 N N . CYS A 1 321 ? 18.976 12.157 -1.194 1.00 57.69 321 CYS A N 1
ATOM 2516 C CA . CYS A 1 321 ? 19.864 12.248 -2.351 1.00 57.69 321 CYS A CA 1
ATOM 2517 C C . CYS A 1 321 ? 20.312 10.836 -2.741 1.00 57.69 321 CYS A C 1
ATOM 2519 O O . CYS A 1 321 ? 21.062 10.190 -2.009 1.00 57.69 321 CYS A O 1
ATOM 2521 N N . THR A 1 322 ? 19.860 10.352 -3.892 1.00 53.34 322 THR A N 1
ATOM 2522 C CA . THR A 1 322 ? 20.391 9.134 -4.509 1.00 53.34 322 THR A CA 1
ATOM 2523 C C . THR A 1 322 ? 21.844 9.377 -4.895 1.00 53.34 322 THR A C 1
ATOM 2525 O O . THR A 1 322 ? 22.126 10.192 -5.770 1.00 53.34 322 THR A O 1
ATOM 2528 N N . VAL A 1 323 ? 22.771 8.688 -4.229 1.00 43.72 323 VAL A N 1
ATOM 2529 C CA . VAL A 1 323 ? 24.152 8.583 -4.708 1.00 43.72 323 VAL A CA 1
ATOM 2530 C C . VAL A 1 323 ? 24.100 7.713 -5.958 1.00 43.72 323 VAL A C 1
ATOM 2532 O O . VAL A 1 323 ? 23.554 6.608 -5.913 1.00 43.72 323 VAL A O 1
ATOM 2535 N N . GLU A 1 324 ? 24.592 8.229 -7.083 1.00 37.78 324 GLU A N 1
ATOM 2536 C CA . GLU A 1 324 ? 24.680 7.439 -8.307 1.00 37.78 324 GLU A CA 1
ATOM 2537 C C . GLU A 1 324 ? 25.497 6.168 -8.055 1.00 37.78 324 GLU A C 1
ATOM 2539 O O . GLU A 1 324 ? 26.456 6.199 -7.276 1.00 37.78 324 GLU A O 1
ATOM 2544 N N . PRO A 1 325 ? 25.130 5.034 -8.673 1.00 39.66 325 PRO A N 1
ATOM 2545 C CA . PRO A 1 325 ? 25.907 3.820 -8.534 1.00 39.66 325 PRO A CA 1
ATOM 2546 C C . PRO A 1 325 ? 27.304 4.072 -9.102 1.00 39.66 325 PRO A C 1
ATOM 2548 O O . PRO A 1 325 ? 27.497 4.125 -10.314 1.00 39.66 325 PRO A O 1
ATOM 2551 N N . SER A 1 326 ? 28.290 4.214 -8.215 1.00 29.33 326 SER A N 1
ATOM 2552 C CA . SER A 1 326 ? 29.697 4.105 -8.573 1.00 29.33 326 SER A CA 1
ATOM 2553 C C . SER A 1 326 ? 29.861 2.820 -9.375 1.00 29.33 326 SER A C 1
ATOM 2555 O O . SER A 1 326 ? 29.488 1.746 -8.899 1.00 29.33 326 SER A O 1
ATOM 2557 N N . THR A 1 327 ? 30.397 2.923 -10.589 1.00 30.83 327 THR A N 1
ATOM 2558 C CA . THR A 1 327 ? 30.787 1.797 -11.440 1.00 30.83 327 THR A CA 1
ATOM 2559 C C . THR A 1 327 ? 31.856 0.955 -10.743 1.00 30.83 327 THR A C 1
ATOM 2561 O O . THR A 1 327 ? 33.042 1.043 -11.048 1.00 30.83 327 THR A O 1
ATOM 2564 N N . ALA A 1 328 ? 31.448 0.135 -9.781 1.00 31.25 328 ALA A N 1
ATOM 2565 C CA . ALA A 1 328 ? 32.212 -1.008 -9.336 1.00 31.25 328 ALA A CA 1
ATOM 2566 C C . ALA A 1 328 ? 31.898 -2.131 -10.325 1.00 31.25 328 ALA A C 1
ATOM 2568 O O . ALA A 1 328 ? 30.769 -2.617 -10.413 1.00 31.25 328 ALA A O 1
ATOM 2569 N N . GLN A 1 329 ? 32.897 -2.479 -11.133 1.00 29.00 329 GLN A N 1
ATOM 2570 C CA . GLN A 1 329 ? 32.871 -3.672 -11.970 1.00 29.00 329 GLN A CA 1
ATOM 2571 C C . GLN A 1 329 ? 32.443 -4.876 -11.112 1.00 29.00 329 GLN A C 1
ATOM 2573 O O . GLN A 1 329 ? 32.887 -4.977 -9.965 1.00 29.00 329 GLN A O 1
ATOM 2578 N N . PRO A 1 330 ? 31.623 -5.804 -11.631 1.00 35.09 330 PRO A N 1
ATOM 2579 C CA . PRO A 1 330 ? 31.386 -7.051 -10.932 1.00 35.09 330 PRO A CA 1
ATOM 2580 C C . PRO A 1 330 ? 32.712 -7.810 -10.904 1.00 35.09 330 PRO A C 1
ATOM 2582 O O . PRO A 1 330 ? 33.173 -8.296 -11.938 1.00 35.09 330 PRO A O 1
ATOM 2585 N N . GLU A 1 331 ? 33.344 -7.896 -9.734 1.00 28.52 331 GLU A N 1
ATOM 2586 C CA . GLU A 1 331 ? 34.375 -8.899 -9.526 1.00 28.52 331 GLU A CA 1
ATOM 2587 C C . GLU A 1 331 ? 33.718 -10.271 -9.673 1.00 28.52 331 GLU A C 1
ATOM 2589 O O . GLU A 1 331 ? 32.813 -10.657 -8.930 1.00 28.52 331 GLU A O 1
ATOM 2594 N N . ASP A 1 332 ? 34.168 -10.978 -10.702 1.00 35.81 332 ASP A N 1
ATOM 2595 C CA . ASP A 1 332 ? 33.781 -12.325 -11.079 1.00 35.81 332 ASP A CA 1
ATOM 2596 C C . ASP A 1 332 ? 34.223 -13.316 -9.988 1.00 35.81 332 ASP A C 1
ATOM 2598 O O . ASP A 1 332 ? 35.226 -14.015 -10.108 1.00 35.81 332 ASP A O 1
ATOM 2602 N N . GLN A 1 333 ? 33.488 -13.377 -8.876 1.00 30.83 333 GLN A N 1
ATOM 2603 C CA . GLN A 1 333 ? 33.615 -14.454 -7.898 1.00 30.83 333 GLN A CA 1
ATOM 2604 C C . GLN A 1 333 ? 32.582 -15.537 -8.193 1.00 30.83 333 GLN A C 1
ATOM 2606 O O . GLN A 1 333 ? 31.590 -15.732 -7.490 1.00 30.83 333 GLN A O 1
ATOM 2611 N N . ARG A 1 334 ? 32.886 -16.323 -9.231 1.00 33.03 334 ARG A N 1
ATOM 2612 C CA . ARG A 1 334 ? 32.465 -17.725 -9.328 1.00 33.03 334 ARG A CA 1
ATOM 2613 C C . ARG A 1 334 ? 32.932 -18.481 -8.079 1.00 33.03 334 ARG A C 1
ATOM 2615 O O . ARG A 1 334 ? 33.967 -19.137 -8.081 1.00 33.03 334 ARG A O 1
ATOM 2622 N N . SER A 1 335 ? 32.126 -18.462 -7.027 1.00 26.52 335 SER A N 1
ATOM 2623 C CA . SER A 1 335 ? 32.131 -19.505 -6.005 1.00 26.52 335 SER A CA 1
ATOM 2624 C C . SER A 1 335 ? 30.728 -20.100 -5.929 1.00 26.52 335 SER A C 1
ATOM 2626 O O . SER A 1 335 ? 29.848 -19.700 -5.177 1.00 26.52 335 SER A O 1
ATOM 2628 N N . ARG A 1 336 ? 30.521 -21.073 -6.817 1.00 35.16 336 ARG A N 1
ATOM 2629 C CA . ARG A 1 336 ? 29.376 -21.978 -6.862 1.00 35.16 336 ARG A CA 1
ATOM 2630 C C . ARG A 1 336 ? 29.292 -22.726 -5.524 1.00 35.16 336 ARG A C 1
ATOM 2632 O O . ARG A 1 336 ? 29.915 -23.771 -5.367 1.00 35.16 336 ARG A O 1
ATOM 2639 N N . ARG A 1 337 ? 28.528 -22.208 -4.559 1.00 28.83 337 ARG A N 1
ATOM 2640 C CA . ARG A 1 337 ? 27.896 -23.049 -3.537 1.00 28.83 337 ARG A CA 1
ATOM 2641 C C . ARG A 1 337 ? 26.557 -23.492 -4.096 1.00 28.83 337 ARG A C 1
ATOM 2643 O O . ARG A 1 337 ? 25.601 -22.729 -4.149 1.00 28.83 337 ARG A O 1
ATOM 2650 N N . GLU A 1 338 ? 26.538 -24.728 -4.575 1.00 27.95 338 GLU A N 1
ATOM 2651 C CA . GLU A 1 338 ? 25.310 -25.438 -4.898 1.00 27.95 338 GLU A CA 1
ATOM 2652 C C . GLU A 1 338 ? 24.549 -25.690 -3.597 1.00 27.95 338 GLU A C 1
ATOM 2654 O O . GLU A 1 338 ? 24.736 -26.708 -2.927 1.00 27.95 338 GLU A O 1
ATOM 2659 N N . GLU A 1 339 ? 23.684 -24.752 -3.219 1.00 29.28 339 GLU A N 1
ATOM 2660 C CA . GLU A 1 339 ? 22.540 -25.118 -2.402 1.00 29.28 339 GLU A CA 1
ATOM 2661 C C . GLU A 1 339 ? 21.705 -26.084 -3.235 1.00 29.28 339 GLU A C 1
ATOM 2663 O O . GLU A 1 339 ? 21.139 -25.727 -4.271 1.00 29.28 339 GLU A O 1
ATOM 2668 N N . HIS A 1 340 ? 21.715 -27.344 -2.807 1.00 27.25 340 HIS A N 1
ATOM 2669 C CA . HIS A 1 340 ? 20.888 -28.402 -3.351 1.00 27.25 340 HIS A CA 1
ATOM 2670 C C . HIS A 1 340 ? 19.420 -28.014 -3.154 1.00 27.25 340 HIS A C 1
ATOM 2672 O O . HIS A 1 340 ? 18.786 -28.371 -2.163 1.00 27.25 340 HIS A O 1
ATOM 2678 N N . GLN A 1 341 ? 18.869 -27.273 -4.114 1.00 30.88 341 GLN A N 1
ATOM 2679 C CA . GLN A 1 341 ? 17.436 -27.236 -4.332 1.00 30.88 341 GLN A CA 1
ATOM 2680 C C . GLN A 1 341 ? 17.034 -28.653 -4.728 1.00 30.88 341 GLN A C 1
ATOM 2682 O O . GLN A 1 341 ? 17.401 -29.145 -5.796 1.00 30.88 341 GLN A O 1
ATOM 2687 N N . VAL A 1 342 ? 16.307 -29.325 -3.837 1.00 29.73 342 VAL A N 1
ATOM 2688 C CA . VAL A 1 342 ? 15.577 -30.543 -4.182 1.00 29.73 342 VAL A CA 1
ATOM 2689 C C . VAL A 1 342 ? 14.765 -30.224 -5.445 1.00 29.73 342 VAL A C 1
ATOM 2691 O O . VAL A 1 342 ? 14.024 -29.235 -5.433 1.00 29.73 342 VAL A O 1
ATOM 2694 N N . PRO A 1 343 ? 14.914 -30.982 -6.549 1.00 27.56 343 PRO A N 1
ATOM 2695 C CA . PRO A 1 343 ? 14.210 -30.683 -7.782 1.00 27.56 343 PRO A CA 1
ATOM 2696 C C . PRO A 1 343 ? 12.715 -30.831 -7.522 1.00 27.56 343 PRO A C 1
ATOM 2698 O O . PRO A 1 343 ? 12.205 -31.938 -7.362 1.00 27.56 343 PRO A O 1
ATOM 2701 N N . ASN A 1 344 ? 12.013 -29.704 -7.465 1.00 30.08 344 ASN A N 1
ATOM 2702 C CA . ASN A 1 344 ? 10.564 -29.707 -7.495 1.00 30.08 344 ASN A CA 1
ATOM 2703 C C . ASN A 1 344 ? 10.174 -30.252 -8.883 1.00 30.08 344 ASN A C 1
ATOM 2705 O O . ASN A 1 344 ? 10.630 -29.688 -9.888 1.00 30.08 344 ASN A O 1
ATOM 2709 N N . PRO A 1 345 ? 9.432 -31.370 -8.993 1.00 29.31 345 PRO A N 1
ATOM 2710 C CA . PRO A 1 345 ? 9.027 -31.879 -10.293 1.00 29.31 345 PRO A CA 1
ATOM 2711 C C . PRO A 1 345 ? 8.272 -30.771 -11.023 1.00 29.31 345 PRO A C 1
ATOM 2713 O O . PRO A 1 345 ? 7.448 -30.083 -10.423 1.00 29.31 345 PRO A O 1
ATOM 2716 N N . LYS A 1 346 ? 8.605 -30.570 -12.305 1.00 29.89 346 LYS A N 1
ATOM 2717 C CA . LYS A 1 346 ? 7.973 -29.589 -13.193 1.00 29.89 346 LYS A CA 1
ATOM 2718 C C . LYS A 1 346 ? 6.456 -29.777 -13.134 1.00 29.89 346 LYS A C 1
ATOM 2720 O O . LYS A 1 346 ? 5.917 -30.629 -13.835 1.00 29.89 346 LYS A O 1
ATOM 2725 N N . SER A 1 347 ? 5.773 -29.009 -12.295 1.00 35.59 347 SER A N 1
ATOM 2726 C CA . SER A 1 347 ? 4.326 -28.930 -12.331 1.00 35.59 347 SER A CA 1
ATOM 2727 C C . SER A 1 347 ? 3.985 -28.073 -13.537 1.00 35.59 347 SER A C 1
ATOM 2729 O O . SER A 1 347 ? 4.241 -26.868 -13.577 1.00 35.59 347 SER A O 1
ATOM 2731 N N . GLU A 1 348 ? 3.481 -28.722 -14.584 1.00 35.44 348 GLU A N 1
ATOM 2732 C CA . GLU A 1 348 ? 2.848 -28.003 -15.679 1.00 35.44 348 GLU A CA 1
ATOM 2733 C C . GLU A 1 348 ? 1.793 -27.053 -15.094 1.00 35.44 348 GLU A C 1
ATOM 2735 O O . GLU A 1 348 ? 1.063 -27.441 -14.173 1.00 35.44 348 GLU A O 1
ATOM 2740 N N . PRO A 1 349 ? 1.696 -25.810 -15.593 1.00 34.72 349 PRO A N 1
ATOM 2741 C CA . PRO A 1 349 ? 0.681 -24.883 -15.131 1.00 34.72 349 PRO A CA 1
ATOM 2742 C C . PRO A 1 349 ? -0.695 -25.531 -15.300 1.00 34.72 349 PRO A C 1
ATOM 2744 O O . PRO A 1 349 ? -1.100 -25.918 -16.397 1.00 34.72 349 PRO A O 1
ATOM 2747 N N . PHE A 1 350 ? -1.410 -25.674 -14.188 1.00 38.62 350 PHE A N 1
ATOM 2748 C CA . PHE A 1 350 ? -2.760 -26.208 -14.183 1.00 38.62 350 PHE A CA 1
ATOM 2749 C C . PHE A 1 350 ? -3.688 -25.223 -14.902 1.00 38.62 350 PHE A C 1
ATOM 2751 O O . PHE A 1 350 ? -4.066 -24.188 -14.357 1.00 38.62 350 PHE A O 1
ATOM 2758 N N . ILE A 1 351 ? -4.043 -25.554 -16.142 1.00 43.56 351 ILE A N 1
ATOM 2759 C CA . ILE A 1 351 ? -5.054 -24.867 -16.945 1.00 43.56 351 ILE A CA 1
ATOM 2760 C C . ILE A 1 351 ? -6.233 -25.833 -17.051 1.00 43.56 351 ILE A C 1
ATOM 2762 O O . ILE A 1 351 ? -6.139 -26.873 -17.701 1.00 43.56 351 ILE A O 1
ATOM 2766 N N . GLY A 1 352 ? -7.332 -25.541 -16.361 1.00 34.78 352 GLY A N 1
ATOM 2767 C CA . GLY A 1 352 ? -8.468 -26.450 -16.310 1.00 34.78 352 GLY A CA 1
ATOM 2768 C C . GLY A 1 352 ? -9.525 -26.061 -15.286 1.00 34.78 352 GLY A C 1
ATOM 2769 O O . GLY A 1 352 ? -9.255 -25.991 -14.092 1.00 34.78 352 GLY A O 1
ATOM 2770 N N . GLY A 1 353 ? -10.751 -25.840 -15.761 1.00 42.41 353 GLY A N 1
ATOM 2771 C CA . GLY A 1 353 ? -11.939 -25.820 -14.909 1.00 42.41 353 GLY A CA 1
ATOM 2772 C C . GLY A 1 353 ? -12.276 -27.203 -14.330 1.00 42.41 353 GLY A C 1
ATOM 2773 O O . GLY A 1 353 ? -11.566 -28.171 -14.612 1.00 42.41 353 GLY A O 1
ATOM 2774 N N . PRO A 1 354 ? -13.386 -27.342 -13.581 1.00 52.41 354 PRO A N 1
ATOM 2775 C CA . PRO A 1 354 ? -13.735 -28.588 -12.894 1.00 52.41 354 PRO A CA 1
ATOM 2776 C C . PRO A 1 354 ? -13.858 -29.786 -13.845 1.00 52.41 354 PRO A C 1
ATOM 2778 O O . PRO A 1 354 ? -13.491 -30.893 -13.479 1.00 52.41 354 PRO A O 1
ATOM 2781 N N . ARG A 1 355 ? -14.283 -29.576 -15.099 1.00 53.16 355 ARG A N 1
ATOM 2782 C CA . ARG A 1 355 ? -14.369 -30.644 -16.113 1.00 53.16 355 ARG A CA 1
ATOM 2783 C C . ARG A 1 355 ? -12.990 -31.207 -16.504 1.00 53.16 355 ARG A C 1
ATOM 2785 O O . ARG A 1 355 ? -12.797 -32.399 -16.313 1.00 53.16 355 ARG A O 1
ATOM 2792 N N . PRO A 1 356 ? -12.009 -30.394 -16.946 1.00 57.16 356 PRO A N 1
ATOM 2793 C CA . PRO A 1 356 ? -10.631 -30.855 -17.145 1.00 57.16 356 PRO A CA 1
ATOM 2794 C C . PRO A 1 356 ? -9.994 -31.522 -15.919 1.00 57.16 356 PRO A C 1
ATOM 2796 O O . PRO A 1 356 ? -9.186 -32.432 -16.072 1.00 57.16 356 PRO A O 1
ATOM 2799 N N . THR A 1 357 ? -10.340 -31.079 -14.704 1.00 56.25 357 THR A N 1
ATOM 2800 C CA . THR A 1 357 ? -9.857 -31.706 -13.461 1.00 56.25 357 THR A CA 1
ATOM 2801 C C . THR A 1 357 ? -10.454 -33.093 -13.264 1.00 56.25 357 THR A C 1
ATOM 2803 O O . THR A 1 357 ? -9.714 -34.033 -13.005 1.00 56.25 357 THR A O 1
ATOM 2806 N N . LEU A 1 358 ? -11.771 -33.233 -13.433 1.00 61.28 358 LEU A N 1
ATOM 2807 C CA . LEU A 1 358 ? -12.470 -34.514 -13.332 1.00 61.28 358 LEU A CA 1
ATOM 2808 C C . LEU A 1 358 ? -11.975 -35.507 -14.391 1.00 61.28 358 LEU A C 1
ATOM 2810 O O . LEU A 1 358 ? -11.743 -36.665 -14.066 1.00 61.28 358 LEU A O 1
ATOM 2814 N N . THR A 1 359 ? -11.725 -35.046 -15.620 1.00 66.69 359 THR A N 1
ATOM 2815 C CA . THR A 1 359 ? -11.150 -35.879 -16.685 1.00 66.69 359 THR A CA 1
ATOM 2816 C C . THR A 1 359 ? -9.739 -36.353 -16.334 1.00 66.69 359 THR A C 1
ATOM 2818 O O . THR A 1 359 ? -9.469 -37.542 -16.431 1.00 66.69 359 THR A O 1
ATOM 2821 N N . LYS A 1 360 ? -8.861 -35.472 -15.831 1.00 68.06 360 LYS A N 1
ATOM 2822 C CA . LYS A 1 360 ? -7.511 -35.871 -15.390 1.00 68.06 360 LYS A CA 1
ATOM 2823 C C . LYS A 1 360 ? -7.528 -36.833 -14.201 1.00 68.06 360 LYS A C 1
ATOM 2825 O O . LYS A 1 360 ? -6.671 -37.708 -14.120 1.00 68.06 360 LYS A O 1
ATOM 2830 N N . LEU A 1 361 ? -8.475 -36.680 -13.275 1.00 68.56 361 LEU A N 1
ATOM 2831 C CA . LEU A 1 361 ? -8.651 -37.611 -12.157 1.00 68.56 361 LEU A CA 1
ATOM 2832 C C . LEU A 1 361 ? -9.057 -38.999 -12.673 1.00 68.56 361 LEU A C 1
ATOM 2834 O O . LEU A 1 361 ? -8.408 -39.982 -12.325 1.00 68.56 361 LEU A O 1
ATOM 2838 N N . GLN A 1 362 ? -10.022 -39.062 -13.594 1.00 74.00 362 GLN A N 1
ATOM 2839 C CA . GLN A 1 362 ? -10.435 -40.307 -14.250 1.00 74.00 362 GLN A CA 1
ATOM 2840 C C . GLN A 1 362 ? -9.300 -40.955 -15.058 1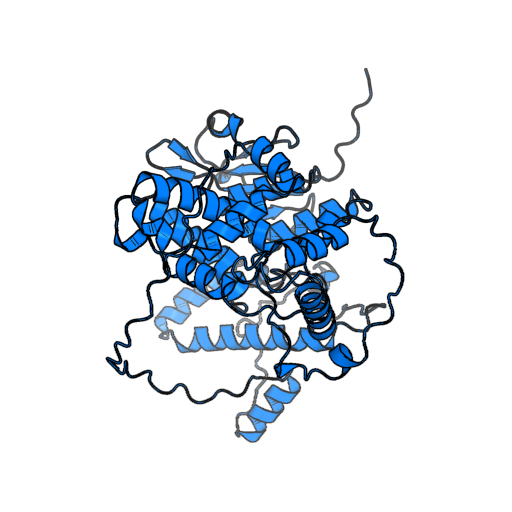.00 74.00 362 GLN A C 1
ATOM 2842 O O . GLN A 1 362 ? -9.086 -42.159 -14.952 1.00 74.00 362 GLN A O 1
ATOM 2847 N N . GLU A 1 363 ? -8.522 -40.169 -15.809 1.00 81.31 363 GLU A N 1
ATOM 2848 C CA . GLU A 1 363 ? -7.338 -40.642 -16.550 1.00 81.31 363 GLU A CA 1
ATOM 2849 C C . GLU A 1 363 ? -6.272 -41.257 -15.627 1.00 81.31 363 GLU A C 1
ATOM 2851 O O . GLU A 1 363 ? -5.529 -42.143 -16.044 1.00 81.31 363 GLU A O 1
ATOM 2856 N N . ASN A 1 364 ? -6.224 -40.832 -14.360 1.00 76.00 364 ASN A N 1
ATOM 2857 C CA . ASN A 1 364 ? -5.338 -41.377 -13.329 1.00 76.00 364 ASN A CA 1
ATOM 2858 C C . ASN A 1 364 ? -6.033 -42.407 -12.419 1.00 76.00 364 ASN A C 1
ATOM 2860 O O . ASN A 1 364 ? -5.502 -42.745 -11.365 1.00 76.00 364 ASN A O 1
ATOM 2864 N N . SER A 1 365 ? -7.196 -42.935 -12.825 1.00 73.88 365 SER A N 1
ATOM 2865 C CA . SER A 1 365 ? -7.984 -43.922 -12.064 1.00 73.88 365 SER A CA 1
ATOM 2866 C C . SER A 1 365 ? -8.415 -43.447 -10.666 1.00 73.88 365 SER A C 1
ATOM 2868 O O . SER A 1 365 ? -8.569 -44.250 -9.747 1.00 73.88 365 SER A O 1
ATOM 2870 N N . ILE A 1 366 ? -8.601 -42.137 -10.493 1.00 67.25 366 ILE A N 1
ATOM 2871 C CA . ILE A 1 366 ? -9.124 -41.520 -9.273 1.00 67.25 366 ILE A CA 1
ATOM 2872 C C . ILE A 1 366 ? -10.574 -41.107 -9.538 1.00 67.25 366 ILE A C 1
ATOM 2874 O O . ILE A 1 366 ? -10.837 -40.135 -10.248 1.00 67.25 366 ILE A O 1
ATOM 2878 N N . ASP A 1 367 ? -11.522 -41.826 -8.940 1.00 65.75 367 ASP A N 1
ATOM 2879 C CA . ASP A 1 367 ? -12.942 -41.500 -9.052 1.00 65.75 367 ASP A CA 1
ATOM 2880 C C . ASP A 1 367 ? -13.336 -40.397 -8.065 1.00 65.75 367 ASP A C 1
ATOM 2882 O O . ASP A 1 367 ? -13.260 -40.546 -6.844 1.00 65.75 367 ASP A O 1
ATOM 2886 N N . ALA A 1 368 ? -13.796 -39.269 -8.603 1.00 57.31 368 ALA A N 1
ATOM 2887 C CA . ALA A 1 368 ? -14.393 -38.205 -7.811 1.00 57.31 368 ALA A CA 1
ATOM 2888 C C . ALA A 1 368 ? -15.820 -38.606 -7.407 1.00 57.31 368 ALA A C 1
ATOM 2890 O O . ALA A 1 368 ? -16.752 -38.532 -8.208 1.00 57.31 368 ALA A O 1
ATOM 2891 N N . VAL A 1 369 ? -15.995 -39.030 -6.157 1.00 59.00 369 VAL A N 1
ATOM 2892 C CA . VAL A 1 369 ? -17.309 -39.366 -5.600 1.00 59.00 369 VAL A CA 1
ATOM 2893 C C . VAL A 1 369 ? -17.908 -38.128 -4.943 1.00 59.00 369 VAL A C 1
ATOM 2895 O O . VAL A 1 369 ? -17.321 -37.552 -4.027 1.00 59.00 369 VAL A O 1
ATOM 2898 N N . TYR A 1 370 ? -19.097 -37.725 -5.390 1.00 54.41 370 TYR A N 1
ATOM 2899 C CA . TYR A 1 370 ? -19.882 -36.723 -4.677 1.00 54.41 370 TYR A CA 1
ATOM 2900 C C . TYR A 1 370 ? -20.364 -37.326 -3.358 1.00 54.41 370 TYR A C 1
ATOM 2902 O O . TYR A 1 370 ? -21.176 -38.251 -3.352 1.00 54.41 370 TYR A O 1
ATOM 2910 N N . SER A 1 371 ? -19.862 -36.810 -2.241 1.00 49.12 371 SER A N 1
ATOM 2911 C CA . SER A 1 371 ? -20.395 -37.119 -0.920 1.00 49.12 371 SER A CA 1
ATOM 2912 C C . SER A 1 371 ? -21.398 -36.053 -0.496 1.00 49.12 371 SER A C 1
ATOM 2914 O O . SER A 1 371 ? -21.305 -34.880 -0.868 1.00 49.12 371 SER A O 1
ATOM 2916 N N . THR A 1 372 ? -22.384 -36.461 0.298 1.00 52.06 372 THR A N 1
ATOM 2917 C CA . THR A 1 372 ? -23.202 -35.507 1.046 1.00 52.06 372 THR A CA 1
ATOM 2918 C C . THR A 1 372 ? -22.299 -34.694 1.965 1.00 52.06 372 THR A C 1
ATOM 2920 O O . THR A 1 372 ? -21.319 -35.226 2.494 1.00 52.06 372 THR A O 1
ATOM 2923 N N . HIS A 1 373 ? -22.643 -33.423 2.184 1.00 49.94 373 HIS A N 1
ATOM 2924 C CA . HIS A 1 373 ? -21.923 -32.583 3.135 1.00 49.94 373 HIS A CA 1
ATOM 2925 C C . HIS A 1 373 ? -21.776 -33.339 4.474 1.00 49.94 373 HIS A C 1
ATOM 2927 O O . HIS A 1 373 ? -22.774 -33.877 4.964 1.00 49.94 373 HIS A O 1
ATOM 2933 N N . PRO A 1 374 ? -20.568 -33.411 5.071 1.00 55.59 374 PRO A N 1
ATOM 2934 C CA . PRO A 1 374 ? -20.301 -34.228 6.262 1.00 55.59 374 PRO A CA 1
ATOM 2935 C C . PRO A 1 374 ? -21.162 -33.844 7.478 1.00 55.59 374 PRO A C 1
ATOM 2937 O O . PRO A 1 374 ? -21.269 -34.614 8.427 1.00 55.59 374 PRO A O 1
ATOM 2940 N N . PHE A 1 375 ? -21.825 -32.686 7.416 1.00 48.81 375 PHE A N 1
ATOM 2941 C CA . PHE A 1 375 ? -22.895 -32.274 8.319 1.00 48.81 375 PHE A CA 1
ATOM 2942 C C . PHE A 1 375 ? -24.189 -32.028 7.524 1.00 48.81 375 PHE A C 1
ATOM 2944 O O . PHE A 1 375 ? -24.374 -30.921 7.014 1.00 48.81 375 PHE A O 1
ATOM 2951 N N . PRO A 1 376 ? -25.085 -33.023 7.394 1.00 51.09 376 PRO A N 1
ATOM 2952 C CA . PRO A 1 376 ? -26.311 -32.910 6.596 1.00 51.09 376 PRO A CA 1
ATOM 2953 C C . PRO A 1 376 ? -27.356 -31.956 7.200 1.00 51.09 376 PRO A C 1
ATOM 2955 O O . PRO A 1 376 ? -28.315 -31.597 6.527 1.00 51.09 376 PRO A O 1
ATOM 2958 N N . SER A 1 377 ? -27.168 -31.519 8.449 1.00 54.22 377 SER A N 1
ATOM 2959 C CA . SER A 1 377 ? -27.992 -30.498 9.108 1.00 54.22 377 SER A CA 1
ATOM 2960 C C . SER A 1 377 ? -27.654 -29.065 8.684 1.00 54.22 377 SER A C 1
ATOM 2962 O O . SER A 1 377 ? -28.350 -28.135 9.082 1.00 54.22 377 SER A O 1
ATOM 2964 N N . TRP A 1 378 ? -26.573 -28.863 7.925 1.00 52.38 378 TRP A N 1
ATOM 2965 C CA . TRP A 1 378 ? -26.148 -27.544 7.467 1.00 52.38 378 TRP A CA 1
ATOM 2966 C C . TRP A 1 378 ? -26.651 -27.299 6.046 1.00 52.38 378 TRP A C 1
ATOM 2968 O O . TRP A 1 378 ? -25.960 -27.527 5.056 1.00 52.38 378 TRP A O 1
ATOM 2978 N N . THR A 1 379 ? -27.900 -26.860 5.952 1.00 53.25 379 THR A N 1
ATOM 2979 C CA . THR A 1 379 ? -28.494 -26.345 4.718 1.00 53.25 379 THR A CA 1
ATOM 2980 C C . THR A 1 379 ? -28.359 -24.830 4.704 1.00 53.25 379 THR A C 1
ATOM 2982 O O . THR A 1 379 ? -28.924 -24.146 5.556 1.00 53.25 379 THR A O 1
ATOM 2985 N N . ILE A 1 380 ? -27.584 -24.309 3.752 1.00 53.91 380 ILE A N 1
ATOM 2986 C CA . ILE A 1 380 ? -27.547 -22.875 3.464 1.00 53.91 380 ILE A CA 1
ATOM 2987 C C . ILE A 1 380 ? -28.847 -22.534 2.741 1.00 53.91 380 ILE A C 1
ATOM 2989 O O . ILE A 1 380 ? -29.146 -23.110 1.696 1.00 53.91 380 ILE A O 1
ATOM 2993 N N . AS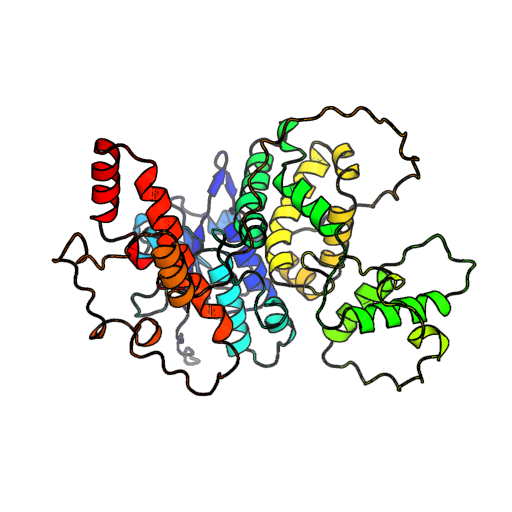P A 1 381 ? -29.616 -21.622 3.321 1.00 64.25 381 ASP A N 1
ATOM 2994 C CA . ASP A 1 381 ? -30.847 -21.125 2.726 1.00 64.25 381 ASP A CA 1
ATOM 2995 C C . ASP A 1 381 ? -30.521 -20.060 1.674 1.00 64.25 381 ASP A C 1
ATOM 2997 O O . ASP A 1 381 ? -30.364 -18.876 1.977 1.00 64.25 381 ASP A O 1
ATOM 3001 N N . TRP A 1 382 ? -30.339 -20.514 0.435 1.00 61.91 382 TRP A N 1
ATOM 3002 C CA . TRP A 1 382 ? -29.955 -19.667 -0.695 1.00 61.91 382 TRP A CA 1
ATOM 3003 C C . TRP A 1 382 ? -31.012 -18.622 -1.067 1.00 61.91 382 TRP A C 1
ATOM 3005 O O . TRP A 1 382 ? -30.654 -17.620 -1.679 1.00 61.91 382 TRP A O 1
ATOM 3015 N N . GLU A 1 383 ? -32.272 -18.825 -0.675 1.00 64.25 383 GLU A N 1
ATOM 3016 C CA . GLU A 1 383 ? -33.384 -17.907 -0.959 1.00 64.25 383 GLU A CA 1
ATOM 3017 C C . GLU A 1 383 ? -33.340 -16.656 -0.068 1.00 64.25 383 GLU A C 1
ATOM 3019 O O . GLU A 1 383 ? -33.819 -15.591 -0.447 1.00 64.25 383 GLU A O 1
ATOM 3024 N N . ASN A 1 384 ? -32.729 -16.767 1.116 1.00 59.56 384 ASN A N 1
ATOM 3025 C CA . ASN A 1 384 ? -32.610 -15.676 2.087 1.00 59.56 384 ASN A CA 1
ATOM 3026 C C . ASN A 1 384 ? -31.273 -14.919 2.003 1.00 59.56 384 ASN A C 1
ATOM 3028 O O . ASN A 1 384 ? -31.039 -13.976 2.764 1.00 59.56 384 ASN A O 1
ATOM 3032 N N . LEU A 1 385 ? -30.377 -15.321 1.099 1.00 54.03 385 LEU A N 1
ATOM 3033 C CA . LEU A 1 385 ? -29.110 -14.638 0.854 1.00 54.03 385 LEU A CA 1
ATOM 3034 C C . LEU A 1 385 ? -29.234 -13.657 -0.325 1.00 54.03 385 LEU A C 1
ATOM 3036 O O . LEU A 1 385 ? -30.009 -13.902 -1.246 1.00 54.03 385 LEU A O 1
ATOM 3040 N N . PRO A 1 386 ? -28.462 -12.550 -0.345 1.00 54.38 386 PRO A N 1
ATOM 3041 C CA . PRO A 1 386 ? -28.488 -11.607 -1.462 1.00 54.38 386 PRO A CA 1
ATOM 3042 C C . PRO A 1 386 ? -28.241 -12.296 -2.814 1.00 54.38 386 PRO A C 1
ATOM 3044 O O . PRO A 1 386 ? -27.325 -13.106 -2.934 1.00 54.38 386 PRO A O 1
ATOM 3047 N N . ALA A 1 387 ? -28.977 -11.910 -3.860 1.00 52.22 387 ALA A N 1
ATOM 3048 C CA . ALA A 1 387 ? -28.865 -12.501 -5.204 1.00 52.22 387 ALA A CA 1
ATOM 3049 C C . ALA A 1 387 ? -27.422 -12.547 -5.748 1.00 52.22 387 ALA A C 1
ATOM 3051 O O . ALA A 1 387 ? -27.045 -13.465 -6.472 1.00 52.22 387 ALA A O 1
ATOM 3052 N N . ALA A 1 388 ? -26.578 -11.585 -5.352 1.00 44.09 388 ALA A N 1
ATOM 3053 C CA . ALA A 1 388 ? -25.165 -11.551 -5.718 1.00 44.09 388 ALA A CA 1
ATOM 3054 C C . ALA A 1 388 ? -24.419 -12.847 -5.349 1.00 44.09 388 ALA A C 1
ATOM 3056 O O . ALA A 1 388 ? -23.568 -13.284 -6.118 1.00 44.09 388 ALA A O 1
ATOM 3057 N N . VAL A 1 389 ? -24.775 -13.482 -4.228 1.00 43.53 389 VAL A N 1
ATOM 3058 C CA . VAL A 1 389 ? -24.087 -14.659 -3.680 1.00 43.53 389 VAL A CA 1
ATOM 3059 C C . VAL A 1 389 ? -24.778 -15.987 -4.019 1.00 43.53 389 VAL A C 1
ATOM 3061 O O . VAL A 1 389 ? -24.302 -17.048 -3.610 1.00 43.53 389 VAL A O 1
ATOM 3064 N N . ASN A 1 390 ? -25.889 -15.949 -4.764 1.00 45.53 390 ASN A N 1
ATOM 3065 C CA . ASN A 1 390 ? -26.654 -17.129 -5.153 1.00 45.53 390 ASN A CA 1
ATOM 3066 C C . ASN A 1 390 ? -26.007 -17.806 -6.388 1.00 45.53 390 ASN A C 1
ATOM 3068 O O . ASN A 1 390 ? -25.897 -17.189 -7.451 1.00 45.53 390 ASN A O 1
ATOM 3072 N N . PRO A 1 391 ? -25.581 -19.083 -6.294 1.00 44.38 391 PRO A N 1
ATOM 3073 C CA . PRO A 1 391 ? -24.876 -19.769 -7.381 1.00 44.38 391 PRO A CA 1
ATOM 3074 C C . PRO A 1 391 ? -25.753 -20.050 -8.614 1.00 44.38 391 PRO A C 1
ATOM 3076 O O . PRO A 1 391 ? -25.218 -20.283 -9.699 1.00 44.38 391 PRO A O 1
ATOM 3079 N N . THR A 1 392 ? -27.079 -20.034 -8.461 1.00 41.47 392 THR A N 1
ATOM 3080 C CA . THR A 1 392 ? -28.072 -20.287 -9.519 1.00 41.47 392 THR A CA 1
ATOM 3081 C C . THR A 1 392 ? -28.537 -19.018 -10.233 1.00 41.47 392 THR A C 1
ATOM 3083 O O . THR A 1 392 ? -28.828 -19.068 -11.426 1.00 41.47 392 THR A O 1
ATOM 3086 N N . GLU A 1 393 ? -28.551 -17.871 -9.551 1.00 44.75 393 GLU A N 1
ATOM 3087 C CA . GLU A 1 393 ? -29.041 -16.593 -10.092 1.00 44.75 393 GLU A CA 1
ATOM 3088 C C . GLU A 1 393 ? -27.959 -15.740 -10.764 1.00 44.75 393 GLU A C 1
ATOM 3090 O O . GLU A 1 393 ? -28.146 -14.539 -10.952 1.00 44.75 393 GLU A O 1
ATOM 3095 N N . GLY A 1 394 ? -26.830 -16.339 -11.157 1.00 39.31 394 GLY A N 1
ATOM 3096 C CA . GLY A 1 394 ? -25.755 -15.677 -11.895 1.00 39.31 394 GLY A CA 1
ATOM 3097 C C . GLY A 1 394 ? -26.233 -15.107 -13.234 1.00 39.31 394 GLY A C 1
ATOM 3098 O O . GLY A 1 394 ? -25.980 -15.679 -14.294 1.00 39.31 394 GLY A O 1
ATOM 3099 N N . ASN A 1 395 ? -26.922 -13.967 -13.199 1.00 32.66 395 ASN A N 1
ATOM 3100 C CA . ASN A 1 395 ? -27.439 -13.280 -14.361 1.00 32.66 395 ASN A CA 1
ATOM 3101 C C . ASN A 1 395 ? -26.259 -12.614 -15.070 1.00 32.66 395 ASN A C 1
ATOM 3103 O O . ASN A 1 395 ? -25.871 -11.474 -14.815 1.00 32.66 395 ASN A O 1
ATOM 3107 N N . LEU A 1 396 ? -25.655 -13.397 -15.958 1.00 39.44 396 LEU A N 1
ATOM 3108 C CA . LEU A 1 396 ? -24.654 -13.012 -16.943 1.00 39.44 396 LEU A CA 1
ATOM 3109 C C . LEU A 1 396 ? -25.294 -12.150 -18.049 1.00 39.44 396 LEU A C 1
ATOM 3111 O O . LEU A 1 396 ? -25.223 -12.474 -19.233 1.00 39.44 396 LEU A O 1
ATOM 3115 N N . GLY A 1 397 ? -25.916 -11.034 -17.670 1.00 27.89 397 GLY A N 1
ATOM 3116 C CA . GLY A 1 397 ? -26.446 -10.037 -18.594 1.00 27.89 397 GLY A CA 1
ATOM 3117 C C . GLY A 1 397 ? -25.352 -9.080 -19.078 1.00 27.89 397 GLY A C 1
ATOM 3118 O O . GLY A 1 397 ? -24.817 -8.289 -18.307 1.00 27.89 397 GLY A O 1
ATOM 3119 N N . GLY A 1 398 ? -24.997 -9.150 -20.365 1.00 27.02 398 GLY A N 1
ATOM 3120 C CA . GLY A 1 398 ? -24.253 -8.119 -21.115 1.00 27.02 398 GLY A CA 1
ATOM 3121 C C . GLY A 1 398 ? -22.721 -8.065 -20.971 1.00 27.02 398 GLY A C 1
ATOM 3122 O O . GLY A 1 398 ? -22.050 -7.543 -21.856 1.00 27.02 398 GLY A O 1
ATOM 3123 N N . LEU A 1 399 ? -22.130 -8.651 -19.925 1.00 31.61 399 LEU A N 1
ATOM 3124 C CA . LEU A 1 399 ? -20.671 -8.697 -19.679 1.00 31.61 399 LEU A CA 1
ATOM 3125 C C . LEU A 1 399 ? -19.974 -9.924 -20.311 1.00 31.61 399 LEU A C 1
ATOM 3127 O O . LEU A 1 399 ? -19.016 -10.489 -19.767 1.00 31.61 399 LEU A O 1
ATOM 3131 N N . ALA A 1 400 ? -20.446 -10.331 -21.491 1.00 28.06 400 ALA A N 1
ATOM 3132 C CA . ALA A 1 400 ? -19.930 -11.450 -22.273 1.00 28.06 400 ALA A CA 1
ATOM 3133 C C . ALA A 1 400 ? -18.550 -11.127 -22.878 1.00 28.06 400 ALA A C 1
ATOM 3135 O O . ALA A 1 400 ? -18.437 -10.781 -24.045 1.00 28.06 400 ALA A O 1
ATOM 3136 N N . LEU A 1 401 ? -17.507 -11.200 -22.041 1.00 25.28 401 LEU A N 1
ATOM 3137 C CA . LEU A 1 401 ? -16.090 -11.412 -22.405 1.00 25.28 401 LEU A CA 1
ATOM 3138 C C . LEU A 1 401 ? -15.174 -11.677 -21.184 1.00 25.28 401 LEU A C 1
ATOM 3140 O O . LEU A 1 401 ? -13.964 -11.823 -21.347 1.00 25.28 401 LEU A O 1
ATOM 3144 N N . LYS A 1 402 ? -15.706 -11.759 -19.951 1.00 28.00 402 LYS A N 1
ATOM 3145 C CA . LYS A 1 402 ? -14.899 -11.955 -18.722 1.00 28.00 402 LYS A CA 1
ATOM 3146 C C . LYS A 1 402 ? -14.981 -13.346 -18.075 1.00 28.00 402 LYS A C 1
ATOM 3148 O O . LYS A 1 402 ? -14.208 -13.613 -17.156 1.00 28.00 402 LYS A O 1
ATOM 3153 N N . CYS A 1 403 ? -15.839 -14.251 -18.550 1.00 24.84 403 CYS A N 1
ATOM 3154 C CA . CYS A 1 403 ? -16.103 -15.517 -17.848 1.00 24.84 403 CYS A CA 1
ATOM 3155 C C . CYS A 1 403 ? -15.201 -16.705 -18.203 1.00 24.84 403 CYS A C 1
ATOM 3157 O O . CYS A 1 403 ? -15.332 -17.754 -17.581 1.00 24.84 403 CYS A O 1
ATOM 3159 N N . THR A 1 404 ? -14.210 -16.556 -19.081 1.00 25.52 404 THR A N 1
ATOM 3160 C CA . THR A 1 404 ? -13.215 -17.626 -19.289 1.00 25.52 404 THR A CA 1
ATOM 3161 C C . THR A 1 404 ? -12.180 -17.713 -18.155 1.00 25.52 404 THR A C 1
ATOM 3163 O O . THR A 1 404 ? -11.460 -18.698 -18.067 1.00 25.52 404 THR A O 1
ATOM 3166 N N . PHE A 1 405 ? -12.121 -16.731 -17.241 1.00 26.83 405 PHE A N 1
ATOM 3167 C CA . PHE A 1 405 ? -11.132 -16.683 -16.147 1.00 26.83 405 PHE A CA 1
ATOM 3168 C C . PHE A 1 405 ? -11.690 -16.969 -14.739 1.00 26.83 405 PHE A C 1
ATOM 3170 O O . PHE A 1 405 ? -10.919 -17.037 -13.785 1.00 26.83 405 PHE A O 1
ATOM 3177 N N . HIS A 1 406 ? -13.006 -17.154 -14.574 1.00 31.42 406 HIS A N 1
ATOM 3178 C CA . HIS A 1 406 ? -13.614 -17.406 -13.253 1.00 31.42 406 HIS A CA 1
ATOM 3179 C C . HIS A 1 406 ? -13.622 -18.883 -12.833 1.00 31.42 406 HIS A C 1
ATOM 3181 O O . HIS A 1 406 ? -13.753 -19.188 -11.650 1.00 31.42 406 HIS A O 1
ATOM 3187 N N . SER A 1 407 ? -13.378 -19.808 -13.765 1.00 28.34 407 SER A N 1
ATOM 3188 C CA . SER A 1 407 ? -13.375 -21.245 -13.468 1.00 28.34 407 SER A CA 1
ATOM 3189 C C . SER A 1 407 ? -12.171 -21.721 -12.640 1.00 28.34 407 SER A C 1
ATOM 3191 O O . SER A 1 407 ? -12.214 -22.835 -12.126 1.00 28.34 407 SER A O 1
ATOM 3193 N N . HIS A 1 408 ? -11.119 -20.909 -12.489 1.00 30.00 408 HIS A N 1
ATOM 3194 C CA . HIS A 1 408 ? -9.937 -21.272 -11.697 1.00 30.00 408 HIS A CA 1
ATOM 3195 C C . HIS A 1 408 ? -10.082 -20.990 -10.191 1.00 30.00 408 HIS A C 1
ATOM 3197 O O . HIS A 1 408 ? -9.367 -21.593 -9.395 1.00 30.00 408 HIS A O 1
ATOM 3203 N N . ARG A 1 409 ? -11.029 -20.133 -9.773 1.00 36.69 409 ARG A N 1
ATOM 3204 C CA . ARG A 1 409 ? -11.217 -19.781 -8.351 1.00 36.69 409 ARG A CA 1
ATOM 3205 C C . ARG A 1 409 ? -11.877 -20.890 -7.525 1.00 36.69 409 ARG A C 1
ATOM 3207 O O . ARG A 1 409 ? -11.505 -21.070 -6.372 1.00 36.69 409 ARG A O 1
ATOM 3214 N N . HIS A 1 410 ? -12.789 -21.670 -8.107 1.00 35.50 410 HIS A N 1
ATOM 3215 C CA . HIS A 1 410 ? -13.442 -22.769 -7.382 1.00 35.50 410 HIS A CA 1
ATOM 3216 C C . HIS A 1 410 ? -12.503 -23.962 -7.157 1.00 35.50 410 HIS A C 1
ATOM 3218 O O . HIS A 1 410 ? -12.521 -24.556 -6.082 1.00 35.50 410 HIS A O 1
ATOM 3224 N N . SER A 1 411 ? -11.623 -24.269 -8.117 1.00 30.47 411 SER A N 1
ATOM 3225 C CA . SER A 1 411 ? -10.654 -25.361 -7.964 1.00 30.47 411 SER A CA 1
ATOM 3226 C C . SER A 1 411 ? -9.604 -25.056 -6.888 1.00 30.47 411 SER A C 1
ATOM 3228 O O . SER A 1 411 ? -9.268 -25.944 -6.115 1.00 30.47 411 SER A O 1
ATOM 3230 N N . SER A 1 412 ? -9.130 -23.810 -6.763 1.00 33.66 412 SER A N 1
ATOM 3231 C CA . SER A 1 412 ? -8.133 -23.450 -5.739 1.00 33.66 412 SER A CA 1
ATOM 3232 C C . SER A 1 412 ? -8.690 -23.432 -4.314 1.00 33.66 412 SER A C 1
ATOM 3234 O O . SER A 1 412 ? -7.974 -23.823 -3.401 1.00 33.66 412 SER A O 1
ATOM 3236 N N . ILE A 1 413 ? -9.955 -23.051 -4.102 1.00 37.53 413 ILE A N 1
ATOM 3237 C CA . ILE A 1 413 ? -10.575 -23.115 -2.766 1.00 37.53 413 ILE A CA 1
ATOM 3238 C C . ILE A 1 413 ? -10.732 -24.576 -2.323 1.00 37.53 413 ILE A C 1
ATOM 3240 O O . ILE A 1 413 ? -10.399 -24.910 -1.191 1.00 37.53 413 ILE A O 1
ATOM 3244 N N . ILE A 1 414 ? -11.150 -25.463 -3.231 1.00 35.53 414 ILE A N 1
ATOM 3245 C CA . ILE A 1 414 ? -11.315 -26.895 -2.941 1.00 35.53 414 ILE A CA 1
ATOM 3246 C C . ILE A 1 414 ? -9.955 -27.578 -2.718 1.00 35.53 414 ILE A C 1
ATOM 3248 O O . ILE A 1 414 ? -9.813 -28.363 -1.784 1.00 35.53 414 ILE A O 1
ATOM 3252 N N . ILE A 1 415 ? -8.929 -27.245 -3.508 1.00 34.53 415 ILE A N 1
ATOM 3253 C CA . ILE A 1 415 ? -7.577 -27.814 -3.360 1.00 34.53 415 ILE A CA 1
ATOM 3254 C C . ILE A 1 415 ? -6.900 -27.331 -2.066 1.00 34.53 415 ILE A C 1
ATOM 3256 O O . ILE A 1 415 ? -6.290 -28.140 -1.368 1.00 34.53 415 ILE A O 1
ATOM 3260 N N . SER A 1 416 ? -7.058 -26.058 -1.686 1.00 35.75 416 SER A N 1
ATOM 3261 C CA . SER A 1 416 ? -6.546 -25.541 -0.407 1.00 35.75 416 SER A CA 1
ATOM 3262 C C . SER A 1 416 ? -7.259 -26.157 0.800 1.00 35.75 416 SER A C 1
ATOM 3264 O O . SER A 1 416 ? -6.618 -26.420 1.815 1.00 35.75 416 SER A O 1
ATOM 3266 N N . PHE A 1 417 ? -8.558 -26.455 0.685 1.00 37.41 417 PHE A N 1
ATOM 3267 C CA . PHE A 1 417 ? -9.321 -27.144 1.731 1.00 37.41 417 PHE A CA 1
ATOM 3268 C C . PHE A 1 417 ? -8.905 -28.620 1.868 1.00 37.41 417 PHE A C 1
ATOM 3270 O O . PHE A 1 417 ? -8.770 -29.124 2.979 1.00 37.41 417 PHE A O 1
ATOM 3277 N N . LEU A 1 418 ? -8.630 -29.304 0.751 1.00 33.19 418 LEU A N 1
ATOM 3278 C CA . LEU A 1 418 ? -8.193 -30.706 0.736 1.00 33.19 418 LEU A CA 1
ATOM 3279 C C . LEU A 1 418 ? -6.750 -30.894 1.234 1.00 33.19 418 LEU A C 1
ATOM 3281 O O . LEU A 1 418 ? -6.471 -31.866 1.935 1.00 33.19 418 LEU A O 1
ATOM 3285 N N . LEU A 1 419 ? -5.841 -29.957 0.943 1.00 32.94 419 LEU A N 1
ATOM 3286 C CA . LEU A 1 419 ? -4.467 -29.997 1.460 1.00 32.94 419 LEU A CA 1
ATOM 3287 C C . LEU A 1 419 ? -4.413 -29.753 2.974 1.00 32.94 419 LEU A C 1
ATOM 3289 O O . LEU A 1 419 ? -3.647 -30.430 3.664 1.00 32.94 419 LEU A O 1
ATOM 3293 N N . LEU A 1 420 ? -5.270 -28.871 3.505 1.00 33.94 420 LEU A N 1
ATOM 3294 C CA . LEU A 1 420 ? -5.366 -28.614 4.946 1.00 33.94 420 LEU A CA 1
ATOM 3295 C C . LEU A 1 420 ? -5.803 -29.858 5.734 1.00 33.94 420 LEU A C 1
ATOM 3297 O O . LEU A 1 420 ? -5.301 -30.098 6.826 1.00 33.94 420 LEU A O 1
ATOM 3301 N N . VAL A 1 421 ? -6.699 -30.676 5.174 1.00 35.75 421 VAL A N 1
ATOM 3302 C CA . VAL A 1 421 ? -7.216 -31.896 5.822 1.00 35.75 421 VAL A CA 1
ATOM 3303 C C . VAL A 1 421 ? -6.168 -33.018 5.8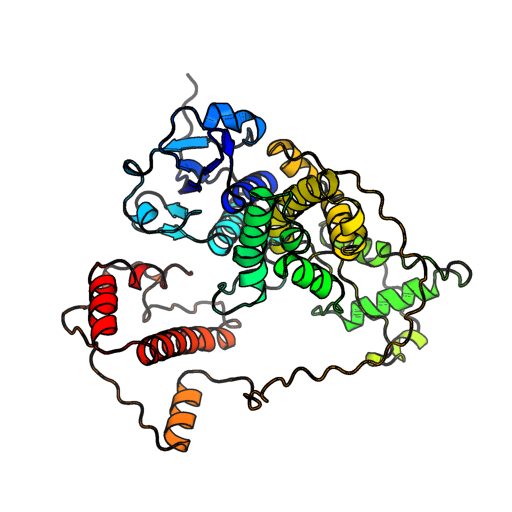72 1.00 35.75 421 VAL A C 1
ATOM 3305 O O . VAL A 1 421 ? -6.196 -33.837 6.785 1.00 35.75 421 VAL A O 1
ATOM 3308 N N . SER A 1 422 ? -5.195 -33.032 4.955 1.00 32.31 422 SER A N 1
ATOM 3309 C CA . SER A 1 422 ? -4.155 -34.075 4.892 1.00 32.31 422 SER A CA 1
ATOM 3310 C C . SER A 1 422 ? -3.014 -33.926 5.914 1.00 32.31 422 SER A C 1
ATOM 3312 O O . SER A 1 422 ? -2.218 -34.847 6.082 1.00 32.31 422 SER A O 1
ATOM 3314 N N . MET A 1 423 ? -2.922 -32.780 6.601 1.00 32.78 423 MET A N 1
ATOM 3315 C CA . MET A 1 423 ? -1.789 -32.430 7.474 1.00 32.78 423 MET A CA 1
ATOM 3316 C C . MET A 1 423 ? -2.065 -32.605 8.979 1.00 32.78 423 MET A C 1
ATOM 3318 O O . MET A 1 423 ? -1.164 -32.386 9.788 1.00 32.78 423 MET A O 1
ATOM 3322 N N . PHE A 1 424 ? -3.274 -33.010 9.379 1.00 35.72 424 PHE A N 1
ATOM 3323 C CA . PHE A 1 424 ? -3.660 -33.137 10.790 1.00 35.72 424 PHE A CA 1
ATOM 3324 C C . PHE A 1 424 ? -3.920 -34.590 11.192 1.00 35.72 424 PHE A C 1
ATOM 3326 O O . PHE A 1 424 ? -4.588 -35.336 10.481 1.00 35.72 424 PHE A O 1
ATOM 3333 N N . SER A 1 425 ? -3.437 -34.988 12.375 1.00 43.78 425 SER A N 1
ATOM 3334 C CA . SER A 1 425 ? -3.864 -36.245 12.994 1.00 43.78 425 SER A CA 1
ATOM 3335 C C . SER A 1 425 ? -5.337 -36.161 13.412 1.00 43.78 425 SER A C 1
ATOM 3337 O O . SER A 1 425 ? -5.878 -35.076 13.643 1.00 43.78 425 SER A O 1
ATOM 3339 N N . GLU A 1 426 ? -5.992 -37.315 13.532 1.00 40.12 426 GLU A N 1
ATOM 3340 C CA . GLU A 1 426 ? -7.431 -37.459 13.812 1.00 40.12 426 GLU A CA 1
ATOM 3341 C C . GLU A 1 426 ? -7.898 -36.672 15.059 1.00 40.12 426 GLU A C 1
ATOM 3343 O O . GLU A 1 426 ? -9.030 -36.189 15.134 1.00 40.12 426 GLU A O 1
ATOM 3348 N N . SER A 1 427 ? -6.992 -36.460 16.016 1.00 35.69 427 SER A N 1
ATOM 3349 C CA . SER A 1 427 ? -7.198 -35.668 17.234 1.00 35.69 427 SER A CA 1
ATOM 3350 C C . SER A 1 427 ? -7.237 -34.155 16.974 1.00 35.69 427 SER A C 1
ATOM 3352 O O . SER A 1 427 ? -8.014 -33.440 17.604 1.00 35.69 427 SER A O 1
ATOM 3354 N N . HIS A 1 428 ? -6.438 -33.658 16.025 1.00 40.94 428 HIS A N 1
ATOM 3355 C CA . HIS A 1 428 ? -6.414 -32.246 15.629 1.00 40.94 428 HIS A CA 1
ATOM 3356 C C . HIS A 1 428 ? -7.563 -31.895 14.676 1.00 40.94 428 HIS A C 1
ATOM 3358 O O . HIS A 1 428 ? -8.068 -30.774 14.716 1.00 40.94 428 HIS A O 1
ATOM 3364 N N . LEU A 1 429 ? -8.049 -32.868 13.898 1.00 40.78 429 LEU A N 1
ATOM 3365 C CA . LEU A 1 429 ? -9.230 -32.707 13.050 1.00 40.78 429 LEU A CA 1
ATOM 3366 C C . LEU A 1 429 ? -10.494 -32.423 13.881 1.00 40.78 429 LEU A C 1
ATOM 3368 O O . LEU A 1 429 ? -11.314 -31.600 13.492 1.00 40.78 429 LEU A O 1
ATOM 3372 N N . LYS A 1 430 ? -10.626 -33.030 15.069 1.00 36.38 430 LYS A N 1
ATOM 3373 C CA . LYS A 1 430 ? -11.751 -32.778 15.989 1.00 36.38 430 LYS A CA 1
ATOM 3374 C C . LYS A 1 430 ? -11.726 -31.368 16.589 1.00 36.38 430 LYS A C 1
ATOM 3376 O O . LYS A 1 430 ? -12.781 -30.757 16.733 1.00 36.38 430 LYS A O 1
ATOM 3381 N N . LEU A 1 431 ? -10.541 -30.823 16.876 1.00 39.28 431 LEU A N 1
ATOM 3382 C CA . LEU A 1 431 ? -10.388 -29.448 17.371 1.00 39.28 431 LEU A CA 1
ATOM 3383 C C . LEU A 1 431 ? -10.636 -28.418 16.254 1.00 39.28 431 LEU A C 1
ATOM 3385 O O . LEU A 1 431 ? -11.309 -27.414 16.471 1.00 39.28 431 LEU A O 1
ATOM 3389 N N . PHE A 1 432 ? -10.163 -28.705 15.038 1.00 36.56 432 PHE A N 1
ATOM 3390 C CA . PHE A 1 432 ? -10.366 -27.861 13.858 1.00 36.56 432 PHE A CA 1
ATOM 3391 C C . PHE A 1 432 ? -11.833 -27.849 13.397 1.00 36.56 432 PHE A C 1
ATOM 3393 O O . PHE A 1 432 ? -12.383 -26.796 13.093 1.00 36.56 432 PHE A O 1
ATOM 3400 N N . VAL A 1 433 ? -12.517 -28.997 13.440 1.00 40.38 433 VAL A N 1
ATOM 3401 C CA . VAL A 1 433 ? -13.959 -29.097 13.162 1.00 40.38 433 VAL A CA 1
ATOM 3402 C C . VAL A 1 433 ? -14.794 -28.461 14.278 1.00 40.38 433 VAL A C 1
ATOM 3404 O O . VAL A 1 433 ? -15.818 -27.854 13.982 1.00 40.38 433 VAL A O 1
ATOM 3407 N N . SER A 1 434 ? -14.343 -28.489 15.537 1.00 35.09 434 SER A N 1
ATOM 3408 C CA . SER A 1 434 ? -14.975 -27.719 16.621 1.00 35.09 434 SER A CA 1
ATOM 3409 C C . SER A 1 434 ? -14.883 -26.205 16.381 1.00 35.09 434 SER A C 1
ATOM 3411 O O . SER A 1 434 ? -15.870 -25.507 16.606 1.00 35.09 434 SER A O 1
ATOM 3413 N N . LEU A 1 435 ? -13.747 -25.716 15.866 1.00 35.16 435 LEU A N 1
ATOM 3414 C CA . LEU A 1 435 ? -13.527 -24.320 15.444 1.00 35.16 435 LEU A CA 1
ATOM 3415 C C . LEU A 1 435 ? -14.341 -23.931 14.196 1.00 35.16 435 LEU A C 1
ATOM 3417 O O . LEU A 1 435 ? -14.749 -22.781 14.053 1.00 35.16 435 LEU A O 1
ATOM 3421 N N . ILE A 1 436 ? -14.627 -24.889 13.311 1.00 36.03 436 ILE A N 1
ATOM 3422 C CA . ILE A 1 436 ? -15.536 -24.702 12.169 1.00 36.03 436 ILE A CA 1
ATOM 3423 C C . ILE A 1 436 ? -17.013 -24.752 12.613 1.00 36.03 436 ILE A C 1
ATOM 3425 O O . ILE A 1 436 ? -17.842 -24.049 12.037 1.00 36.03 436 ILE A O 1
ATOM 3429 N N . SER A 1 437 ? -17.352 -25.526 13.654 1.00 35.00 437 SER A N 1
ATOM 3430 C CA . SER A 1 437 ? -18.725 -25.658 14.173 1.00 35.00 437 SER A CA 1
ATOM 3431 C C . SER A 1 437 ? -19.243 -24.390 14.865 1.00 35.00 437 SER A C 1
ATOM 3433 O O . SER A 1 437 ? -20.451 -24.163 14.913 1.00 35.00 437 SER A O 1
ATOM 3435 N N . SER A 1 438 ? -18.351 -23.499 15.307 1.00 35.34 438 SER A N 1
ATOM 3436 C CA . SER A 1 438 ? -18.696 -22.136 15.721 1.00 35.34 438 SER A CA 1
ATOM 3437 C C . SER A 1 438 ? -18.758 -21.200 14.505 1.00 35.34 438 SER A C 1
ATOM 3439 O O . SER A 1 438 ? -17.883 -20.367 14.317 1.00 35.34 438 SER A O 1
ATOM 3441 N N . SER A 1 439 ? -19.756 -21.412 13.641 1.00 33.78 439 SER A N 1
ATOM 3442 C CA . SER A 1 439 ? -20.397 -20.521 12.641 1.00 33.78 439 SER A CA 1
ATOM 3443 C C . SER A 1 439 ? -19.628 -19.438 11.839 1.00 33.78 439 SER A C 1
ATOM 3445 O O . SER A 1 439 ? -20.291 -18.667 11.142 1.00 33.78 439 SER A O 1
ATOM 3447 N N . GLN A 1 440 ? -18.301 -19.312 11.891 1.00 34.47 440 GLN A N 1
ATOM 3448 C CA . GLN A 1 440 ? -17.598 -18.105 11.412 1.00 34.47 440 GLN A CA 1
ATOM 3449 C C . GLN A 1 440 ? -16.722 -18.316 10.170 1.00 34.47 440 GLN A C 1
ATOM 3451 O O . GLN A 1 440 ? -16.456 -17.366 9.441 1.00 34.47 440 GLN A O 1
ATOM 3456 N N . PHE A 1 441 ? -16.324 -19.550 9.847 1.00 29.33 441 PHE A N 1
ATOM 3457 C CA . PHE A 1 441 ? -15.331 -19.778 8.787 1.00 29.33 441 PHE A CA 1
ATOM 3458 C C . PHE A 1 441 ? -15.900 -19.675 7.356 1.00 29.33 441 PHE A C 1
ATOM 3460 O O . PHE A 1 441 ? -15.221 -19.209 6.445 1.00 29.33 441 PHE A O 1
ATOM 3467 N N . PHE A 1 442 ? -17.167 -20.053 7.139 1.00 28.84 442 PHE A N 1
ATOM 3468 C CA . PHE A 1 442 ? -17.774 -20.085 5.795 1.00 28.84 442 PHE A CA 1
ATOM 3469 C C . PHE A 1 442 ? -18.379 -18.750 5.330 1.00 28.84 442 PHE A C 1
ATOM 3471 O O . PHE A 1 442 ? -18.632 -18.579 4.139 1.00 28.84 442 PHE A O 1
ATOM 3478 N N . LYS A 1 443 ? -18.556 -17.771 6.228 1.00 30.80 443 LYS A N 1
ATOM 3479 C CA . LYS A 1 443 ? -19.028 -16.425 5.856 1.00 30.80 443 LYS A CA 1
ATOM 3480 C C . LYS A 1 443 ? -17.938 -15.571 5.184 1.00 30.80 443 LYS A C 1
ATOM 3482 O O . LYS A 1 443 ? -18.271 -14.642 4.457 1.00 30.80 443 LYS A O 1
ATOM 3487 N N . CYS A 1 444 ? -16.656 -15.916 5.341 1.00 27.44 444 CYS A N 1
ATOM 3488 C CA . CYS A 1 444 ? -15.531 -15.126 4.819 1.00 27.44 444 CYS A CA 1
ATOM 3489 C C . CYS A 1 444 ? -15.257 -15.284 3.312 1.00 27.44 444 CYS A C 1
ATOM 3491 O O . CYS A 1 444 ? -14.729 -14.364 2.696 1.00 27.44 444 CYS A O 1
ATOM 3493 N N . CYS A 1 445 ? -15.601 -16.412 2.679 1.00 25.83 445 CYS A N 1
ATOM 3494 C CA . CYS A 1 445 ? -15.223 -16.652 1.273 1.00 25.83 445 CYS A CA 1
ATOM 3495 C C . CYS A 1 445 ? -16.247 -16.157 0.238 1.00 25.83 445 CYS A C 1
ATOM 3497 O O . CYS A 1 445 ? -15.945 -16.140 -0.954 1.00 25.83 445 CYS A O 1
ATOM 3499 N N . VAL A 1 446 ? -17.439 -15.746 0.675 1.00 27.39 446 VAL A N 1
ATOM 3500 C CA . VAL A 1 446 ? -18.559 -15.362 -0.203 1.00 27.39 446 VAL A CA 1
ATOM 3501 C C . VAL A 1 446 ? -18.634 -13.837 -0.438 1.00 27.39 446 VAL A C 1
ATOM 3503 O O . VAL A 1 446 ? -19.299 -13.385 -1.361 1.00 27.39 446 VAL A O 1
ATOM 3506 N N . ALA A 1 447 ? -17.868 -13.023 0.297 1.00 27.36 447 ALA A N 1
ATOM 3507 C CA . ALA A 1 447 ? -17.889 -11.554 0.214 1.00 27.36 447 ALA A CA 1
ATOM 3508 C C . ALA A 1 447 ? -16.898 -10.945 -0.816 1.00 27.36 447 ALA A C 1
ATOM 3510 O O . ALA A 1 447 ? -16.318 -9.886 -0.584 1.00 27.36 447 ALA A O 1
ATOM 3511 N N . LEU A 1 448 ? -16.671 -11.617 -1.954 1.00 26.58 448 LEU A N 1
ATOM 3512 C CA . LEU A 1 448 ? -15.805 -11.156 -3.059 1.00 26.58 448 LEU A CA 1
ATOM 3513 C C . LEU A 1 448 ? -16.610 -10.948 -4.357 1.00 26.58 448 LEU A C 1
ATOM 3515 O O . LEU A 1 448 ? -16.273 -11.506 -5.405 1.00 26.58 448 LEU A O 1
ATOM 3519 N N . GLN A 1 449 ? -17.648 -10.118 -4.286 1.00 25.89 449 GLN A N 1
ATOM 3520 C CA . GLN A 1 449 ? -18.375 -9.514 -5.411 1.00 25.89 449 GLN A CA 1
ATOM 3521 C C . GLN A 1 449 ? -18.673 -8.056 -5.073 1.00 25.89 449 GLN A C 1
ATOM 3523 O O . GLN A 1 449 ? -18.695 -7.263 -6.042 1.00 25.89 449 GLN A O 1
#